Protein AF-A0A8H5FLA6-F1 (afdb_monomer)

Organism: NCBI:txid2823264

Secondary structure (DSSP, 8-state):
----HHHHGGGSTTPPP-HHHHHHHHHHHHHHHHHH-HHHHTTEEE--THHHHHH-SS-HHHHHHHHTTTTTSTT----GGG-SEEEEEEEETTEEEEEEEE-GGGGSGGGSPP--SPPPS--PPP-------EEEEE-TT----TTHHHHHHHHHHHHHHHHH-----PPPEEEE---PPPSSSSTHHHHHHHHHHHHHHHHHHHHHHHHTTS------------TTTTTTHHHHHHHHTGGGT-SSPPPHHHHHHHHHHHTTSS-TTSS----S-HHHHHHHHHHHHHHHHHH-HHHHHHHHHHHHHTT-HHHIIIIIIIHHHHHHHHHHHHHHHHHHHHHHHHHHGGG-SSPPPTTS-HHHHSGGGSHHHHHHHSBGGGHHHHHH-HHHHHHHHHTT--TT----TTSPBGGGBTTTTHHHHH-GGGTTTTBT--HHHHHHHHHHHHHTTS--------------

Foldseek 3Di:
DFDDPVQVVQVDPPHAHDLLRLLLLQLVLLVLCCLLPVVLSVQEAEDGQCLVVLLPDPDNVVSLVVCVCVCPPDPHPDDNLSHQWYWYWYDDPNFIWIKIKGNLVQQAPVPPPDPPDDDDDDDDDDDDPDDFTEIEIGFLALDDDPVVQVSVQSSSQVNCCVPVVGNRTDGHHYDYDDDHHDPDDHCRSVVRSVCSNPVSVVVVVVVVVVPVVDDDDDDDDDDDDPPPCPLCSQLLSLLLCQLVFAPVRDQVLLLCQLQCVVVVNDPPVVHPDRDPPPVVSVRSPRSNVSSCVRSPVVSVVVSVVVCVVVVNVVCCRPVNRVVSSLVVQLVVLVVLLVVLQVVCCVVCPPVFPPRDDPPDDCVCDAALNGQVRVLQADFLCCNVVCVVPVVVVSVCQV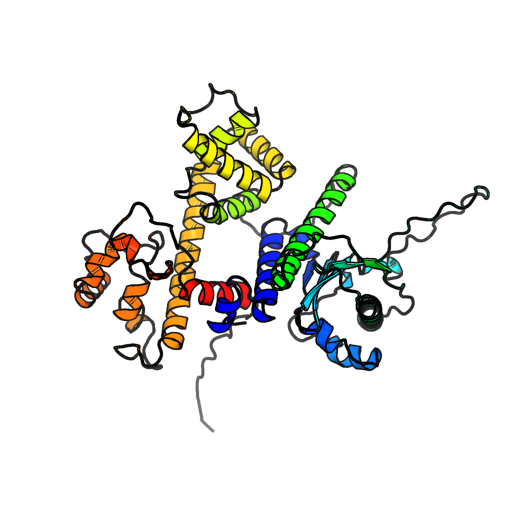VQNPPVGHDGSSGHGQLQACVSNPVCNVPVVCVCPRGNVRSSSVSRVSCVSVVPVPDDDDPPPDDDDDDD

Sequence (468 aa):
MSLKKDDLDRLDQNNLLNDTLIEVGLRYWLWDLSMRIPALGETVYVFNSFFYLQLGSSNPEESYTHIKNWTRKNKINVDIFSKDFIVIPIHEQSHWYLAIIHRPFLMLPYHLPTPASPIPHNTVAEETDVPQTTIYILDSLNGHHPKVAPQLSSYLQHEARERHNCFNISDAVECIVKVPQQPNSTDCGVYLLHFAETFVERYNSSFAEASTVCNESNTRKTFKAKKGESRFQPLLLAARLMPSVCHPYPNFYDIFEAGLVKDSVTEEGDICEISDDAAEVKKLLKCYNFLKKRVRESSFNKLIFDILSTNDLSNLVHDVMNEQVSNAIAQDIRYLKDIILEYTEDALGDELHPRIKHTSKKSDTRGYHHPQLARLLVPTSKLQVFIDDPQEFCNQYNDNDLADGPITSTKIPSFFYADLGFKLACDQDQAFDGLLQGWLIIQVGVDVLCAMVKAKPTPNTHNTKFKG

Radius of gyration: 27.13 Å; Cα contacts (8 Å, |Δi|>4): 533; chains: 1; bounding box: 56×87×87 Å

Structure (mmCIF, N/CA/C/O backbone):
data_AF-A0A8H5FLA6-F1
#
_entry.id   AF-A0A8H5FLA6-F1
#
loop_
_atom_site.group_PDB
_atom_site.id
_atom_site.type_symbol
_atom_site.label_atom_id
_atom_site.label_alt_id
_atom_site.label_comp_id
_atom_site.label_asym_id
_atom_site.label_entity_id
_atom_site.label_seq_id
_atom_site.pdbx_PDB_ins_code
_atom_site.Cartn_x
_atom_site.Cartn_y
_atom_site.Cartn_z
_atom_site.occupancy
_atom_site.B_iso_or_equiv
_atom_site.auth_seq_id
_atom_site.auth_comp_id
_atom_site.auth_asym_id
_atom_site.auth_atom_id
_atom_site.pdbx_PDB_model_num
ATOM 1 N N . MET A 1 1 ? 1.848 -13.529 3.886 1.00 52.06 1 MET A N 1
ATOM 2 C CA . MET A 1 1 ? 3.083 -13.147 4.592 1.00 52.06 1 MET A CA 1
ATOM 3 C C . MET A 1 1 ? 2.631 -12.666 5.952 1.00 52.06 1 MET A C 1
ATOM 5 O O . MET A 1 1 ? 1.656 -11.933 5.943 1.00 52.06 1 MET A O 1
ATOM 9 N N . SER A 1 2 ? 3.242 -13.126 7.045 1.00 51.44 2 SER A N 1
ATOM 10 C CA . SER A 1 2 ? 2.827 -12.773 8.412 1.00 51.44 2 SER A CA 1
ATOM 11 C C . SER A 1 2 ? 3.912 -11.921 9.055 1.00 51.44 2 SER A C 1
ATOM 13 O O . SER A 1 2 ? 5.084 -12.275 8.923 1.00 51.44 2 SER A O 1
ATOM 15 N N . LEU A 1 3 ? 3.526 -10.800 9.671 1.00 57.56 3 LEU A N 1
ATOM 16 C CA . LEU A 1 3 ? 4.440 -9.964 10.448 1.00 57.56 3 LEU A CA 1
ATOM 17 C C . LEU A 1 3 ? 4.545 -10.497 11.865 1.00 57.56 3 LEU A C 1
ATOM 19 O O . LEU A 1 3 ? 3.547 -10.775 12.530 1.00 57.56 3 LEU A O 1
ATOM 23 N N . LYS A 1 4 ? 5.776 -10.580 12.336 1.00 69.44 4 LYS A N 1
ATOM 24 C CA . LYS A 1 4 ? 6.125 -10.861 13.718 1.00 69.44 4 LYS A CA 1
ATOM 25 C C . LYS A 1 4 ? 6.351 -9.549 14.455 1.00 69.44 4 LYS A C 1
ATOM 27 O O . LYS A 1 4 ? 6.612 -8.519 13.841 1.00 69.44 4 LYS A O 1
ATOM 32 N N . LYS A 1 5 ? 6.315 -9.607 15.785 1.00 64.44 5 LYS A N 1
ATOM 33 C CA . LYS A 1 5 ? 6.634 -8.463 16.646 1.00 64.44 5 LYS A CA 1
ATOM 34 C C . LYS A 1 5 ? 7.980 -7.821 16.280 1.00 64.44 5 LYS A C 1
ATOM 36 O O . LYS A 1 5 ? 8.018 -6.622 16.054 1.00 64.44 5 LYS A O 1
ATOM 41 N N . ASP A 1 6 ? 9.016 -8.631 16.078 1.00 71.31 6 ASP A N 1
ATOM 42 C CA . ASP A 1 6 ? 10.348 -8.156 15.682 1.00 71.31 6 ASP A CA 1
ATOM 43 C C . ASP A 1 6 ? 10.359 -7.407 14.338 1.00 71.31 6 ASP A C 1
ATOM 45 O O . ASP A 1 6 ? 11.225 -6.567 14.109 1.00 71.31 6 ASP A O 1
ATOM 49 N N . ASP A 1 7 ? 9.419 -7.698 13.429 1.00 78.31 7 ASP A N 1
ATOM 50 C CA . ASP A 1 7 ? 9.270 -6.911 12.206 1.00 78.31 7 ASP A CA 1
ATOM 51 C C . ASP A 1 7 ? 8.687 -5.526 12.530 1.00 78.31 7 ASP A C 1
ATOM 53 O O . ASP A 1 7 ? 9.102 -4.540 11.937 1.00 78.31 7 ASP A O 1
ATOM 57 N N . LEU A 1 8 ? 7.746 -5.430 13.476 1.00 73.19 8 LEU A N 1
ATOM 58 C CA . LEU A 1 8 ? 7.098 -4.173 13.870 1.00 73.19 8 LEU A CA 1
ATOM 59 C C . LEU A 1 8 ? 8.032 -3.241 14.624 1.00 73.19 8 LEU A C 1
ATOM 61 O O . LEU A 1 8 ? 8.007 -2.041 14.375 1.00 73.19 8 LEU A O 1
ATOM 65 N N . ASP A 1 9 ? 8.891 -3.794 15.476 1.00 73.94 9 ASP A N 1
ATOM 66 C CA . ASP A 1 9 ? 9.906 -3.027 16.201 1.00 73.94 9 ASP A CA 1
ATOM 67 C C . ASP A 1 9 ? 10.842 -2.285 15.219 1.00 73.94 9 ASP A C 1
ATOM 69 O O . ASP A 1 9 ? 11.420 -1.244 15.535 1.00 73.94 9 ASP A O 1
ATOM 73 N N . ARG A 1 10 ? 10.949 -2.754 13.965 1.00 82.81 10 ARG A N 1
ATOM 74 C CA . ARG A 1 10 ? 11.712 -2.073 12.905 1.00 82.81 10 ARG A CA 1
ATOM 75 C C . ARG A 1 10 ? 11.025 -0.836 12.314 1.00 82.81 10 ARG A C 1
ATOM 77 O O . ARG A 1 10 ? 11.645 -0.167 11.492 1.00 82.81 10 ARG A O 1
ATOM 84 N N . LEU A 1 11 ? 9.788 -0.526 12.709 1.00 82.38 11 LEU A N 1
ATOM 85 C CA . LEU A 1 11 ? 9.109 0.737 12.387 1.00 82.38 11 LEU A CA 1
ATOM 86 C C . LEU A 1 11 ? 9.485 1.874 13.348 1.00 82.38 11 LEU A C 1
ATOM 88 O O . LEU A 1 11 ? 9.185 3.033 13.053 1.00 82.38 11 LEU A O 1
ATOM 92 N N . ASP A 1 12 ? 10.131 1.562 14.475 1.00 77.31 12 ASP A N 1
ATOM 93 C CA . ASP A 1 12 ? 10.606 2.574 15.412 1.00 77.31 12 ASP A CA 1
ATOM 94 C C . ASP A 1 12 ? 11.726 3.435 14.809 1.00 77.31 12 ASP A C 1
ATOM 96 O O . ASP A 1 12 ? 12.417 3.066 13.855 1.00 77.31 12 ASP A O 1
ATOM 100 N N . GLN A 1 13 ? 11.920 4.615 15.399 1.00 77.44 13 GLN A N 1
ATOM 101 C CA . GLN A 1 13 ? 12.940 5.561 14.956 1.00 77.44 13 GLN A CA 1
ATOM 102 C C . GLN A 1 13 ? 14.333 4.923 14.926 1.00 77.44 13 GLN A C 1
ATOM 104 O O . GLN A 1 13 ? 14.738 4.231 15.858 1.00 77.44 13 GLN A O 1
ATOM 109 N N . ASN A 1 14 ? 15.104 5.258 13.890 1.00 85.31 14 ASN A N 1
ATOM 110 C CA . ASN A 1 14 ? 16.475 4.789 13.676 1.00 85.31 14 ASN A CA 1
ATOM 111 C C . ASN A 1 14 ? 16.614 3.277 13.412 1.00 85.31 14 ASN A C 1
ATOM 113 O O . ASN A 1 14 ? 17.728 2.753 13.467 1.00 85.31 14 ASN A O 1
ATOM 117 N N . ASN A 1 15 ? 15.527 2.579 13.079 1.00 88.12 15 ASN A N 1
ATOM 118 C CA . ASN A 1 15 ? 15.593 1.211 12.580 1.00 88.12 15 ASN A CA 1
ATOM 119 C C . ASN A 1 15 ? 15.453 1.179 11.054 1.00 88.12 15 ASN A C 1
ATOM 121 O O . ASN A 1 15 ? 14.666 1.904 10.454 1.00 88.12 15 ASN A O 1
ATOM 125 N N . LEU A 1 16 ? 16.238 0.317 10.405 1.00 90.75 16 LEU A N 1
ATOM 126 C CA . LEU A 1 16 ? 16.067 0.028 8.980 1.00 90.75 16 LEU A CA 1
ATOM 127 C C . LEU A 1 16 ? 14.778 -0.775 8.794 1.00 90.75 16 LEU A C 1
ATOM 129 O O . LEU A 1 16 ? 14.547 -1.694 9.573 1.00 90.75 16 LEU A O 1
ATOM 133 N N . LEU A 1 17 ? 14.021 -0.574 7.719 1.00 93.94 17 LEU A N 1
ATOM 134 C CA . LEU A 1 17 ? 12.937 -1.503 7.365 1.00 93.94 17 LEU A CA 1
ATOM 135 C C . LEU A 1 17 ? 13.505 -2.847 6.873 1.00 93.94 17 LEU A C 1
ATOM 137 O O . LEU A 1 17 ? 14.583 -2.892 6.270 1.00 93.94 17 LEU A O 1
ATOM 141 N N . ASN A 1 18 ? 12.799 -3.950 7.127 1.00 93.19 18 ASN A N 1
ATOM 142 C CA . ASN A 1 18 ? 13.146 -5.258 6.565 1.00 93.19 18 ASN A CA 1
ATOM 143 C C . ASN A 1 18 ? 12.371 -5.570 5.283 1.00 93.19 18 ASN A C 1
ATOM 145 O O . ASN A 1 18 ? 11.487 -4.826 4.868 1.00 93.19 18 ASN A O 1
ATOM 149 N N . ASP A 1 19 ? 12.719 -6.692 4.660 1.00 92.69 19 ASP A N 1
ATOM 150 C CA . ASP A 1 19 ? 12.069 -7.214 3.462 1.00 92.69 19 ASP A CA 1
ATOM 151 C C . ASP A 1 19 ? 10.564 -7.405 3.660 1.00 92.69 19 ASP A C 1
ATOM 153 O O . ASP A 1 19 ? 9.791 -7.008 2.785 1.00 92.69 19 ASP A O 1
ATOM 157 N N . THR A 1 20 ? 10.147 -7.915 4.824 1.00 88.06 20 THR A N 1
ATOM 158 C CA . THR A 1 20 ? 8.733 -8.059 5.174 1.00 88.06 20 THR A CA 1
ATOM 159 C C . THR A 1 20 ? 8.023 -6.707 5.099 1.00 88.06 20 THR A C 1
ATOM 161 O O . THR A 1 20 ? 7.072 -6.562 4.338 1.00 88.06 20 THR A O 1
ATOM 164 N N . LEU A 1 21 ? 8.505 -5.684 5.808 1.00 88.69 21 LEU A N 1
ATOM 165 C CA . LEU A 1 21 ? 7.904 -4.347 5.842 1.00 88.69 21 LEU A CA 1
ATOM 166 C C . LEU A 1 21 ? 7.886 -3.658 4.469 1.00 88.69 21 LEU A C 1
ATOM 168 O O . LEU A 1 21 ? 6.891 -3.017 4.127 1.00 88.69 21 LEU A O 1
ATOM 172 N N . ILE A 1 22 ? 8.934 -3.819 3.655 1.00 94.62 22 ILE A N 1
ATOM 173 C CA . ILE A 1 22 ? 8.960 -3.295 2.279 1.00 94.62 22 ILE A CA 1
ATOM 174 C C . ILE A 1 22 ? 7.889 -3.968 1.417 1.00 94.62 22 ILE A C 1
ATOM 176 O O . ILE A 1 22 ? 7.157 -3.290 0.692 1.00 94.62 22 ILE A O 1
ATOM 180 N N . GLU A 1 23 ? 7.750 -5.292 1.514 1.00 90.56 23 GLU A N 1
ATOM 181 C CA . GLU A 1 23 ? 6.738 -6.041 0.769 1.00 90.56 23 GLU A CA 1
ATOM 182 C C . GLU A 1 23 ? 5.313 -5.656 1.197 1.00 90.56 23 GLU A C 1
ATOM 184 O O . GLU A 1 23 ? 4.439 -5.510 0.338 1.00 90.56 23 GLU A O 1
ATOM 189 N N . VAL A 1 24 ? 5.076 -5.431 2.497 1.00 85.06 24 VAL A N 1
ATOM 190 C CA . VAL A 1 24 ? 3.796 -4.900 3.000 1.00 85.06 24 VAL A CA 1
ATOM 191 C C . VAL A 1 24 ? 3.519 -3.525 2.413 1.00 85.06 24 VAL A C 1
ATOM 193 O O . VAL A 1 24 ? 2.449 -3.310 1.844 1.00 85.06 24 VAL A O 1
ATOM 196 N N . GLY A 1 25 ? 4.473 -2.601 2.548 1.00 87.38 25 GLY A N 1
ATOM 197 C CA . GLY A 1 25 ? 4.296 -1.206 2.161 1.00 87.38 25 GLY A CA 1
ATOM 198 C C . GLY A 1 25 ? 3.979 -1.056 0.676 1.00 87.38 25 GLY A C 1
ATOM 199 O O . GLY A 1 25 ? 3.005 -0.396 0.316 1.00 87.38 25 GLY A O 1
ATOM 200 N N . LEU A 1 26 ? 4.733 -1.737 -0.194 1.00 92.81 26 LEU A N 1
ATOM 201 C CA . LEU A 1 26 ? 4.501 -1.685 -1.640 1.00 92.81 26 LEU A CA 1
ATOM 202 C C . LEU A 1 26 ? 3.172 -2.329 -2.050 1.00 92.81 26 LEU A C 1
ATOM 204 O O . LEU A 1 26 ? 2.501 -1.832 -2.955 1.00 92.81 26 LEU A O 1
ATOM 208 N N . ARG A 1 27 ? 2.760 -3.421 -1.393 1.00 86.81 27 ARG A N 1
ATOM 209 C CA . ARG A 1 27 ? 1.455 -4.047 -1.658 1.00 86.81 27 ARG A CA 1
ATOM 210 C C . ARG A 1 27 ? 0.298 -3.171 -1.219 1.00 86.81 27 ARG A C 1
ATOM 212 O O . ARG A 1 27 ? -0.668 -3.043 -1.967 1.00 86.81 27 ARG A O 1
ATOM 219 N N . TYR A 1 28 ? 0.396 -2.588 -0.028 1.00 82.12 28 TYR A N 1
ATOM 220 C CA . TYR A 1 28 ? -0.604 -1.658 0.475 1.00 82.12 28 TYR A CA 1
ATOM 221 C C . TYR A 1 28 ? -0.749 -0.466 -0.471 1.00 82.12 28 TYR A C 1
ATOM 223 O O . TYR A 1 28 ? -1.862 -0.146 -0.883 1.00 82.12 28 TYR A O 1
ATOM 231 N N . TRP A 1 29 ? 0.375 0.122 -0.886 1.00 89.25 29 TRP A N 1
ATOM 232 C CA . TRP A 1 29 ? 0.384 1.206 -1.859 1.00 89.25 29 TRP A CA 1
ATOM 233 C C . TRP A 1 29 ? -0.281 0.806 -3.187 1.00 89.25 29 TRP A C 1
ATOM 235 O O . TRP A 1 29 ? -1.159 1.523 -3.662 1.00 89.25 29 TRP A O 1
ATOM 245 N N . LEU A 1 30 ? 0.071 -0.344 -3.773 1.00 88.38 30 LEU A N 1
ATOM 246 C CA . LEU A 1 30 ? -0.530 -0.791 -5.035 1.00 88.38 30 LEU A CA 1
ATOM 247 C C . LEU A 1 30 ? -2.036 -1.069 -4.901 1.00 88.38 30 LEU A C 1
ATOM 249 O O . LEU A 1 30 ? -2.809 -0.734 -5.803 1.00 88.38 30 LEU A O 1
ATOM 253 N N . TRP A 1 31 ? -2.462 -1.682 -3.793 1.00 82.69 31 TRP A N 1
ATOM 254 C CA . TRP A 1 31 ? -3.880 -1.896 -3.498 1.00 82.69 31 TRP A CA 1
ATOM 255 C C . TRP A 1 31 ? -4.622 -0.562 -3.438 1.00 82.69 31 TRP A C 1
ATOM 257 O O . TRP A 1 31 ? -5.620 -0.376 -4.130 1.00 82.69 31 TRP A O 1
ATOM 267 N N . ASP A 1 32 ? -4.090 0.386 -2.676 1.00 76.38 32 ASP A N 1
ATOM 268 C CA . ASP A 1 32 ? -4.664 1.713 -2.524 1.00 76.38 32 ASP A CA 1
ATOM 269 C C . ASP A 1 32 ? -4.711 2.488 -3.856 1.00 76.38 32 ASP A C 1
ATOM 271 O O . ASP A 1 32 ? -5.734 3.088 -4.195 1.00 76.38 32 ASP A O 1
ATOM 275 N N . LEU A 1 33 ? -3.650 2.411 -4.664 1.00 81.19 33 LEU A N 1
ATOM 276 C CA . LEU A 1 33 ? -3.611 2.964 -6.019 1.00 81.19 33 LEU A CA 1
ATOM 277 C C . LEU A 1 33 ? -4.705 2.358 -6.904 1.00 81.19 33 LEU A C 1
ATOM 279 O O . LEU A 1 33 ? -5.409 3.089 -7.595 1.00 81.19 33 LEU A O 1
ATOM 283 N N . SER A 1 34 ? -4.883 1.036 -6.851 1.00 79.88 34 SER A N 1
ATOM 284 C CA . SER A 1 34 ? -5.901 0.313 -7.626 1.00 79.88 34 SER A CA 1
ATOM 285 C C . SER A 1 34 ? -7.322 0.653 -7.185 1.00 79.88 34 SER A C 1
ATOM 287 O O . SER A 1 34 ? -8.245 0.630 -7.993 1.00 79.88 34 SER A O 1
ATOM 289 N N . MET A 1 35 ? -7.510 0.985 -5.910 1.00 72.56 35 MET A N 1
ATOM 290 C CA . MET A 1 35 ? -8.795 1.429 -5.381 1.00 72.56 35 MET A CA 1
ATOM 291 C C . MET A 1 35 ? -9.109 2.870 -5.813 1.00 72.56 35 MET A C 1
ATOM 293 O O . MET A 1 35 ? -10.238 3.161 -6.209 1.00 72.56 35 MET A O 1
ATOM 297 N N . ARG A 1 36 ? -8.118 3.771 -5.787 1.00 72.56 36 ARG A N 1
ATOM 298 C CA . ARG A 1 36 ? -8.298 5.182 -6.173 1.00 72.56 36 ARG A CA 1
ATOM 299 C C . ARG A 1 36 ? -8.362 5.398 -7.681 1.00 72.56 36 ARG A C 1
ATOM 301 O O . ARG A 1 36 ? -9.128 6.238 -8.144 1.00 72.56 36 ARG A O 1
ATOM 308 N N . ILE A 1 37 ? -7.533 4.682 -8.438 1.00 76.19 37 ILE A N 1
ATOM 309 C CA . ILE A 1 37 ? -7.347 4.851 -9.883 1.00 76.19 37 ILE A CA 1
ATOM 310 C C . ILE A 1 37 ? -7.229 3.460 -10.527 1.00 76.19 37 ILE A C 1
ATOM 312 O O . ILE A 1 37 ? -6.128 3.048 -10.899 1.00 76.19 37 ILE A O 1
ATOM 316 N N . PRO A 1 38 ? -8.348 2.725 -10.690 1.00 78.25 38 PRO A N 1
ATOM 317 C CA . PRO A 1 38 ? -8.323 1.345 -11.182 1.00 78.25 38 PRO A CA 1
ATOM 318 C C . PRO A 1 38 ? -7.536 1.164 -12.484 1.00 78.25 38 PRO A C 1
ATOM 320 O O . PRO A 1 38 ? -6.711 0.261 -12.582 1.00 78.25 38 PRO A O 1
ATOM 323 N N . ALA A 1 39 ? -7.710 2.081 -13.443 1.00 80.31 39 ALA A N 1
ATOM 324 C CA . ALA A 1 39 ? -7.009 2.040 -14.726 1.00 80.31 39 ALA A CA 1
ATOM 325 C C . ALA A 1 39 ? -5.478 2.113 -14.586 1.00 80.31 39 ALA A C 1
ATOM 327 O O . ALA A 1 39 ? -4.778 1.450 -15.336 1.00 80.31 39 ALA A O 1
ATOM 328 N N . LEU A 1 40 ? -4.957 2.881 -13.622 1.00 84.81 40 LEU A N 1
ATOM 329 C CA . LEU A 1 40 ? -3.516 2.970 -13.367 1.00 84.81 40 LEU A CA 1
ATOM 330 C C . LEU A 1 40 ? -3.025 1.786 -12.528 1.00 84.81 40 LEU A C 1
ATOM 332 O O . LEU A 1 40 ? -1.964 1.239 -12.802 1.00 84.81 40 LEU A O 1
ATOM 336 N N . GLY A 1 41 ? -3.796 1.356 -11.526 1.00 86.06 41 GLY A N 1
ATOM 337 C CA . GLY A 1 41 ? -3.446 0.184 -10.719 1.00 86.06 41 GLY A CA 1
ATOM 338 C C . GLY A 1 41 ? -3.256 -1.079 -11.566 1.00 86.06 41 GLY A C 1
ATOM 339 O O . GLY A 1 41 ? -2.343 -1.862 -11.314 1.00 86.06 41 GLY A O 1
ATOM 340 N N . GLU A 1 42 ? -4.053 -1.243 -12.628 1.00 86.75 42 GLU A N 1
ATOM 341 C CA . GLU A 1 42 ? -3.924 -2.360 -13.570 1.00 86.75 42 GLU A CA 1
ATOM 342 C C . GLU A 1 42 ? -2.647 -2.308 -14.429 1.00 86.75 42 GLU A C 1
ATOM 344 O O . GLU A 1 42 ? -2.169 -3.367 -14.857 1.00 86.75 42 GLU A O 1
ATOM 349 N N . THR A 1 43 ? -2.055 -1.128 -14.656 1.00 92.19 43 THR A N 1
ATOM 350 C CA . THR A 1 43 ? -0.838 -0.964 -15.474 1.00 92.19 43 THR A CA 1
ATOM 351 C C . THR A 1 43 ? 0.458 -1.012 -14.666 1.00 92.19 43 THR A C 1
ATOM 353 O O . THR A 1 43 ? 1.541 -0.949 -15.249 1.00 92.19 43 THR A O 1
ATOM 356 N N . VAL A 1 44 ? 0.381 -1.211 -13.347 1.00 94.56 44 VAL A N 1
ATOM 357 C CA . VAL A 1 44 ? 1.545 -1.353 -12.463 1.00 94.56 44 VAL A CA 1
ATOM 358 C C . VAL A 1 44 ? 1.754 -2.821 -12.085 1.00 94.56 44 VAL A C 1
ATOM 360 O O . VAL A 1 44 ? 0.818 -3.549 -11.757 1.00 94.56 44 VAL A O 1
ATOM 363 N N . TYR A 1 45 ? 3.005 -3.271 -12.101 1.00 95.12 45 TYR A N 1
ATOM 364 C CA . TYR A 1 45 ? 3.415 -4.558 -11.546 1.00 95.12 45 TYR A CA 1
ATOM 365 C C . TYR A 1 45 ? 4.552 -4.368 -10.542 1.00 95.12 45 TYR A C 1
ATOM 367 O O . TYR A 1 45 ? 5.473 -3.598 -10.788 1.00 95.12 45 TYR A O 1
ATOM 375 N N . VAL A 1 46 ? 4.497 -5.075 -9.413 1.00 95.56 46 VAL A N 1
ATOM 376 C CA . VAL A 1 46 ? 5.478 -4.960 -8.325 1.00 95.56 46 VAL A CA 1
ATOM 377 C C . VAL A 1 46 ? 6.137 -6.318 -8.103 1.00 95.56 46 VAL A C 1
ATOM 379 O O . VAL A 1 46 ? 5.460 -7.294 -7.772 1.00 95.56 46 VAL A O 1
ATOM 382 N N . PHE A 1 47 ? 7.458 -6.385 -8.262 1.00 94.81 47 PHE A N 1
ATOM 383 C CA . PHE A 1 47 ? 8.246 -7.532 -7.813 1.00 94.81 47 PHE A CA 1
ATOM 384 C C . PHE A 1 47 ? 8.497 -7.456 -6.299 1.00 94.81 47 PHE A C 1
ATOM 386 O O . PHE A 1 47 ? 8.520 -6.375 -5.717 1.00 94.81 47 PHE A O 1
ATOM 393 N N . ASN A 1 48 ? 8.702 -8.604 -5.645 1.00 90.88 48 ASN A N 1
ATOM 394 C CA . ASN A 1 48 ? 9.204 -8.607 -4.267 1.00 90.88 48 ASN A CA 1
ATOM 395 C C . ASN A 1 48 ? 10.726 -8.358 -4.238 1.00 90.88 48 ASN A C 1
ATOM 397 O O . ASN A 1 48 ? 11.402 -8.431 -5.266 1.00 90.88 48 ASN A O 1
ATOM 401 N N . SER A 1 49 ? 11.265 -8.106 -3.046 1.00 90.19 49 SER A N 1
ATOM 402 C CA . SER A 1 49 ? 12.685 -7.799 -2.817 1.00 90.19 49 SER A CA 1
ATOM 403 C C . SER A 1 49 ? 13.651 -8.933 -3.180 1.00 90.19 49 SER A C 1
ATOM 405 O O . SER A 1 49 ? 14.831 -8.689 -3.426 1.00 90.19 49 SER A O 1
ATOM 407 N N . PHE A 1 50 ? 13.171 -10.176 -3.265 1.00 90.06 50 PHE A N 1
ATOM 408 C CA . PHE A 1 50 ? 13.994 -11.332 -3.620 1.00 90.06 50 PHE A CA 1
ATOM 409 C C . PHE A 1 50 ? 14.227 -11.463 -5.130 1.00 90.06 50 PHE A C 1
ATOM 411 O O . PHE A 1 50 ? 15.137 -12.187 -5.531 1.00 90.06 50 PHE A O 1
ATOM 418 N N . PHE A 1 51 ? 13.436 -10.787 -5.972 1.00 92.38 51 PHE A N 1
ATOM 419 C CA . PHE A 1 51 ? 13.565 -10.877 -7.429 1.00 92.38 51 PHE A CA 1
ATOM 420 C C . PHE A 1 51 ? 14.966 -10.477 -7.900 1.00 92.38 51 PHE A C 1
ATOM 422 O O . PHE A 1 51 ? 15.663 -11.270 -8.533 1.00 92.38 51 PHE A O 1
ATOM 429 N N . TYR A 1 52 ? 15.395 -9.263 -7.554 1.00 91.81 52 TYR A N 1
ATOM 430 C CA . TYR A 1 52 ? 16.684 -8.744 -8.000 1.00 91.81 52 TYR A CA 1
ATOM 431 C C . TYR A 1 52 ? 17.854 -9.499 -7.349 1.00 91.81 52 TYR A C 1
ATOM 433 O O . TYR A 1 52 ? 18.843 -9.800 -8.012 1.00 91.81 52 TYR A O 1
ATOM 441 N N . LEU A 1 53 ? 17.696 -9.924 -6.088 1.00 88.75 53 LEU A N 1
ATOM 442 C CA . LEU A 1 53 ? 18.673 -10.777 -5.405 1.00 88.75 53 LEU A CA 1
ATOM 443 C C . LEU A 1 53 ? 18.950 -12.079 -6.181 1.00 88.75 53 LEU A C 1
ATOM 445 O O . LEU A 1 53 ? 20.095 -12.510 -6.277 1.00 88.75 53 LEU A O 1
ATOM 449 N N . GLN A 1 54 ? 17.912 -12.701 -6.748 1.00 86.88 54 GLN A N 1
ATOM 450 C CA . GLN A 1 54 ? 18.030 -13.935 -7.537 1.00 86.88 54 GLN A CA 1
ATOM 451 C C . GLN A 1 54 ? 18.532 -13.693 -8.971 1.00 86.88 54 GLN A C 1
ATOM 453 O O . GLN A 1 54 ? 19.040 -14.615 -9.605 1.00 86.88 54 GLN A O 1
ATOM 458 N N . LEU A 1 55 ? 18.422 -12.463 -9.480 1.00 84.50 55 LEU A N 1
ATOM 459 C CA . LEU A 1 55 ? 18.944 -12.071 -10.791 1.00 84.50 55 LEU A CA 1
ATOM 460 C C . LEU A 1 55 ? 20.481 -11.920 -10.792 1.00 84.50 55 LEU A C 1
ATOM 462 O O . LEU A 1 55 ? 21.113 -12.087 -11.834 1.00 84.50 55 LEU A O 1
ATOM 466 N N . GLY A 1 56 ? 21.088 -11.638 -9.633 1.00 67.88 56 GLY A N 1
ATOM 467 C CA . GLY A 1 56 ? 22.475 -11.180 -9.459 1.00 67.88 56 GLY A CA 1
ATOM 468 C C . GLY A 1 56 ? 23.628 -12.152 -9.767 1.00 67.88 56 GLY A C 1
ATOM 469 O O . GLY A 1 56 ? 24.738 -11.917 -9.290 1.00 67.88 56 GLY A O 1
ATOM 470 N N . SER A 1 57 ? 23.429 -13.227 -10.538 1.00 62.88 57 SER A N 1
ATOM 471 C CA . SER A 1 57 ? 24.527 -14.124 -10.940 1.00 62.88 57 SER A CA 1
ATOM 472 C C . SER A 1 57 ? 25.374 -13.549 -12.092 1.00 62.88 57 SER A C 1
ATOM 474 O O . SER A 1 57 ? 24.914 -12.713 -12.872 1.00 62.88 57 SER A O 1
ATOM 476 N N . SER A 1 58 ? 26.630 -13.995 -12.209 1.00 64.00 58 SER A N 1
ATOM 477 C CA . SER A 1 58 ? 27.584 -13.542 -13.238 1.00 64.00 58 SER A CA 1
ATOM 478 C C . SER A 1 58 ? 27.216 -13.965 -14.670 1.00 64.00 58 SER A C 1
ATOM 480 O O . SER A 1 58 ? 27.813 -13.449 -15.613 1.00 64.00 58 SER A O 1
ATOM 482 N N . ASN A 1 59 ? 26.270 -14.900 -14.846 1.00 78.31 59 ASN A N 1
ATOM 483 C CA . ASN A 1 59 ? 25.836 -15.415 -16.146 1.00 78.31 59 ASN A CA 1
ATOM 484 C C . ASN A 1 59 ? 24.341 -15.092 -16.390 1.00 78.31 59 ASN A C 1
ATOM 486 O O . ASN A 1 59 ? 23.483 -15.685 -15.734 1.00 78.31 59 ASN A O 1
ATOM 490 N N . PRO A 1 60 ? 24.004 -14.195 -17.340 1.00 77.75 60 PRO A N 1
ATOM 491 C CA . PRO A 1 60 ? 22.624 -13.775 -17.604 1.00 77.75 60 PRO A CA 1
ATOM 492 C C . PRO A 1 60 ? 21.637 -14.903 -17.950 1.00 77.75 60 PRO A C 1
ATOM 494 O O . PRO A 1 60 ? 20.497 -14.870 -17.489 1.00 77.75 60 PRO A O 1
ATOM 497 N N . GLU A 1 61 ? 22.064 -15.915 -18.709 1.00 79.12 61 GLU A N 1
ATOM 498 C CA . GLU A 1 61 ? 21.201 -17.038 -19.125 1.00 79.12 61 GLU A CA 1
ATOM 499 C C . GLU A 1 61 ? 20.870 -17.965 -17.940 1.00 79.12 61 GLU A C 1
ATOM 501 O O . GLU A 1 61 ? 19.734 -18.423 -17.762 1.00 79.12 61 GLU A O 1
ATOM 506 N N . GLU A 1 62 ? 21.854 -18.204 -17.067 1.00 79.88 62 GLU A N 1
ATOM 507 C CA . GLU A 1 62 ? 21.655 -18.954 -15.822 1.00 79.88 62 GLU A CA 1
ATOM 508 C C . GLU A 1 62 ? 20.776 -18.169 -14.843 1.00 79.88 62 GLU A C 1
ATOM 510 O O . GLU A 1 62 ? 19.824 -18.729 -14.292 1.00 79.88 62 GLU A O 1
ATOM 515 N N . SER A 1 63 ? 21.034 -16.865 -14.678 1.00 81.31 63 SER A N 1
ATOM 516 C CA . SER A 1 63 ? 20.188 -15.966 -13.885 1.00 81.31 63 SER A CA 1
ATOM 517 C C . SER A 1 63 ? 18.735 -16.029 -14.343 1.00 81.31 63 SER A C 1
ATOM 519 O O . SER A 1 63 ? 17.842 -16.255 -13.526 1.00 81.31 63 SER A O 1
ATOM 521 N N . TYR A 1 64 ? 18.488 -15.889 -15.650 1.00 85.44 64 TYR A N 1
ATOM 522 C CA . TYR A 1 64 ? 17.140 -15.935 -16.203 1.00 85.44 64 TYR A CA 1
ATOM 523 C C . TYR A 1 64 ? 16.469 -17.294 -15.971 1.00 85.44 64 TYR A C 1
ATOM 525 O O . TYR A 1 64 ? 15.311 -17.356 -15.559 1.00 85.44 64 TYR A O 1
ATOM 533 N N . THR A 1 65 ? 17.201 -18.397 -16.142 1.00 84.12 65 THR A N 1
ATOM 534 C CA . THR A 1 65 ? 16.668 -19.751 -15.933 1.00 84.12 65 THR A CA 1
ATOM 535 C C . THR A 1 65 ? 16.121 -19.962 -14.517 1.00 84.12 65 THR A C 1
ATOM 537 O O . THR A 1 65 ? 15.092 -20.630 -14.357 1.00 84.12 65 THR A O 1
ATOM 540 N N . HIS A 1 66 ? 16.744 -19.362 -13.498 1.00 82.88 66 HIS A N 1
ATOM 541 C CA . HIS A 1 66 ? 16.262 -19.420 -12.114 1.00 82.88 66 HIS A CA 1
ATOM 542 C C . HIS A 1 66 ? 14.973 -18.618 -11.892 1.00 82.88 66 HIS A C 1
ATOM 544 O O . HIS A 1 66 ? 14.114 -19.026 -11.103 1.00 82.88 66 HIS A O 1
ATOM 550 N N . ILE A 1 67 ? 14.807 -17.501 -12.606 1.00 84.69 67 ILE A N 1
ATOM 551 C CA . ILE A 1 67 ? 13.719 -16.548 -12.360 1.00 84.69 67 ILE A CA 1
ATOM 552 C C . ILE A 1 67 ? 12.594 -16.575 -13.401 1.00 84.69 67 ILE A C 1
ATOM 554 O O . ILE A 1 67 ? 11.534 -16.010 -13.149 1.00 84.69 67 ILE A O 1
ATOM 558 N N . LYS A 1 68 ? 12.731 -17.287 -14.525 1.00 82.31 68 LYS A N 1
ATOM 559 C CA . LYS A 1 68 ? 11.719 -17.335 -15.604 1.00 82.31 68 LYS A CA 1
ATOM 560 C C . LYS A 1 68 ? 10.324 -17.774 -15.154 1.00 82.31 68 LYS A C 1
ATOM 562 O O . LYS A 1 68 ? 9.319 -17.479 -15.791 1.00 82.31 68 LYS A O 1
ATOM 567 N N . ASN A 1 69 ? 10.239 -18.498 -14.038 1.00 83.06 69 ASN A N 1
ATOM 568 C CA . ASN A 1 69 ? 8.967 -18.952 -13.479 1.00 83.06 69 ASN A CA 1
ATOM 569 C C . ASN A 1 69 ? 8.259 -17.901 -12.610 1.00 83.06 69 ASN A C 1
ATOM 571 O O . ASN A 1 69 ? 7.090 -18.094 -12.278 1.00 83.06 69 ASN A O 1
ATOM 575 N N . TRP A 1 70 ? 8.921 -16.798 -12.255 1.00 83.69 70 TRP A N 1
ATOM 576 C CA . TRP A 1 70 ? 8.367 -15.758 -11.382 1.00 83.69 70 TRP A CA 1
ATOM 577 C C . TRP A 1 70 ? 7.136 -15.075 -11.968 1.00 83.69 70 TRP A C 1
ATOM 579 O O . TRP A 1 70 ? 6.219 -14.721 -11.235 1.00 83.69 70 TRP A O 1
ATOM 589 N N . THR A 1 71 ? 7.077 -14.961 -13.290 1.00 79.50 71 THR A N 1
ATOM 590 C CA . THR A 1 71 ? 5.940 -14.397 -14.021 1.00 79.50 71 THR A CA 1
ATOM 591 C C . THR A 1 71 ? 5.003 -15.490 -14.580 1.00 79.50 71 THR A C 1
ATOM 593 O O . THR A 1 71 ? 3.974 -15.151 -15.171 1.00 79.50 71 THR A O 1
ATOM 596 N N . ARG A 1 72 ? 5.342 -16.792 -14.431 1.00 73.12 72 ARG A N 1
ATOM 597 C CA . ARG A 1 72 ? 4.719 -17.934 -15.158 1.00 73.12 72 ARG A CA 1
ATOM 598 C C . ARG A 1 72 ? 4.106 -19.049 -14.290 1.00 73.12 72 ARG A C 1
ATOM 600 O O . ARG A 1 72 ? 3.380 -19.890 -14.820 1.00 73.12 72 ARG A O 1
ATOM 607 N N . LYS A 1 73 ? 4.399 -19.148 -12.988 1.00 61.34 73 LYS A N 1
ATOM 608 C CA . LYS A 1 73 ? 4.043 -20.342 -12.188 1.00 61.34 73 LYS A CA 1
ATOM 609 C C . LYS A 1 73 ? 2.558 -20.390 -11.793 1.00 61.34 73 LYS A C 1
ATOM 611 O O . LYS A 1 73 ? 2.093 -19.478 -11.117 1.00 61.34 73 LYS A O 1
ATOM 616 N N . ASN A 1 74 ? 1.879 -21.502 -12.136 1.00 45.06 74 ASN A N 1
ATOM 617 C CA . ASN A 1 74 ? 0.615 -22.141 -11.668 1.00 45.06 74 ASN A CA 1
ATOM 618 C C . ASN A 1 74 ? -0.605 -21.315 -11.173 1.00 45.06 74 ASN A C 1
ATOM 620 O O . ASN A 1 74 ? -1.669 -21.907 -11.003 1.00 45.06 74 ASN A O 1
ATOM 624 N N . LYS A 1 75 ? -0.509 -20.000 -10.945 1.00 47.31 75 LYS A N 1
ATOM 625 C CA . LYS A 1 75 ? -1.599 -19.075 -10.571 1.00 47.31 75 LYS A CA 1
ATOM 626 C C . LYS A 1 75 ? -1.361 -17.620 -11.017 1.00 47.31 75 LYS A C 1
ATOM 628 O O . LYS A 1 75 ? -2.311 -16.848 -11.010 1.00 47.31 75 LYS A O 1
ATOM 633 N N . ILE A 1 76 ? -0.138 -17.243 -11.406 1.00 60.06 76 ILE A N 1
ATOM 634 C CA . ILE A 1 76 ? 0.211 -15.897 -11.886 1.00 60.06 76 ILE A CA 1
ATOM 635 C C . ILE A 1 76 ? 0.858 -16.069 -13.263 1.00 60.06 76 ILE A C 1
ATOM 637 O O . ILE A 1 76 ? 2.001 -16.504 -13.363 1.00 60.06 76 ILE A O 1
ATOM 641 N N . ASN A 1 77 ? 0.092 -15.800 -14.321 1.00 75.38 77 ASN A N 1
ATOM 642 C CA . ASN A 1 77 ? 0.606 -15.655 -15.682 1.00 75.38 77 ASN A CA 1
ATOM 643 C C . ASN A 1 77 ? 0.503 -14.176 -16.053 1.00 75.38 77 ASN A C 1
ATOM 645 O O . ASN A 1 77 ? -0.515 -13.741 -16.590 1.00 75.38 77 ASN A O 1
ATOM 649 N N . VAL A 1 78 ? 1.522 -13.404 -15.688 1.00 85.56 78 VAL A N 1
ATOM 650 C CA . VAL A 1 78 ? 1.549 -11.959 -15.935 1.00 85.56 78 VAL A CA 1
ATOM 651 C C . VAL A 1 78 ? 2.492 -11.677 -17.089 1.00 85.56 78 VAL A C 1
ATOM 653 O O . VAL A 1 78 ? 3.671 -12.012 -17.024 1.00 85.56 78 VAL A O 1
ATOM 656 N N . ASP A 1 79 ? 1.966 -11.051 -18.138 1.00 89.19 79 ASP A N 1
ATOM 657 C CA . ASP A 1 79 ? 2.785 -10.447 -19.182 1.00 89.19 79 ASP A CA 1
ATOM 658 C C . ASP A 1 79 ? 3.240 -9.059 -18.724 1.00 89.19 79 ASP A C 1
ATOM 660 O O . ASP A 1 79 ? 2.459 -8.107 -18.722 1.00 89.19 79 ASP A O 1
ATOM 664 N N . ILE A 1 80 ? 4.497 -8.947 -18.298 1.00 92.50 80 ILE A N 1
ATOM 665 C CA . ILE A 1 80 ? 5.059 -7.689 -17.792 1.00 92.50 80 ILE A CA 1
ATOM 666 C C . ILE A 1 80 ? 5.213 -6.623 -18.887 1.00 92.50 80 ILE A C 1
ATOM 668 O O . ILE A 1 80 ? 5.285 -5.444 -18.562 1.00 92.50 80 ILE A O 1
ATOM 672 N N . PHE A 1 81 ? 5.188 -7.004 -20.170 1.00 92.50 81 PHE A N 1
ATOM 673 C CA . PHE A 1 81 ? 5.184 -6.049 -21.283 1.00 92.50 81 PHE A CA 1
ATOM 674 C C . PHE A 1 81 ? 3.825 -5.366 -21.464 1.00 92.50 81 PHE A C 1
ATOM 676 O O . PHE A 1 81 ? 3.768 -4.291 -22.039 1.00 92.50 81 PHE A O 1
ATOM 683 N N . SER A 1 82 ? 2.739 -5.917 -20.911 1.00 90.25 82 SER A N 1
ATOM 684 C CA . SER A 1 82 ? 1.419 -5.259 -20.899 1.00 90.25 82 SER A CA 1
ATOM 685 C C . SER A 1 82 ? 1.291 -4.128 -19.867 1.00 90.25 82 SER A C 1
ATOM 687 O O . SER A 1 82 ? 0.211 -3.566 -19.696 1.00 90.25 82 SER A O 1
ATOM 689 N N . LYS A 1 83 ? 2.362 -3.846 -19.119 1.00 93.50 83 LYS A N 1
ATOM 690 C CA . LYS A 1 83 ? 2.392 -2.874 -18.024 1.00 93.50 83 LYS A CA 1
ATOM 691 C C . LYS A 1 83 ? 3.039 -1.574 -18.476 1.00 93.50 83 LYS A C 1
ATOM 693 O O . LYS A 1 83 ? 3.912 -1.581 -19.340 1.00 93.50 83 LYS A O 1
ATOM 698 N N . ASP A 1 84 ? 2.658 -0.483 -17.824 1.00 93.81 84 ASP A N 1
ATOM 699 C CA . ASP A 1 84 ? 3.326 0.808 -17.973 1.00 93.81 84 ASP A CA 1
ATOM 700 C C . ASP A 1 84 ? 4.503 0.911 -17.007 1.00 93.81 84 ASP A C 1
ATOM 702 O O . ASP A 1 84 ? 5.555 1.424 -17.382 1.00 93.81 84 ASP A O 1
ATOM 706 N N . PHE A 1 85 ? 4.346 0.387 -15.785 1.00 96.44 85 PHE A N 1
ATOM 707 C CA . PHE A 1 85 ? 5.356 0.455 -14.732 1.00 96.44 85 PHE A CA 1
ATOM 708 C C . PHE A 1 85 ? 5.641 -0.923 -14.136 1.00 96.44 85 PHE A C 1
ATOM 710 O O . PHE A 1 85 ? 4.727 -1.648 -13.736 1.00 96.44 85 PHE A O 1
ATOM 717 N N . ILE A 1 86 ? 6.923 -1.253 -14.004 1.00 97.62 86 ILE A N 1
ATOM 718 C CA . ILE A 1 86 ? 7.405 -2.391 -13.220 1.00 97.62 86 ILE A CA 1
ATOM 719 C C . ILE A 1 86 ? 8.252 -1.837 -12.077 1.00 97.62 86 ILE A C 1
ATOM 721 O O . ILE A 1 86 ? 9.296 -1.234 -12.312 1.00 97.62 86 ILE A O 1
ATOM 725 N N . VAL A 1 87 ? 7.803 -2.050 -10.846 1.00 97.88 87 VAL A N 1
ATOM 726 C CA . VAL A 1 87 ? 8.439 -1.568 -9.618 1.00 97.88 87 VAL A CA 1
ATOM 727 C C . VAL A 1 87 ? 9.251 -2.698 -8.995 1.00 97.88 87 VAL A C 1
ATOM 729 O O . VAL A 1 87 ? 8.728 -3.791 -8.759 1.00 97.88 87 VAL A O 1
ATOM 732 N N . ILE A 1 88 ? 10.531 -2.438 -8.737 1.00 97.88 88 ILE A N 1
ATOM 733 C CA . ILE A 1 88 ? 11.492 -3.431 -8.258 1.00 97.88 88 ILE A CA 1
ATOM 734 C C . ILE A 1 88 ? 12.226 -2.859 -7.039 1.00 97.88 88 ILE A C 1
ATOM 736 O O . ILE A 1 88 ? 13.140 -2.048 -7.210 1.00 97.88 88 ILE A O 1
ATOM 740 N N . PRO A 1 89 ? 11.847 -3.248 -5.808 1.00 97.94 89 PRO A N 1
ATOM 741 C CA . PRO A 1 89 ? 12.631 -2.910 -4.628 1.00 97.94 89 PRO A CA 1
ATOM 742 C C . PRO A 1 89 ? 13.962 -3.661 -4.655 1.00 97.94 89 PRO A C 1
ATOM 744 O O . PRO A 1 89 ? 13.989 -4.873 -4.886 1.00 97.94 89 PRO A O 1
ATOM 747 N N . ILE A 1 90 ? 15.058 -2.955 -4.388 1.00 96.88 90 ILE A N 1
ATOM 748 C CA . ILE A 1 90 ? 16.400 -3.530 -4.356 1.00 96.88 90 ILE A CA 1
ATOM 749 C C . ILE A 1 90 ? 17.024 -3.292 -2.983 1.00 96.88 90 ILE A C 1
ATOM 751 O O . ILE A 1 90 ? 16.960 -2.191 -2.437 1.00 96.88 90 ILE A O 1
ATOM 755 N N . HIS A 1 91 ? 17.617 -4.352 -2.433 1.00 95.25 91 HIS A N 1
ATOM 756 C CA . HIS A 1 91 ? 18.354 -4.322 -1.177 1.00 95.25 91 HIS A CA 1
ATOM 757 C C . HIS A 1 91 ? 19.764 -4.853 -1.388 1.00 95.25 91 HIS A C 1
ATOM 759 O O . HIS A 1 91 ? 19.958 -6.043 -1.646 1.00 95.25 91 HIS A O 1
ATOM 765 N N . GLU A 1 92 ? 20.749 -3.978 -1.239 1.00 92.25 92 GLU A N 1
ATOM 766 C CA . GLU A 1 92 ? 22.165 -4.324 -1.311 1.00 92.25 92 GLU A CA 1
ATOM 767 C C . GLU A 1 92 ? 22.912 -3.593 -0.198 1.00 92.25 92 GLU A C 1
ATOM 769 O O . GLU A 1 92 ? 22.616 -2.443 0.101 1.00 92.25 92 GLU A O 1
ATOM 774 N N . GLN A 1 93 ? 23.886 -4.256 0.432 1.00 89.06 93 GLN A N 1
ATOM 775 C CA . GLN A 1 93 ? 24.758 -3.639 1.447 1.00 89.06 93 GLN A CA 1
ATOM 776 C C . GLN A 1 93 ? 23.999 -2.917 2.584 1.00 89.06 93 GLN A C 1
ATOM 778 O O . GLN A 1 93 ? 24.414 -1.854 3.037 1.00 89.06 93 GLN A O 1
ATOM 783 N N . SER A 1 94 ? 22.897 -3.512 3.060 1.00 90.81 94 SER A N 1
ATOM 784 C CA . SER A 1 94 ? 22.024 -2.948 4.107 1.00 90.81 94 SER A CA 1
ATOM 785 C C . SER A 1 94 ? 21.342 -1.626 3.728 1.00 90.81 94 SER A C 1
ATOM 787 O O . SER A 1 94 ? 20.978 -0.846 4.607 1.00 90.81 94 SER A O 1
ATOM 789 N N . HIS A 1 95 ? 21.163 -1.374 2.431 1.00 95.44 95 HIS A N 1
ATOM 790 C CA . HIS A 1 95 ? 20.545 -0.168 1.895 1.00 95.44 95 HIS A CA 1
ATOM 791 C C . HIS A 1 95 ? 19.421 -0.513 0.915 1.00 95.44 95 HIS A C 1
ATOM 793 O O . HIS A 1 95 ? 19.573 -1.389 0.061 1.00 95.44 95 HIS A O 1
ATOM 799 N N . TRP A 1 96 ? 18.290 0.178 1.053 1.00 97.75 96 TRP A N 1
ATOM 800 C CA . TRP A 1 96 ? 17.131 0.046 0.174 1.00 97.75 96 TRP A CA 1
ATOM 801 C C . TRP A 1 96 ? 17.115 1.152 -0.877 1.00 97.75 96 TRP A C 1
ATOM 803 O O . TRP A 1 96 ? 17.199 2.334 -0.553 1.00 97.75 96 TRP A O 1
ATOM 813 N N . TYR A 1 97 ? 16.912 0.768 -2.132 1.00 97.50 97 TYR A N 1
ATOM 814 C CA . TYR A 1 97 ? 16.669 1.692 -3.235 1.00 97.50 97 TYR A CA 1
ATOM 815 C C . TYR A 1 97 ? 15.682 1.084 -4.238 1.00 97.50 97 TYR A C 1
ATOM 817 O O . TYR A 1 97 ? 15.312 -0.090 -4.144 1.00 97.50 97 TYR A O 1
ATOM 825 N N . LEU A 1 98 ? 15.190 1.898 -5.171 1.00 97.88 98 LEU A N 1
ATOM 826 C CA . LEU A 1 98 ? 14.114 1.504 -6.076 1.00 97.88 98 LEU A CA 1
ATOM 827 C C . LEU A 1 98 ? 14.570 1.557 -7.530 1.00 97.88 98 LEU A C 1
ATOM 829 O O . LEU A 1 98 ? 15.106 2.570 -7.976 1.00 97.88 98 LEU A O 1
ATOM 833 N N . ALA A 1 99 ? 14.275 0.499 -8.283 1.00 97.81 99 ALA A N 1
ATOM 834 C CA . ALA A 1 99 ? 14.265 0.550 -9.737 1.00 97.81 99 ALA A CA 1
ATOM 835 C C . ALA A 1 99 ? 12.817 0.569 -10.251 1.00 97.81 99 ALA A C 1
ATOM 837 O O . ALA A 1 99 ? 11.972 -0.202 -9.788 1.00 97.81 99 ALA A O 1
ATOM 838 N N . ILE A 1 100 ? 12.527 1.438 -11.220 1.00 97.44 100 ILE A N 1
ATOM 839 C CA . ILE A 1 100 ? 11.243 1.481 -11.929 1.00 97.44 100 ILE A CA 1
ATOM 840 C C . ILE A 1 100 ? 11.508 1.358 -13.426 1.00 97.44 100 ILE A C 1
ATOM 842 O O . ILE A 1 100 ? 12.131 2.233 -14.021 1.00 97.44 100 ILE A O 1
ATOM 846 N N . ILE A 1 101 ? 11.007 0.294 -14.049 1.00 97.38 101 ILE A N 1
ATOM 847 C CA . ILE A 1 101 ? 11.006 0.156 -15.509 1.00 97.38 101 ILE A CA 1
ATOM 848 C C . ILE A 1 101 ? 9.718 0.782 -16.028 1.00 97.38 101 ILE A C 1
ATOM 850 O O . ILE A 1 101 ? 8.629 0.433 -15.571 1.00 97.38 101 ILE A O 1
ATOM 854 N N . HIS A 1 102 ? 9.842 1.679 -16.994 1.00 94.62 102 HIS A N 1
ATOM 855 C CA . HIS A 1 102 ? 8.729 2.402 -17.583 1.00 94.62 102 HIS A CA 1
ATOM 856 C C . HIS A 1 102 ? 8.601 2.095 -19.080 1.00 94.62 102 HIS A C 1
ATOM 858 O O . HIS A 1 102 ? 9.591 2.122 -19.815 1.00 94.62 102 HIS A O 1
ATOM 864 N N . ARG A 1 103 ? 7.369 1.800 -19.514 1.00 92.69 103 ARG A N 1
ATOM 865 C CA . ARG A 1 103 ? 6.991 1.356 -20.868 1.00 92.69 103 ARG A CA 1
ATOM 866 C C . ARG A 1 103 ? 7.841 0.189 -21.386 1.00 92.69 103 ARG A C 1
ATOM 868 O O . ARG A 1 103 ? 8.471 0.320 -22.438 1.00 92.69 103 ARG A O 1
ATOM 875 N N . PRO A 1 104 ? 7.872 -0.964 -20.693 1.00 93.94 104 PRO A N 1
ATOM 876 C CA . PRO A 1 104 ? 8.595 -2.153 -21.155 1.00 93.94 104 PRO A CA 1
ATOM 877 C C . PRO A 1 104 ? 8.199 -2.592 -22.575 1.00 93.94 104 PRO A C 1
ATOM 879 O O . PRO A 1 104 ? 9.041 -3.101 -23.310 1.00 93.94 104 PRO A O 1
ATOM 882 N N . PHE A 1 105 ? 6.952 -2.354 -23.004 1.00 90.88 105 PHE A N 1
ATOM 883 C CA . PHE A 1 105 ? 6.476 -2.680 -24.355 1.00 90.88 105 PHE A CA 1
ATOM 884 C C . PHE A 1 105 ? 7.268 -2.020 -25.493 1.00 90.88 105 PHE A C 1
ATOM 886 O O . PHE A 1 105 ? 7.284 -2.565 -26.594 1.00 90.88 105 PHE A O 1
ATOM 893 N N . LEU A 1 106 ? 7.948 -0.890 -25.257 1.00 91.12 106 LEU A N 1
ATOM 894 C CA . LEU A 1 106 ? 8.756 -0.219 -26.286 1.00 91.12 106 LEU A CA 1
ATOM 895 C C . LEU A 1 106 ? 10.025 -0.998 -26.664 1.00 91.12 106 LEU A C 1
ATOM 897 O O . LEU A 1 106 ? 10.606 -0.725 -27.710 1.00 91.12 106 LEU A O 1
ATOM 901 N N . MET A 1 107 ? 10.427 -2.004 -25.879 1.00 89.50 107 MET A N 1
ATOM 902 C CA . MET A 1 107 ? 11.474 -2.949 -26.284 1.00 89.50 107 MET A CA 1
ATOM 903 C C . MET A 1 107 ? 10.999 -3.927 -27.373 1.00 89.50 107 MET A C 1
ATOM 905 O O . MET A 1 107 ? 11.832 -4.589 -27.994 1.00 89.50 107 MET A O 1
ATOM 909 N N . LEU A 1 108 ? 9.684 -4.056 -27.606 1.00 88.00 108 LEU A N 1
ATOM 910 C CA . LEU A 1 108 ? 9.121 -4.970 -28.601 1.00 88.00 108 LEU A CA 1
ATOM 911 C C . LEU A 1 108 ? 8.966 -4.280 -29.978 1.00 88.00 108 LEU A C 1
ATOM 913 O O . LEU A 1 108 ? 8.464 -3.159 -30.066 1.00 88.00 108 LEU A O 1
ATOM 917 N N . PRO A 1 109 ? 9.293 -4.965 -31.089 1.00 72.44 109 PRO A N 1
ATOM 918 C CA . PRO A 1 109 ? 9.388 -4.379 -32.429 1.00 72.44 109 PRO A CA 1
ATOM 919 C C . PRO A 1 109 ? 8.046 -3.924 -33.016 1.00 72.44 109 PRO A C 1
ATOM 921 O O . PRO A 1 109 ? 8.028 -3.072 -33.898 1.00 72.44 109 PRO A O 1
ATOM 924 N N . TYR A 1 110 ? 6.917 -4.454 -32.534 1.00 63.09 110 TYR A N 1
ATOM 925 C CA . TYR A 1 110 ? 5.581 -4.082 -33.018 1.00 63.09 110 TYR A CA 1
ATOM 926 C C . TYR A 1 110 ? 5.094 -2.710 -32.517 1.00 63.09 110 TYR A C 1
ATOM 928 O O . TYR A 1 110 ? 4.054 -2.242 -32.975 1.00 63.09 110 TYR A O 1
ATOM 936 N N . HIS A 1 111 ? 5.821 -2.066 -31.596 1.00 55.41 111 HIS A N 1
ATOM 937 C CA . HIS A 1 111 ? 5.469 -0.748 -31.058 1.00 55.41 111 HIS A CA 1
ATOM 938 C C . HIS A 1 111 ? 6.211 0.425 -31.714 1.00 55.41 111 HIS A C 1
ATOM 940 O O . HIS A 1 111 ? 5.879 1.576 -31.429 1.00 55.41 111 HIS A O 1
ATOM 946 N N . LEU A 1 112 ? 7.158 0.172 -32.625 1.00 48.97 112 LEU A N 1
ATOM 947 C CA . LEU A 1 112 ? 7.726 1.227 -33.463 1.00 48.97 112 LEU A CA 1
ATOM 948 C C . LEU A 1 112 ? 6.732 1.549 -34.593 1.00 48.97 112 LEU A C 1
ATOM 950 O O . LEU A 1 112 ? 6.34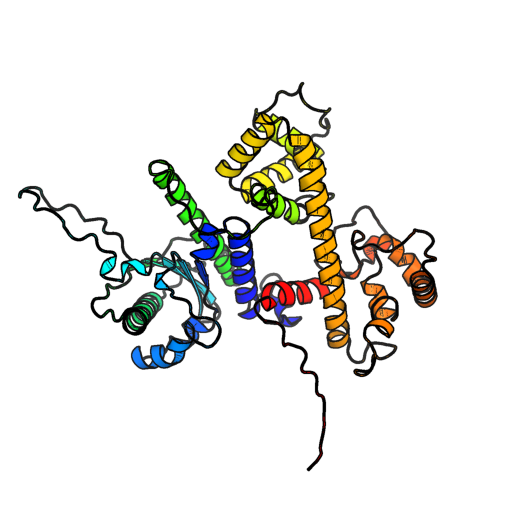1 0.635 -35.325 1.00 48.97 112 LEU A O 1
ATOM 954 N N . PRO A 1 113 ? 6.304 2.813 -34.777 1.00 36.59 113 PRO A N 1
ATOM 955 C CA . PRO A 1 113 ? 5.501 3.178 -35.933 1.00 36.59 113 PRO A CA 1
ATOM 956 C C . PRO A 1 113 ? 6.279 2.828 -37.206 1.00 36.59 113 PRO A C 1
ATOM 958 O O . PRO A 1 113 ? 7.378 3.332 -37.432 1.00 36.59 113 PRO A O 1
ATOM 961 N N . THR A 1 114 ? 5.720 1.957 -38.046 1.00 37.97 114 THR A N 1
ATOM 962 C CA . THR A 1 114 ? 6.245 1.717 -39.396 1.00 37.97 114 THR A CA 1
ATOM 963 C C . THR A 1 114 ? 6.348 3.067 -40.119 1.00 37.97 114 THR A C 1
ATOM 965 O O . THR A 1 114 ? 5.353 3.799 -40.117 1.00 37.97 114 THR A O 1
ATOM 968 N N . PRO A 1 115 ? 7.482 3.430 -40.750 1.00 41.31 115 PRO A N 1
ATOM 969 C CA . PRO A 1 115 ? 7.578 4.673 -41.507 1.00 41.31 115 PRO A CA 1
ATOM 970 C C . PRO A 1 115 ? 6.717 4.561 -42.771 1.00 41.31 115 PRO A C 1
ATOM 972 O O . PRO A 1 115 ? 7.164 4.124 -43.829 1.00 41.31 115 PRO A O 1
ATOM 975 N N . ALA A 1 116 ? 5.442 4.920 -42.656 1.00 39.34 116 ALA A N 1
ATOM 976 C CA . ALA A 1 116 ? 4.540 5.039 -43.784 1.00 39.34 116 ALA A CA 1
ATOM 977 C C . ALA A 1 116 ? 4.676 6.443 -44.393 1.00 39.34 116 ALA A C 1
ATOM 979 O O . ALA A 1 116 ? 3.989 7.373 -43.981 1.00 39.34 116 ALA A O 1
ATOM 980 N N . SER A 1 117 ? 5.540 6.537 -45.410 1.00 32.72 117 SER A N 1
ATOM 981 C CA . SER A 1 117 ? 5.609 7.527 -46.509 1.00 32.72 117 SER A CA 1
ATOM 982 C C . SER A 1 117 ? 6.952 8.268 -46.607 1.00 32.72 117 SER A C 1
ATOM 984 O O . SER A 1 117 ? 7.478 8.732 -45.597 1.00 32.72 117 SER A O 1
ATOM 986 N N . PRO A 1 118 ? 7.516 8.405 -47.824 1.00 40.56 118 PRO A N 1
ATOM 987 C CA . PRO A 1 118 ? 8.791 9.077 -48.043 1.00 40.56 118 PRO A CA 1
ATOM 988 C C . PRO A 1 118 ? 8.624 10.597 -47.901 1.00 40.56 118 PRO A C 1
ATOM 990 O O . PRO A 1 118 ? 7.870 11.218 -48.649 1.00 40.56 118 PRO A O 1
ATOM 993 N N . ILE A 1 119 ? 9.339 11.202 -46.951 1.00 35.38 119 ILE A N 1
ATOM 994 C CA . ILE A 1 119 ? 9.457 12.661 -46.815 1.00 35.38 119 ILE A CA 1
ATOM 995 C C . ILE A 1 119 ? 10.595 13.137 -47.743 1.00 35.38 119 ILE A C 1
ATOM 997 O O . ILE A 1 119 ? 11.638 12.477 -47.788 1.00 35.38 119 ILE A O 1
ATOM 1001 N N . PRO A 1 120 ? 10.440 14.240 -48.506 1.00 34.81 120 PRO A N 1
ATOM 1002 C CA . PRO A 1 120 ? 11.479 14.723 -49.408 1.00 34.81 120 PRO A CA 1
ATOM 1003 C C . PRO A 1 120 ? 12.695 15.223 -48.624 1.00 34.81 120 PRO A C 1
ATOM 1005 O O . PRO A 1 120 ? 12.566 15.907 -47.611 1.00 34.81 120 PRO A O 1
ATOM 1008 N N . HIS A 1 121 ? 13.879 14.908 -49.141 1.00 41.06 121 HIS A N 1
ATOM 1009 C CA . HIS A 1 121 ? 15.167 15.372 -48.638 1.00 41.06 121 HIS A CA 1
ATOM 1010 C C . HIS A 1 121 ? 15.226 16.902 -48.504 1.00 41.06 121 HIS A C 1
ATOM 1012 O O . HIS A 1 121 ? 15.098 17.606 -49.504 1.00 41.06 121 HIS A O 1
ATOM 1018 N N . ASN A 1 122 ? 15.459 17.387 -47.279 1.00 39.41 122 ASN A N 1
ATOM 1019 C CA . ASN A 1 122 ? 16.439 18.421 -46.903 1.00 39.41 122 ASN A CA 1
ATOM 1020 C C . ASN A 1 122 ? 16.016 19.106 -45.599 1.00 39.41 122 ASN A C 1
ATOM 1022 O O . ASN A 1 122 ? 15.271 20.082 -45.638 1.00 39.41 122 ASN A O 1
ATOM 1026 N N . THR A 1 123 ? 16.544 18.673 -44.452 1.00 30.61 123 THR A N 1
ATOM 1027 C CA . THR A 1 123 ? 16.874 19.581 -43.337 1.00 30.61 123 THR A CA 1
ATOM 1028 C C . THR A 1 123 ? 17.790 18.881 -42.334 1.00 30.61 123 THR A C 1
ATOM 1030 O O . THR A 1 123 ? 17.789 17.660 -42.207 1.00 30.61 123 THR A O 1
ATOM 1033 N N . VAL A 1 124 ? 18.656 19.686 -41.731 1.00 35.31 124 VAL A N 1
ATOM 1034 C CA . VAL A 1 124 ? 19.783 19.336 -40.863 1.00 35.31 124 VAL A CA 1
ATOM 1035 C C . VAL A 1 124 ? 19.306 18.609 -39.597 1.00 35.31 124 VAL A C 1
ATOM 1037 O O . VAL A 1 124 ? 18.228 18.897 -39.096 1.00 35.31 124 VAL A O 1
ATOM 1040 N N . ALA A 1 125 ? 20.115 17.658 -39.122 1.00 40.72 125 ALA A N 1
ATOM 1041 C CA . ALA A 1 125 ? 19.839 16.757 -38.005 1.00 40.72 125 ALA A CA 1
ATOM 1042 C C . ALA A 1 125 ? 19.384 17.473 -36.714 1.00 40.72 125 ALA A C 1
ATOM 1044 O O . ALA A 1 125 ? 20.155 18.227 -36.123 1.00 40.72 125 ALA A O 1
ATOM 1045 N N . GLU A 1 126 ? 18.167 17.159 -36.262 1.00 37.28 126 GLU A N 1
ATOM 1046 C CA . GLU A 1 126 ? 17.701 17.335 -34.881 1.00 37.28 126 GLU A CA 1
ATOM 1047 C C . GLU A 1 126 ? 17.735 15.967 -34.175 1.00 37.28 126 GLU A C 1
ATOM 1049 O O . GLU A 1 126 ? 17.380 14.945 -34.770 1.00 37.28 126 GLU A O 1
ATOM 1054 N N . GLU A 1 127 ? 18.202 15.936 -32.922 1.00 42.56 127 GLU A N 1
ATOM 1055 C CA . GLU A 1 127 ? 18.162 14.757 -32.050 1.00 42.56 127 GLU A CA 1
ATOM 1056 C C . GLU A 1 127 ? 16.714 14.267 -31.914 1.00 42.56 127 GLU A C 1
ATOM 1058 O O . GLU A 1 127 ? 15.844 14.954 -31.385 1.00 42.56 127 GLU A O 1
ATOM 1063 N N . THR A 1 128 ? 16.434 13.077 -32.434 1.00 39.19 128 THR A N 1
ATOM 1064 C CA . THR A 1 128 ? 15.093 12.494 -32.429 1.00 39.19 128 THR A CA 1
ATOM 1065 C C . THR A 1 128 ? 14.730 12.006 -31.022 1.00 39.19 128 THR A C 1
ATOM 1067 O O . THR A 1 128 ? 15.316 11.030 -30.553 1.00 39.19 128 THR A O 1
ATOM 1070 N N . ASP A 1 129 ? 13.746 12.642 -30.379 1.00 60.38 129 ASP A N 1
ATOM 1071 C CA . ASP A 1 129 ? 13.105 12.223 -29.117 1.00 60.38 129 ASP A CA 1
ATOM 1072 C C . ASP A 1 129 ? 12.258 10.952 -29.336 1.00 60.38 129 ASP A C 1
ATOM 1074 O O . ASP A 1 129 ? 11.027 10.972 -29.383 1.00 60.38 129 ASP A O 1
ATOM 1078 N N . VAL A 1 130 ? 12.926 9.828 -29.608 1.00 69.25 130 VAL A N 1
ATOM 1079 C CA . VAL A 1 130 ? 12.257 8.543 -29.835 1.00 69.25 130 VAL A CA 1
ATOM 1080 C C . VAL A 1 130 ? 11.855 7.963 -28.477 1.00 69.25 130 VAL A C 1
ATOM 1082 O O . VAL A 1 130 ? 12.729 7.750 -27.635 1.00 69.25 130 VAL A O 1
ATOM 1085 N N . PRO A 1 131 ? 10.567 7.642 -28.248 1.00 80.56 131 PRO A N 1
ATOM 1086 C CA . PRO A 1 131 ? 10.138 6.996 -27.015 1.00 80.56 131 PRO A CA 1
ATOM 1087 C C . PRO A 1 131 ? 10.880 5.671 -26.806 1.00 80.56 131 PRO A C 1
ATOM 1089 O O . PRO A 1 131 ? 10.862 4.802 -27.678 1.00 80.56 131 PRO A O 1
ATOM 1092 N N . GLN A 1 132 ? 11.490 5.494 -25.634 1.00 87.56 132 GLN A N 1
ATOM 1093 C CA . GLN A 1 132 ? 12.240 4.290 -25.270 1.00 87.56 132 GLN A CA 1
ATOM 1094 C C . GLN A 1 132 ? 11.783 3.740 -23.918 1.00 87.56 132 GLN A C 1
ATOM 1096 O O . GLN A 1 132 ? 11.231 4.462 -23.086 1.00 87.56 132 GLN A O 1
ATOM 1101 N N . THR A 1 133 ? 12.019 2.447 -23.696 1.00 93.50 133 THR A N 1
ATOM 1102 C CA . THR A 1 133 ? 11.900 1.852 -22.362 1.00 93.50 133 THR A CA 1
ATOM 1103 C C . THR A 1 133 ? 12.997 2.416 -21.471 1.00 93.50 133 THR A C 1
ATOM 1105 O O . THR A 1 133 ? 14.175 2.365 -21.825 1.00 93.50 133 THR A O 1
ATOM 1108 N N . THR A 1 134 ? 12.621 2.938 -20.306 1.00 94.69 134 THR A N 1
ATOM 1109 C CA . THR A 1 134 ? 13.556 3.582 -19.375 1.00 94.69 134 THR A CA 1
ATOM 1110 C C . THR A 1 134 ? 13.567 2.851 -18.040 1.00 94.69 134 THR A C 1
ATOM 1112 O O . THR A 1 134 ? 12.510 2.506 -17.512 1.00 94.69 134 THR A O 1
ATOM 1115 N N . ILE A 1 135 ? 14.756 2.633 -17.485 1.00 96.81 135 ILE A N 1
ATOM 1116 C CA . ILE A 1 135 ? 14.980 2.094 -16.145 1.00 96.81 135 ILE A CA 1
ATOM 1117 C C . ILE A 1 135 ? 15.406 3.250 -15.250 1.00 96.81 135 ILE A C 1
ATOM 1119 O O . ILE A 1 135 ? 16.531 3.737 -15.338 1.00 96.81 135 ILE A O 1
ATOM 1123 N N . TYR A 1 136 ? 14.496 3.693 -14.394 1.00 95.88 136 TYR A N 1
ATOM 1124 C CA . TYR A 1 136 ? 14.755 4.736 -13.417 1.00 95.88 136 TYR A CA 1
ATOM 1125 C C . TYR A 1 136 ? 15.344 4.140 -12.146 1.00 95.88 136 TYR A C 1
ATOM 1127 O O . TYR A 1 136 ? 14.747 3.229 -11.573 1.00 95.88 136 TYR A O 1
ATOM 1135 N N . ILE A 1 137 ? 16.471 4.679 -11.684 1.00 96.00 137 ILE A N 1
ATOM 1136 C CA . ILE A 1 137 ? 17.076 4.331 -10.394 1.00 96.00 137 ILE A CA 1
ATOM 1137 C C . ILE A 1 137 ? 16.844 5.489 -9.425 1.00 96.00 137 ILE A C 1
ATOM 1139 O O . ILE A 1 137 ? 17.256 6.622 -9.689 1.00 96.00 137 ILE A O 1
ATOM 1143 N N . LEU A 1 138 ? 16.155 5.202 -8.320 1.00 95.62 138 LEU A N 1
ATOM 1144 C CA . LEU A 1 138 ? 15.817 6.156 -7.270 1.00 95.62 138 LEU A CA 1
ATOM 1145 C C . LEU A 1 138 ? 16.485 5.723 -5.966 1.00 95.62 138 LEU A C 1
ATOM 1147 O O . LEU A 1 138 ? 16.139 4.689 -5.392 1.00 95.62 138 LEU A O 1
ATOM 1151 N N . ASP A 1 139 ? 17.427 6.535 -5.496 1.00 95.88 139 ASP A N 1
ATOM 1152 C CA . ASP A 1 139 ? 18.229 6.250 -4.311 1.00 95.88 139 ASP A CA 1
ATOM 1153 C C . ASP A 1 139 ? 18.349 7.500 -3.423 1.00 95.88 139 ASP A C 1
ATOM 1155 O O . ASP A 1 139 ? 18.881 8.530 -3.842 1.00 95.88 139 ASP A O 1
ATOM 1159 N N . SER A 1 140 ? 17.881 7.400 -2.175 1.00 93.81 140 SER A N 1
ATOM 1160 C CA . SER A 1 140 ? 17.927 8.486 -1.191 1.00 93.81 140 SER A CA 1
ATOM 1161 C C . SER A 1 140 ? 19.333 8.789 -0.655 1.00 93.81 140 SER A C 1
ATOM 1163 O O . SER A 1 140 ? 19.543 9.875 -0.115 1.00 93.81 140 SER A O 1
ATOM 1165 N N . LEU A 1 141 ? 20.298 7.878 -0.813 1.00 94.12 141 LEU A N 1
ATOM 1166 C CA . LEU A 1 141 ? 21.722 8.090 -0.519 1.00 94.12 141 LEU A CA 1
ATOM 1167 C C . LEU A 1 141 ? 22.541 8.447 -1.757 1.00 94.12 141 LEU A C 1
ATOM 1169 O O . LEU A 1 141 ? 23.741 8.694 -1.634 1.00 94.12 141 LEU A O 1
ATOM 1173 N N . ASN A 1 142 ? 21.913 8.490 -2.937 1.00 90.31 142 ASN A N 1
ATOM 1174 C CA . ASN A 1 142 ? 22.595 8.760 -4.199 1.00 90.31 142 ASN A CA 1
ATOM 1175 C C . ASN A 1 142 ? 23.770 7.783 -4.442 1.00 90.31 142 ASN A C 1
ATOM 1177 O O . ASN A 1 142 ? 24.857 8.183 -4.870 1.00 90.31 142 ASN A O 1
ATOM 1181 N N . GLY A 1 143 ? 23.557 6.504 -4.120 1.00 88.75 143 GLY A N 1
ATOM 1182 C CA . GLY A 1 143 ? 24.488 5.419 -4.390 1.00 88.75 143 GLY A CA 1
ATOM 1183 C C . GLY A 1 143 ? 24.658 5.164 -5.888 1.00 88.75 143 GLY A C 1
ATOM 1184 O O . GLY A 1 143 ? 23.804 5.490 -6.712 1.00 88.75 143 GLY A O 1
ATOM 1185 N N . HIS A 1 144 ? 25.804 4.589 -6.247 1.00 90.19 144 HIS A N 1
ATOM 1186 C CA . HIS A 1 144 ? 26.165 4.300 -7.632 1.00 90.19 144 HIS A CA 1
ATOM 1187 C C . HIS A 1 144 ? 25.974 2.808 -7.935 1.00 90.19 144 HIS A C 1
ATOM 1189 O O . HIS A 1 144 ? 26.715 1.972 -7.413 1.00 90.19 144 HIS A O 1
ATOM 1195 N N . HIS A 1 145 ? 25.028 2.488 -8.825 1.00 92.81 145 HIS A N 1
ATOM 1196 C CA . HIS A 1 145 ? 24.534 1.121 -9.055 1.00 92.81 145 HIS A CA 1
ATOM 1197 C C . HIS A 1 145 ? 24.682 0.647 -10.515 1.00 92.81 145 HIS A C 1
ATOM 1199 O O . HIS A 1 145 ? 23.696 0.311 -11.169 1.00 92.81 145 HIS A O 1
ATOM 1205 N N . PRO A 1 146 ? 25.909 0.542 -11.055 1.00 91.19 146 PRO A N 1
ATOM 1206 C CA . PRO A 1 146 ? 26.154 0.405 -12.496 1.00 91.19 146 PRO A CA 1
ATOM 1207 C C . PRO A 1 146 ? 25.733 -0.953 -13.076 1.00 91.19 146 PRO A C 1
ATOM 1209 O O . PRO A 1 146 ? 25.783 -1.161 -14.284 1.00 91.19 146 PRO A O 1
ATOM 1212 N N . LYS A 1 147 ? 25.387 -1.916 -12.216 1.00 92.31 147 LYS A N 1
ATOM 1213 C CA . LYS A 1 147 ? 24.980 -3.266 -12.620 1.00 92.31 147 LYS A CA 1
ATOM 1214 C C . LYS A 1 147 ? 23.468 -3.399 -12.788 1.00 92.31 147 LYS A C 1
ATOM 1216 O O . LYS A 1 147 ? 23.041 -4.254 -13.560 1.00 92.31 147 LYS A O 1
ATOM 1221 N N . VAL A 1 148 ? 22.681 -2.546 -12.129 1.00 93.31 148 VAL A N 1
ATOM 1222 C CA . VAL A 1 148 ? 21.225 -2.709 -12.021 1.00 93.31 148 VAL A CA 1
ATOM 1223 C C . VAL A 1 148 ? 20.550 -2.598 -13.379 1.00 93.31 148 VAL A C 1
ATOM 1225 O O . VAL A 1 148 ? 19.892 -3.544 -13.812 1.00 93.31 148 VAL A O 1
ATOM 1228 N N . ALA A 1 149 ? 20.720 -1.471 -14.076 1.00 93.56 149 ALA A N 1
ATOM 1229 C CA . ALA A 1 149 ? 20.065 -1.266 -15.362 1.00 93.56 149 ALA A CA 1
ATOM 1230 C C . ALA A 1 149 ? 20.494 -2.303 -16.422 1.00 93.56 149 ALA A C 1
ATOM 1232 O O . ALA A 1 149 ? 19.605 -2.884 -17.049 1.00 93.56 149 ALA A O 1
ATOM 1233 N N . PRO A 1 150 ? 21.790 -2.652 -16.581 1.00 92.56 150 PRO A N 1
ATOM 1234 C CA . PRO A 1 150 ? 22.195 -3.730 -17.485 1.00 92.56 150 PRO A CA 1
ATOM 1235 C C . PRO A 1 150 ? 21.573 -5.093 -17.150 1.00 92.56 150 PRO A C 1
ATOM 1237 O O . PRO A 1 150 ? 21.111 -5.795 -18.050 1.00 92.56 150 PRO A O 1
ATOM 1240 N N . GLN A 1 151 ? 21.522 -5.475 -15.869 1.00 93.69 151 GLN A N 1
ATOM 1241 C CA . GLN A 1 151 ? 20.935 -6.753 -15.450 1.00 93.69 151 GLN A CA 1
ATOM 1242 C C . GLN A 1 151 ? 19.426 -6.797 -15.703 1.00 93.69 151 GLN A C 1
ATOM 1244 O O . GLN A 1 151 ? 18.916 -7.794 -16.216 1.00 93.69 151 GLN A O 1
ATOM 1249 N N . LEU A 1 152 ? 18.713 -5.710 -15.402 1.00 94.69 152 LEU A N 1
ATOM 1250 C CA . LEU A 1 152 ? 17.278 -5.595 -15.655 1.00 94.69 152 LEU A CA 1
ATOM 1251 C C . LEU A 1 152 ? 16.952 -5.544 -17.156 1.00 94.69 152 LEU A C 1
ATOM 1253 O O . LEU A 1 152 ? 16.025 -6.225 -17.590 1.00 94.69 152 LEU A O 1
ATOM 1257 N N . SER A 1 153 ? 17.732 -4.814 -17.962 1.00 93.94 153 SER A N 1
ATOM 1258 C CA . SER A 1 153 ? 17.596 -4.810 -19.428 1.00 93.94 153 SER A CA 1
ATOM 1259 C C . SER A 1 153 ? 17.805 -6.217 -19.995 1.00 93.94 153 SER A C 1
ATOM 1261 O O . SER A 1 153 ? 16.984 -6.714 -20.768 1.00 93.94 153 SER A O 1
ATOM 1263 N N . SER A 1 154 ? 18.842 -6.922 -19.527 1.00 92.06 154 SER A N 1
ATOM 1264 C CA . SER A 1 154 ? 19.097 -8.309 -19.919 1.00 92.06 154 SER A CA 1
ATOM 1265 C C . SER A 1 154 ? 17.938 -9.234 -19.538 1.00 92.06 154 SER A C 1
ATOM 1267 O O . SER A 1 154 ? 17.488 -10.023 -20.368 1.00 92.06 154 SER A O 1
ATOM 1269 N N . TYR A 1 155 ? 17.389 -9.108 -18.326 1.00 93.50 155 TYR A N 1
ATOM 1270 C CA . TYR A 1 155 ? 16.198 -9.855 -17.915 1.00 93.50 155 TYR A CA 1
ATOM 1271 C C . TYR A 1 155 ? 15.014 -9.630 -18.867 1.00 93.50 155 TYR A C 1
ATOM 1273 O O . TYR A 1 155 ? 14.419 -10.602 -19.338 1.00 93.50 155 TYR A O 1
ATOM 1281 N N . LEU A 1 156 ? 14.701 -8.371 -19.197 1.00 93.06 156 LEU A N 1
ATOM 1282 C CA . LEU A 1 156 ? 13.615 -8.033 -20.121 1.00 93.06 156 LEU A CA 1
ATOM 1283 C C . LEU A 1 156 ? 13.840 -8.650 -21.504 1.00 93.06 156 LEU A C 1
ATOM 1285 O O . LEU A 1 156 ? 12.900 -9.169 -22.099 1.00 93.06 156 LEU A O 1
ATOM 1289 N N . GLN A 1 157 ? 15.079 -8.669 -22.001 1.00 92.25 157 GLN A N 1
ATOM 1290 C CA . GLN A 1 157 ? 15.380 -9.301 -23.284 1.00 92.25 157 GLN A CA 1
ATOM 1291 C C . GLN A 1 157 ? 15.079 -10.802 -23.285 1.00 92.25 157 GLN A C 1
ATOM 1293 O O . GLN A 1 157 ? 14.471 -11.308 -24.229 1.00 92.25 157 GLN A O 1
ATOM 1298 N N . HIS A 1 158 ? 15.472 -11.526 -22.236 1.00 91.00 158 HIS A N 1
ATOM 1299 C CA . HIS A 1 158 ? 15.176 -12.956 -22.134 1.00 91.00 158 HIS A CA 1
ATOM 1300 C C . HIS A 1 158 ? 13.670 -13.205 -21.984 1.00 91.00 158 HIS A C 1
ATOM 1302 O O . HIS A 1 158 ? 13.121 -14.077 -22.658 1.00 91.00 158 HIS A O 1
ATOM 1308 N N . GLU A 1 159 ? 12.976 -12.387 -21.186 1.00 91.50 159 GLU A N 1
ATOM 1309 C CA . GLU A 1 159 ? 11.522 -12.479 -21.036 1.00 91.50 159 GLU A CA 1
ATOM 1310 C C . GLU A 1 159 ? 10.791 -12.211 -22.364 1.00 91.50 159 GLU A C 1
ATOM 1312 O O . GLU A 1 159 ? 9.854 -12.934 -22.709 1.00 91.50 159 GLU A O 1
ATOM 1317 N N . ALA A 1 160 ? 11.235 -11.225 -23.153 1.00 90.00 160 ALA A N 1
ATOM 1318 C CA . ALA A 1 160 ? 10.691 -10.933 -24.480 1.00 90.00 160 ALA A CA 1
ATOM 1319 C C . ALA A 1 160 ? 10.941 -12.074 -25.480 1.00 90.00 160 ALA A C 1
ATOM 1321 O O . ALA A 1 160 ? 10.033 -12.439 -26.233 1.00 90.00 160 ALA A O 1
ATOM 1322 N N . ARG A 1 161 ? 12.137 -12.680 -25.468 1.00 89.19 161 ARG A N 1
ATOM 1323 C CA . ARG A 1 161 ? 12.453 -13.860 -26.294 1.00 89.19 161 ARG A CA 1
ATOM 1324 C C . ARG A 1 161 ? 11.535 -15.027 -25.955 1.00 89.19 161 ARG A C 1
ATOM 1326 O O . ARG A 1 161 ? 10.929 -15.602 -26.854 1.00 89.19 161 ARG A O 1
ATOM 1333 N N . GLU A 1 162 ? 11.385 -15.353 -24.672 1.00 86.75 162 GLU A N 1
ATOM 1334 C CA . GLU A 1 162 ? 10.592 -16.511 -24.255 1.00 86.75 162 GLU A CA 1
ATOM 1335 C C . GLU A 1 162 ? 9.073 -16.308 -24.362 1.00 86.75 162 GLU A C 1
ATOM 1337 O O . GLU A 1 162 ? 8.356 -17.277 -24.624 1.00 86.75 162 GLU A O 1
ATOM 1342 N N . ARG A 1 163 ? 8.551 -15.095 -24.133 1.00 84.12 163 ARG A N 1
ATOM 1343 C CA . ARG A 1 163 ? 7.098 -14.835 -24.164 1.00 84.12 163 ARG A CA 1
ATOM 1344 C C . ARG A 1 163 ? 6.573 -14.384 -25.513 1.00 84.12 163 ARG A C 1
ATOM 1346 O O . ARG A 1 163 ? 5.490 -14.807 -25.907 1.00 84.12 163 ARG A O 1
ATOM 1353 N N . HIS A 1 164 ? 7.318 -13.518 -26.187 1.00 83.06 164 HIS A N 1
ATOM 1354 C CA . HIS A 1 164 ? 6.871 -12.838 -27.403 1.00 83.06 164 HIS A CA 1
ATOM 1355 C C . HIS A 1 164 ? 7.568 -13.374 -28.657 1.00 83.06 164 HIS A C 1
ATOM 1357 O O . HIS A 1 164 ? 7.333 -12.861 -29.749 1.00 83.06 164 HIS A O 1
ATOM 1363 N N . ASN A 1 165 ? 8.414 -14.408 -28.516 1.00 82.06 165 ASN A N 1
ATOM 1364 C CA . ASN A 1 165 ? 9.241 -14.969 -29.591 1.00 82.06 165 ASN A CA 1
ATOM 1365 C C . ASN A 1 165 ? 10.010 -13.870 -30.349 1.00 82.06 165 ASN A C 1
ATOM 1367 O O . ASN A 1 165 ? 10.128 -13.882 -31.576 1.00 82.06 165 ASN A O 1
ATOM 1371 N N . CYS A 1 166 ? 10.457 -12.862 -29.596 1.00 79.94 166 CYS A N 1
ATOM 1372 C CA . CYS A 1 166 ? 11.036 -11.645 -30.127 1.00 79.94 166 CYS A CA 1
ATOM 1373 C C . CYS A 1 166 ? 12.557 -11.690 -30.001 1.00 79.94 166 CYS A C 1
ATOM 1375 O O . CYS A 1 166 ? 13.080 -11.810 -28.901 1.00 79.94 166 CYS A O 1
ATOM 1377 N N . PHE A 1 167 ? 13.272 -11.570 -31.118 1.00 75.06 167 PHE A N 1
ATOM 1378 C CA . PHE A 1 167 ? 14.741 -11.614 -31.138 1.00 75.06 167 PHE A CA 1
ATOM 1379 C C . PHE A 1 167 ? 15.381 -10.256 -31.442 1.00 75.06 167 PHE A C 1
ATOM 1381 O O . PHE A 1 167 ? 16.548 -10.052 -31.122 1.00 75.06 167 PHE A O 1
ATOM 1388 N N . ASN A 1 168 ? 14.614 -9.326 -32.019 1.00 75.44 168 ASN A N 1
ATOM 1389 C CA . ASN A 1 168 ? 15.036 -7.953 -32.267 1.00 75.44 168 ASN A CA 1
ATOM 1390 C C . ASN A 1 168 ? 14.471 -7.055 -31.160 1.00 75.44 168 ASN A C 1
ATOM 1392 O O . ASN A 1 168 ? 13.355 -6.552 -31.282 1.00 75.44 168 ASN A O 1
ATOM 1396 N N . ILE A 1 169 ? 15.199 -6.967 -30.048 1.00 80.38 169 ILE A N 1
ATOM 1397 C CA . ILE A 1 169 ? 14.773 -6.288 -28.820 1.00 80.38 169 ILE A CA 1
ATOM 1398 C C . ILE A 1 169 ? 15.746 -5.140 -28.564 1.00 80.38 169 ILE A C 1
ATOM 1400 O O . ILE A 1 169 ? 16.952 -5.373 -28.496 1.00 80.38 169 ILE A O 1
ATOM 1404 N N . SER A 1 170 ? 15.233 -3.918 -28.435 1.00 81.94 170 SER A N 1
ATOM 1405 C CA . SER A 1 170 ? 16.045 -2.747 -28.081 1.00 81.94 170 SER A CA 1
ATOM 1406 C C . SER A 1 170 ? 16.518 -2.815 -26.628 1.00 81.94 170 SER A C 1
ATOM 1408 O O . SER A 1 170 ? 15.851 -3.417 -25.790 1.00 81.94 170 SER A O 1
ATOM 1410 N N . ASP A 1 171 ? 17.643 -2.175 -26.311 1.00 85.94 171 ASP A N 1
ATOM 1411 C CA . ASP A 1 171 ? 18.070 -1.992 -24.922 1.00 85.94 171 ASP A CA 1
ATOM 1412 C C . ASP A 1 171 ? 17.178 -0.977 -24.199 1.00 85.94 171 ASP A C 1
ATOM 1414 O O . ASP A 1 171 ? 16.715 0.003 -24.788 1.00 85.94 171 ASP A O 1
ATOM 1418 N N . ALA A 1 172 ? 16.961 -1.201 -22.904 1.00 90.38 172 ALA A N 1
ATOM 1419 C CA . ALA A 1 172 ? 16.367 -0.192 -22.043 1.00 90.38 172 ALA A CA 1
ATOM 1420 C C . ALA A 1 172 ? 17.430 0.834 -21.618 1.00 90.38 172 ALA A C 1
ATOM 1422 O O . ALA A 1 172 ? 18.569 0.475 -21.316 1.00 90.38 172 ALA A O 1
ATOM 1423 N N . VAL A 1 173 ? 17.048 2.110 -21.564 1.00 91.50 173 VAL A N 1
ATOM 1424 C CA . VAL A 1 173 ? 17.948 3.210 -21.192 1.00 91.50 173 VAL A CA 1
ATOM 1425 C C . VAL A 1 173 ? 17.918 3.442 -19.687 1.00 91.50 173 VAL A C 1
ATOM 1427 O O . VAL A 1 173 ? 16.850 3.527 -19.087 1.00 91.50 173 VAL A O 1
ATOM 1430 N N . GLU A 1 174 ? 19.088 3.572 -19.067 1.00 92.81 174 GLU A N 1
ATOM 1431 C CA . GLU A 1 174 ? 19.201 3.947 -17.658 1.00 92.81 174 GLU A CA 1
ATOM 1432 C C . GLU A 1 174 ? 18.932 5.444 -17.455 1.00 92.81 174 GLU A C 1
ATOM 1434 O O . GLU A 1 174 ? 19.439 6.293 -18.189 1.00 92.81 174 GLU A O 1
ATOM 1439 N N . CYS A 1 175 ? 18.174 5.776 -16.413 1.00 89.88 175 CYS A N 1
ATOM 1440 C CA . CYS A 1 175 ? 17.987 7.140 -15.947 1.00 89.88 175 CYS A CA 1
ATOM 1441 C C . CYS A 1 175 ? 18.175 7.207 -14.427 1.00 89.88 175 CYS A C 1
ATOM 1443 O O . CYS A 1 175 ? 17.353 6.713 -13.654 1.00 89.88 175 CYS A O 1
ATOM 1445 N N . ILE A 1 176 ? 19.252 7.852 -13.981 1.00 84.12 176 ILE A N 1
ATOM 1446 C CA . ILE A 1 176 ? 19.472 8.125 -12.558 1.00 84.12 176 ILE A CA 1
ATOM 1447 C C . ILE A 1 176 ? 18.689 9.387 -12.193 1.00 84.12 176 ILE A C 1
ATOM 1449 O O . ILE A 1 176 ? 18.952 10.473 -12.718 1.00 84.12 176 ILE A O 1
ATOM 1453 N N . VAL A 1 177 ? 17.710 9.249 -11.300 1.00 82.62 177 VAL A N 1
ATOM 1454 C CA . VAL A 1 177 ? 16.803 10.346 -10.948 1.00 82.62 177 VAL A CA 1
ATOM 1455 C C . VAL A 1 177 ? 17.349 11.111 -9.752 1.00 82.62 177 VAL A C 1
ATOM 1457 O O . VAL A 1 177 ? 17.667 10.532 -8.715 1.00 82.62 177 VAL A O 1
ATOM 1460 N N . LYS A 1 178 ? 17.386 12.442 -9.854 1.00 84.75 178 LYS A N 1
ATOM 1461 C CA . LYS A 1 178 ? 17.610 13.298 -8.684 1.00 84.75 178 LYS A CA 1
ATOM 1462 C C . LYS A 1 178 ? 16.363 13.276 -7.809 1.00 84.75 178 LYS A C 1
ATOM 1464 O O . LYS A 1 178 ? 15.340 13.860 -8.162 1.00 84.75 178 LYS A O 1
ATOM 1469 N N . VAL A 1 179 ? 16.466 12.607 -6.671 1.00 88.44 179 VAL A N 1
ATOM 1470 C CA . VAL A 1 179 ? 15.389 12.456 -5.690 1.00 88.44 179 VAL A CA 1
ATOM 1471 C C . VAL A 1 179 ? 15.739 13.166 -4.380 1.00 88.44 179 VAL A C 1
ATOM 1473 O O . VAL A 1 179 ? 16.913 13.463 -4.143 1.00 88.44 179 VAL A O 1
ATOM 1476 N N . PRO A 1 180 ? 14.746 13.463 -3.519 1.00 90.06 180 PRO A N 1
ATOM 1477 C CA . PRO A 1 180 ? 15.015 13.906 -2.157 1.00 90.06 180 PRO A CA 1
ATOM 1478 C C . PRO A 1 180 ? 15.973 12.946 -1.449 1.00 90.06 180 PRO A C 1
ATOM 1480 O O . PRO A 1 180 ? 15.743 11.736 -1.431 1.00 90.06 180 PRO A O 1
ATOM 1483 N N . GLN A 1 181 ? 17.040 13.496 -0.875 1.00 91.75 181 GLN A N 1
ATOM 1484 C CA . GLN A 1 181 ? 18.029 12.715 -0.141 1.00 91.75 181 GLN A CA 1
ATOM 1485 C C . GLN A 1 181 ? 17.606 12.548 1.315 1.00 91.75 181 GLN A C 1
ATOM 1487 O O . GLN A 1 181 ? 16.948 13.424 1.889 1.00 91.75 181 GLN A O 1
ATOM 1492 N N . GLN A 1 182 ? 17.973 11.414 1.902 1.00 89.62 182 GLN A N 1
ATOM 1493 C CA . GLN A 1 182 ? 17.700 11.162 3.309 1.00 89.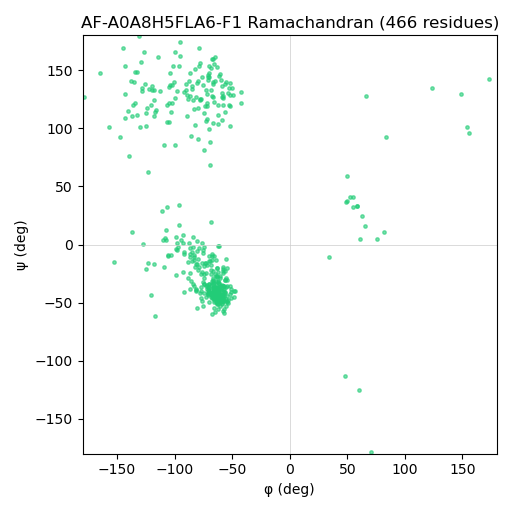62 182 GLN A CA 1
ATOM 1494 C C . GLN A 1 182 ? 18.726 11.852 4.215 1.00 89.62 182 GLN A C 1
ATOM 1496 O O . GLN A 1 182 ? 19.917 11.844 3.904 1.00 89.62 182 GLN A O 1
ATOM 1501 N N . PRO A 1 183 ? 18.295 12.443 5.344 1.00 89.69 183 PRO A N 1
ATOM 1502 C CA . PRO A 1 183 ? 19.200 13.103 6.283 1.00 89.69 183 PRO A CA 1
ATOM 1503 C C . PRO A 1 183 ? 19.871 12.127 7.265 1.00 89.69 183 PRO A C 1
ATOM 1505 O O . PRO A 1 183 ? 20.744 12.534 8.027 1.00 89.69 183 PRO A O 1
ATOM 1508 N N . ASN A 1 184 ? 19.447 10.861 7.287 1.00 90.44 184 ASN A N 1
ATOM 1509 C CA . ASN A 1 184 ? 19.911 9.829 8.214 1.00 90.44 184 ASN A CA 1
ATOM 1510 C C . ASN A 1 184 ? 20.286 8.536 7.471 1.00 90.44 184 ASN A C 1
ATOM 1512 O O . ASN A 1 184 ? 20.190 8.451 6.249 1.00 90.44 184 ASN A O 1
ATOM 1516 N N . SER A 1 185 ? 20.739 7.525 8.213 1.00 89.00 185 SER A N 1
ATOM 1517 C CA . SER A 1 185 ? 21.210 6.252 7.655 1.00 89.00 185 SER A CA 1
ATOM 1518 C C . SER A 1 185 ? 20.182 5.114 7.684 1.00 89.00 185 SER A C 1
ATOM 1520 O O . SER A 1 185 ? 20.551 3.977 7.405 1.00 89.00 185 SER A O 1
ATOM 1522 N N . THR A 1 186 ? 18.928 5.368 8.064 1.00 91.69 186 THR A N 1
ATOM 1523 C CA . THR A 1 186 ? 17.950 4.309 8.389 1.00 91.69 186 THR A CA 1
ATOM 1524 C C . THR A 1 186 ? 16.660 4.393 7.580 1.00 91.69 186 THR A C 1
ATOM 1526 O O . THR A 1 186 ? 15.993 3.379 7.386 1.00 91.69 186 THR A O 1
ATOM 1529 N N . ASP A 1 187 ? 16.340 5.561 7.024 1.00 92.31 187 ASP A N 1
ATOM 1530 C CA . ASP A 1 187 ? 15.044 5.803 6.380 1.00 92.31 187 ASP A CA 1
ATOM 1531 C C . ASP A 1 187 ? 14.981 5.330 4.921 1.00 92.31 187 ASP A C 1
ATOM 1533 O O . ASP A 1 187 ? 13.980 5.552 4.241 1.00 92.31 187 ASP A O 1
ATOM 1537 N N . CYS A 1 188 ? 16.008 4.638 4.418 1.00 95.94 188 CYS A N 1
ATOM 1538 C CA . CYS A 1 188 ? 16.112 4.293 2.997 1.00 95.94 188 CYS A CA 1
ATOM 1539 C C . CYS A 1 188 ? 14.904 3.479 2.513 1.00 95.94 188 CYS A C 1
ATOM 1541 O O . CYS A 1 188 ? 14.390 3.708 1.419 1.00 95.94 188 CYS A O 1
ATOM 1543 N N . GLY A 1 189 ? 14.375 2.605 3.375 1.00 95.38 189 GLY A N 1
ATOM 1544 C CA . GLY A 1 189 ? 13.145 1.864 3.114 1.00 95.38 189 GLY A CA 1
ATOM 1545 C C . GLY A 1 189 ? 11.891 2.746 3.057 1.00 95.38 189 GLY A C 1
ATOM 1546 O O . GLY A 1 189 ? 11.024 2.524 2.217 1.00 95.38 189 GLY A O 1
ATOM 1547 N N . VAL A 1 190 ? 11.798 3.776 3.901 1.00 93.06 190 VAL A N 1
ATOM 1548 C CA . VAL A 1 190 ? 10.684 4.743 3.888 1.00 93.06 190 VAL A CA 1
ATOM 1549 C C . VAL A 1 190 ? 10.725 5.578 2.608 1.00 93.06 190 VAL A C 1
ATOM 1551 O O . VAL A 1 190 ? 9.701 5.755 1.946 1.00 93.06 190 VAL A O 1
ATOM 1554 N N . TYR A 1 191 ? 11.916 6.034 2.211 1.00 95.25 191 TYR A N 1
ATOM 1555 C CA . TYR A 1 191 ? 12.122 6.751 0.953 1.00 95.25 191 TYR A CA 1
ATOM 1556 C C . TYR A 1 191 ? 11.771 5.881 -0.258 1.00 95.25 191 TYR A C 1
ATOM 1558 O O . TYR A 1 191 ? 11.079 6.358 -1.153 1.00 95.25 191 TYR A O 1
ATOM 1566 N N . LEU A 1 192 ? 12.162 4.602 -0.263 1.00 97.50 192 LEU A N 1
ATOM 1567 C CA . LEU A 1 192 ? 11.779 3.643 -1.302 1.00 97.50 192 LEU A CA 1
ATOM 1568 C C . LEU A 1 192 ? 10.254 3.581 -1.475 1.00 97.50 192 LEU A C 1
ATOM 1570 O O . LEU A 1 192 ? 9.760 3.707 -2.598 1.00 97.50 192 LEU A O 1
ATOM 1574 N N . LEU A 1 193 ? 9.503 3.425 -0.377 1.00 94.69 193 LEU A N 1
ATOM 1575 C CA . LEU A 1 193 ? 8.036 3.391 -0.417 1.00 94.69 193 LEU A CA 1
ATOM 1576 C C . LEU A 1 193 ? 7.455 4.705 -0.962 1.00 94.69 193 LEU A C 1
ATOM 1578 O O . LEU A 1 193 ? 6.563 4.687 -1.811 1.00 94.69 193 LEU A O 1
ATOM 1582 N N . HIS A 1 194 ? 8.005 5.843 -0.536 1.00 90.31 194 HIS A N 1
ATOM 1583 C CA . HIS A 1 194 ? 7.586 7.159 -1.013 1.00 90.31 194 HIS A CA 1
ATOM 1584 C C . HIS A 1 194 ? 7.891 7.386 -2.505 1.00 90.31 194 HIS A C 1
ATOM 1586 O O . HIS A 1 194 ? 7.099 8.004 -3.223 1.00 90.31 194 HIS A O 1
ATOM 1592 N N . PHE A 1 195 ? 9.025 6.886 -2.999 1.00 94.25 195 PHE A N 1
ATOM 1593 C CA . PHE A 1 195 ? 9.396 6.969 -4.410 1.00 94.25 195 PHE A CA 1
ATOM 1594 C C . PHE A 1 195 ? 8.445 6.165 -5.291 1.00 94.25 195 PHE A C 1
ATOM 1596 O O . PHE A 1 195 ? 8.022 6.678 -6.325 1.00 94.25 195 PHE A O 1
ATOM 1603 N N . ALA A 1 196 ? 8.059 4.955 -4.873 1.00 93.38 196 ALA A N 1
ATOM 1604 C CA . ALA A 1 196 ? 7.085 4.148 -5.604 1.00 93.38 196 ALA A CA 1
ATOM 1605 C C . ALA A 1 196 ? 5.754 4.901 -5.771 1.00 93.38 196 ALA A C 1
ATOM 1607 O O . ALA A 1 196 ? 5.251 5.030 -6.889 1.00 93.38 196 ALA A O 1
ATOM 1608 N N . GLU A 1 197 ? 5.245 5.479 -4.678 1.00 87.94 197 GLU A N 1
ATOM 1609 C CA . GLU A 1 197 ? 4.007 6.260 -4.685 1.00 87.94 197 GLU A CA 1
ATOM 1610 C C . GLU A 1 197 ? 4.094 7.496 -5.579 1.00 87.94 197 GLU A C 1
ATOM 1612 O O . GLU A 1 197 ? 3.292 7.679 -6.498 1.00 87.94 197 GLU A O 1
ATOM 1617 N N . THR A 1 198 ? 5.085 8.349 -5.337 1.00 86.31 198 THR A N 1
ATOM 1618 C CA . THR A 1 198 ? 5.159 9.649 -6.008 1.00 86.31 198 THR A CA 1
ATOM 1619 C C . THR A 1 198 ? 5.538 9.549 -7.478 1.00 86.31 198 THR A C 1
ATOM 1621 O O . THR A 1 198 ? 5.027 10.338 -8.275 1.00 86.31 198 THR A O 1
ATOM 1624 N N . PHE A 1 199 ? 6.400 8.602 -7.859 1.00 90.56 199 PHE A N 1
ATOM 1625 C CA . PHE A 1 199 ? 6.856 8.462 -9.239 1.00 90.56 199 PHE A CA 1
ATOM 1626 C C . PHE A 1 199 ? 5.702 8.066 -10.162 1.00 90.56 199 PHE A C 1
ATOM 1628 O O . PHE A 1 199 ? 5.408 8.772 -11.128 1.00 90.56 199 PHE A O 1
ATOM 1635 N N . VAL A 1 200 ? 5.003 6.977 -9.831 1.00 88.38 200 VAL A N 1
ATOM 1636 C CA . VAL A 1 200 ? 3.909 6.441 -10.653 1.00 88.38 200 VAL A CA 1
ATOM 1637 C C . VAL A 1 200 ? 2.738 7.420 -10.724 1.00 88.38 200 VAL A C 1
ATOM 1639 O O . VAL A 1 200 ? 2.166 7.641 -11.793 1.00 88.38 200 VAL A O 1
ATOM 1642 N N . GLU A 1 201 ? 2.392 8.069 -9.610 1.00 82.50 201 GLU A N 1
ATOM 1643 C CA . GLU A 1 201 ? 1.268 9.002 -9.597 1.00 82.50 201 GLU A CA 1
ATOM 1644 C C . GLU A 1 201 ? 1.542 10.294 -10.367 1.00 82.50 201 GLU A C 1
ATOM 1646 O O . GLU A 1 201 ? 0.648 10.756 -11.083 1.00 82.50 201 GLU A O 1
ATOM 1651 N N . ARG A 1 202 ? 2.753 10.861 -10.253 1.00 79.44 202 ARG A N 1
ATOM 1652 C CA . ARG A 1 202 ? 3.133 12.082 -10.981 1.00 79.44 202 ARG A CA 1
ATOM 1653 C C . ARG A 1 202 ? 3.254 11.838 -12.475 1.00 79.44 202 ARG A C 1
ATOM 1655 O O . ARG A 1 202 ? 2.766 12.657 -13.248 1.00 79.44 202 ARG A O 1
ATOM 1662 N N . TYR A 1 203 ? 3.845 10.711 -12.873 1.00 75.62 203 TYR A N 1
ATOM 1663 C CA . TYR A 1 203 ? 4.004 10.381 -14.287 1.00 75.62 203 TYR A CA 1
ATOM 1664 C C . TYR A 1 203 ? 2.643 10.253 -14.991 1.00 75.62 203 TYR A C 1
ATOM 1666 O O . TYR A 1 203 ? 2.470 10.735 -16.109 1.00 75.62 203 TYR A O 1
ATOM 1674 N N . ASN A 1 204 ? 1.638 9.698 -14.301 1.00 69.75 204 ASN A N 1
ATOM 1675 C CA . ASN A 1 204 ? 0.266 9.658 -14.807 1.00 69.75 204 ASN A CA 1
ATOM 1676 C C . ASN A 1 204 ? -0.371 11.058 -14.940 1.00 69.75 204 ASN A C 1
ATOM 1678 O O . ASN A 1 204 ? -1.070 11.320 -15.914 1.00 69.75 204 ASN A O 1
ATOM 1682 N N . SER A 1 205 ? -0.137 11.976 -13.994 1.00 61.19 205 SER A N 1
ATOM 1683 C CA . SER A 1 205 ? -0.693 13.339 -14.071 1.00 61.19 205 SER A CA 1
ATOM 1684 C C . SER A 1 205 ? -0.145 14.130 -15.264 1.00 61.19 205 SER A C 1
ATOM 1686 O O . SER A 1 205 ? -0.925 14.755 -15.978 1.00 61.19 205 SER A O 1
ATOM 1688 N N . SER A 1 206 ? 1.159 14.026 -15.548 1.00 57.84 206 SER A N 1
ATOM 1689 C CA . SER A 1 206 ? 1.767 14.650 -16.734 1.00 57.84 206 SER A CA 1
ATOM 1690 C C . SER A 1 206 ? 1.213 14.094 -18.057 1.00 57.84 206 SER A C 1
ATOM 1692 O O . SER A 1 206 ? 1.175 14.806 -19.055 1.00 57.84 206 SER A O 1
ATOM 1694 N N . PHE A 1 207 ? 0.740 12.841 -18.072 1.00 48.78 207 PHE A N 1
ATOM 1695 C CA . PHE A 1 207 ? 0.104 12.215 -19.240 1.00 48.78 207 PHE A CA 1
ATOM 1696 C C . PHE A 1 207 ? -1.390 12.530 -19.383 1.00 48.78 207 PHE A C 1
ATOM 1698 O O . PHE A 1 207 ? -1.892 12.643 -20.505 1.00 48.78 207 PHE A O 1
ATOM 1705 N N . ALA A 1 208 ? -2.106 12.678 -18.267 1.00 47.91 208 ALA A N 1
ATOM 1706 C CA . ALA A 1 208 ? -3.521 13.039 -18.263 1.00 47.91 208 ALA A CA 1
ATOM 1707 C C . ALA A 1 208 ? -3.744 14.444 -18.849 1.00 47.91 208 ALA A C 1
ATOM 1709 O O . ALA A 1 208 ? -4.660 14.636 -19.648 1.00 47.91 208 ALA A O 1
ATOM 1710 N N . GLU A 1 209 ? -2.862 15.400 -18.543 1.00 35.75 209 GLU A N 1
ATOM 1711 C CA . GLU A 1 209 ? -2.897 16.745 -19.135 1.00 35.75 209 GLU A CA 1
ATOM 1712 C C . GLU A 1 209 ? -2.659 16.717 -20.657 1.00 35.75 209 GLU A C 1
ATOM 1714 O O . GLU A 1 209 ? -3.337 17.429 -21.395 1.00 35.75 209 GLU A O 1
ATOM 1719 N N . ALA A 1 210 ? -1.792 15.825 -21.152 1.00 32.59 210 ALA A N 1
ATOM 1720 C CA . ALA A 1 210 ? -1.536 15.655 -22.586 1.00 32.59 210 ALA A CA 1
ATOM 1721 C C . ALA A 1 210 ? -2.661 14.904 -23.333 1.00 32.59 210 ALA A C 1
ATOM 1723 O O . ALA A 1 210 ? -2.936 15.187 -24.499 1.00 32.59 210 ALA A O 1
ATOM 1724 N N . SER A 1 211 ? -3.341 13.961 -22.671 1.00 31.34 211 SER A N 1
ATOM 1725 C CA . SER A 1 211 ? -4.376 13.113 -23.292 1.00 31.34 211 SER A CA 1
ATOM 1726 C C . SER A 1 211 ? -5.770 13.749 -23.314 1.00 31.34 211 SER A C 1
ATOM 1728 O O . SER A 1 211 ? -6.630 13.301 -24.068 1.00 31.34 211 SER A O 1
ATOM 1730 N N . THR A 1 212 ? -6.004 14.830 -22.559 1.00 31.70 212 THR A N 1
ATOM 1731 C CA . THR A 1 212 ? -7.305 15.537 -22.544 1.00 31.70 212 THR A CA 1
ATOM 1732 C C . THR A 1 212 ? -7.633 16.206 -23.896 1.00 31.70 212 THR A C 1
ATOM 1734 O O . THR A 1 212 ? -8.764 16.620 -24.130 1.00 31.70 212 THR A O 1
ATOM 1737 N N . VAL A 1 213 ? -6.676 16.254 -24.833 1.00 31.94 213 VAL A N 1
ATOM 1738 C CA . VAL A 1 213 ? -6.864 16.786 -26.194 1.00 31.94 213 VAL A CA 1
ATOM 1739 C C . VAL A 1 213 ? -7.352 15.723 -27.195 1.00 31.94 213 VAL A C 1
ATOM 1741 O O . VAL A 1 213 ? -7.839 16.089 -28.261 1.00 31.94 213 VAL A O 1
ATOM 1744 N N . CYS A 1 214 ? -7.284 14.418 -26.896 1.00 25.83 214 CYS A N 1
ATOM 1745 C CA . CYS A 1 214 ? -7.629 13.383 -27.879 1.00 25.83 214 CYS A CA 1
ATOM 1746 C C . CYS A 1 214 ? -8.480 12.239 -27.301 1.00 25.83 214 CYS A C 1
ATOM 1748 O O . CYS A 1 214 ? -7.985 11.351 -26.615 1.00 25.83 214 CYS A O 1
ATOM 1750 N N . ASN A 1 215 ? -9.735 12.216 -27.760 1.00 28.11 215 ASN A N 1
ATOM 1751 C CA . ASN A 1 215 ? -10.653 11.077 -27.872 1.00 28.11 215 ASN A CA 1
ATOM 1752 C C . ASN A 1 215 ? -11.476 10.661 -26.641 1.00 28.11 215 ASN A C 1
ATOM 1754 O O . ASN A 1 215 ? -11.170 9.717 -25.914 1.00 28.11 215 ASN A O 1
ATOM 1758 N N . GLU A 1 216 ? -12.682 11.231 -26.590 1.00 32.03 216 GLU A N 1
ATOM 1759 C CA . GLU A 1 216 ? -13.898 10.448 -26.368 1.00 32.03 216 GLU A CA 1
ATOM 1760 C C . GLU A 1 216 ? -14.034 9.400 -27.482 1.00 32.03 216 GLU A C 1
ATOM 1762 O O . GLU A 1 216 ? -14.309 9.751 -28.626 1.00 32.03 216 GLU A O 1
ATOM 1767 N N . SER A 1 217 ? -13.805 8.122 -27.164 1.00 32.38 217 SER A N 1
ATOM 1768 C CA . SER A 1 217 ? -14.515 6.935 -27.691 1.00 32.38 217 SER A CA 1
ATOM 1769 C C . SER A 1 217 ? -13.641 5.674 -27.639 1.00 32.38 217 SER A C 1
ATOM 1771 O O . SER A 1 217 ? -12.813 5.425 -28.506 1.00 32.38 217 SER A O 1
ATOM 1773 N N . ASN A 1 218 ? -13.870 4.814 -26.643 1.00 28.16 218 ASN A N 1
ATOM 1774 C CA . ASN A 1 218 ? -14.345 3.440 -26.859 1.00 28.16 218 ASN A CA 1
ATOM 1775 C C . ASN A 1 218 ? -14.360 2.624 -25.562 1.00 28.16 218 ASN A C 1
ATOM 1777 O O . ASN A 1 218 ? -13.509 2.735 -24.688 1.00 28.16 218 ASN A O 1
ATOM 1781 N N . THR A 1 219 ? -15.390 1.793 -25.464 1.00 35.12 219 THR A N 1
ATOM 1782 C CA . THR A 1 219 ? -15.777 0.961 -24.323 1.00 35.12 219 THR A CA 1
ATOM 1783 C C . THR A 1 219 ? -15.251 -0.473 -24.444 1.00 35.12 219 THR A C 1
ATOM 1785 O O . THR A 1 219 ? -15.133 -0.968 -25.566 1.00 35.12 219 THR A O 1
ATOM 1788 N N . ARG A 1 220 ? -15.048 -1.153 -23.288 1.00 27.84 220 ARG A N 1
ATOM 1789 C CA . ARG A 1 220 ? -15.200 -2.613 -22.963 1.00 27.84 220 ARG A CA 1
ATOM 1790 C C . ARG A 1 220 ? -14.166 -3.010 -21.882 1.00 27.84 220 ARG A C 1
ATOM 1792 O O . ARG A 1 220 ? -13.000 -2.735 -22.077 1.00 27.84 220 ARG A O 1
ATOM 1799 N N . LYS A 1 221 ? -14.448 -3.674 -20.750 1.00 26.00 221 LYS A N 1
ATOM 1800 C CA . LYS A 1 221 ? -15.545 -4.539 -20.265 1.00 26.00 221 LYS A CA 1
ATOM 1801 C C . LYS A 1 221 ? -15.812 -4.265 -18.775 1.00 26.00 221 LYS A C 1
ATOM 1803 O O . LYS A 1 221 ? -14.933 -3.851 -18.035 1.00 26.00 221 LYS A O 1
ATOM 1808 N N . THR A 1 222 ? -17.042 -4.532 -18.360 1.00 26.77 222 THR A N 1
ATOM 1809 C CA . THR A 1 222 ? -17.643 -4.180 -17.073 1.00 26.77 222 THR A CA 1
ATOM 1810 C C . THR A 1 222 ? -17.335 -5.177 -15.948 1.00 26.77 222 THR A C 1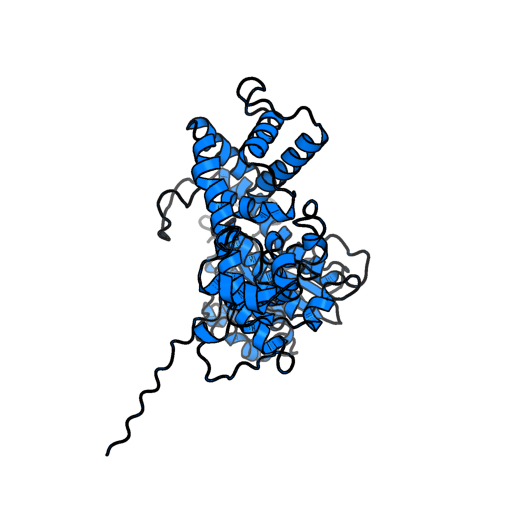
ATOM 1812 O O . THR A 1 222 ? -17.715 -6.345 -16.024 1.00 26.77 222 THR A O 1
ATOM 1815 N N . PHE A 1 223 ? -16.766 -4.690 -14.842 1.00 27.31 223 PHE A N 1
ATOM 1816 C CA . PHE A 1 223 ? -17.088 -5.223 -13.516 1.00 27.31 223 PHE A CA 1
ATOM 1817 C C . PHE A 1 223 ? -18.507 -4.756 -13.162 1.00 27.31 223 PHE A C 1
ATOM 1819 O O . PHE A 1 223 ? -18.838 -3.579 -13.311 1.00 27.31 223 PHE A O 1
ATOM 1826 N N . LYS A 1 224 ? -19.383 -5.673 -12.740 1.00 27.55 224 LYS A N 1
ATOM 1827 C CA . LYS A 1 224 ? -20.736 -5.328 -12.279 1.00 27.55 224 LYS A CA 1
ATOM 1828 C C . LYS A 1 224 ? -20.660 -4.696 -10.882 1.00 27.55 224 LYS A C 1
ATOM 1830 O O . LYS A 1 224 ? -20.897 -5.379 -9.894 1.00 27.55 224 LYS A O 1
ATOM 1835 N N . ALA A 1 225 ? -20.346 -3.406 -10.810 1.00 32.53 225 ALA A N 1
ATOM 1836 C CA . ALA A 1 225 ? -20.691 -2.581 -9.654 1.00 32.53 225 ALA A CA 1
ATOM 1837 C C . ALA A 1 225 ? -22.189 -2.232 -9.721 1.00 32.53 225 ALA A C 1
ATOM 1839 O O . ALA A 1 225 ? -22.734 -2.049 -10.819 1.00 32.53 225 ALA A O 1
ATOM 1840 N N . LYS A 1 226 ? -22.883 -2.153 -8.576 1.00 33.28 226 LYS A N 1
ATOM 1841 C CA . LYS A 1 226 ? -24.252 -1.616 -8.560 1.00 33.28 226 LYS A CA 1
ATOM 1842 C C . LYS A 1 226 ? -24.208 -0.182 -9.088 1.00 33.28 226 LYS A C 1
ATOM 1844 O O . LYS A 1 226 ? -23.289 0.583 -8.815 1.00 33.28 226 LYS A O 1
ATOM 1849 N N . LYS A 1 227 ? -25.228 0.171 -9.864 1.00 37.31 227 LYS A N 1
ATOM 1850 C CA . LYS A 1 227 ? -25.269 1.298 -10.812 1.00 37.31 227 LYS A CA 1
ATOM 1851 C C . LYS A 1 227 ? -25.103 2.712 -10.200 1.00 37.31 227 LYS A C 1
ATOM 1853 O O . LYS A 1 227 ? -25.073 3.667 -10.964 1.00 37.31 227 LYS A O 1
ATOM 1858 N N . GLY A 1 228 ? -24.968 2.847 -8.875 1.00 42.03 228 GLY A N 1
ATOM 1859 C CA . GLY A 1 228 ? -24.682 4.106 -8.163 1.00 42.03 228 GLY A CA 1
ATOM 1860 C C . GLY A 1 228 ? -23.357 4.139 -7.376 1.00 42.03 228 GLY A C 1
ATOM 1861 O O . GLY A 1 228 ? -22.865 5.220 -7.076 1.00 42.03 228 GLY A O 1
ATOM 1862 N N . GLU A 1 229 ? -22.731 2.987 -7.101 1.00 51.22 229 GLU A N 1
ATOM 1863 C CA . GLU A 1 229 ? -21.527 2.866 -6.247 1.00 51.22 229 GLU A CA 1
ATOM 1864 C C . GLU A 1 229 ? -20.238 3.304 -6.973 1.00 51.22 229 GLU A C 1
ATOM 1866 O O . GLU A 1 229 ? -19.272 3.747 -6.361 1.00 51.22 229 GLU A O 1
ATOM 1871 N N . SER A 1 230 ? -20.220 3.234 -8.306 1.00 59.25 230 SER A N 1
ATOM 1872 C CA . SER A 1 230 ? -18.980 3.346 -9.086 1.00 59.25 230 SER A CA 1
ATOM 1873 C C . SER A 1 230 ? -18.393 4.759 -9.200 1.00 59.25 230 SER A C 1
ATOM 1875 O O . SER A 1 230 ? -17.184 4.865 -9.392 1.00 59.25 230 SER A O 1
ATOM 1877 N N . ARG A 1 231 ? -19.200 5.833 -9.153 1.00 64.25 231 ARG A N 1
ATOM 1878 C CA . ARG A 1 231 ? -18.699 7.204 -9.416 1.00 64.25 231 ARG A CA 1
ATOM 1879 C C . ARG A 1 231 ? -18.120 7.891 -8.180 1.00 64.25 231 ARG A C 1
ATOM 1881 O O . ARG A 1 231 ? -17.187 8.674 -8.297 1.00 64.25 231 ARG A O 1
ATOM 1888 N N . PHE A 1 232 ? -18.656 7.574 -7.002 1.00 70.00 232 PHE A N 1
ATOM 1889 C CA . PHE A 1 232 ? -18.228 8.162 -5.730 1.00 70.00 232 PHE A CA 1
ATOM 1890 C C . PHE A 1 232 ? -17.129 7.352 -5.043 1.00 70.00 232 PHE A C 1
ATOM 1892 O O . PHE A 1 232 ? -16.575 7.808 -4.049 1.00 70.00 232 PHE A O 1
ATOM 1899 N N . GLN A 1 233 ? -16.778 6.178 -5.577 1.00 70.75 233 GLN A N 1
ATOM 1900 C CA . GLN A 1 233 ? -15.806 5.262 -4.983 1.00 70.75 233 GLN A CA 1
ATOM 1901 C C . GLN A 1 233 ? -14.491 5.941 -4.549 1.00 70.75 233 GLN A C 1
ATOM 1903 O O . GLN A 1 233 ? -14.080 5.711 -3.412 1.00 70.75 233 GLN A O 1
ATOM 1908 N N . PRO A 1 234 ? -13.850 6.819 -5.351 1.00 71.44 234 PRO A N 1
ATOM 1909 C CA . PRO A 1 234 ? -12.628 7.497 -4.913 1.00 71.44 234 PRO A CA 1
ATOM 1910 C C . PRO A 1 234 ? -12.853 8.390 -3.686 1.00 71.44 234 PRO A C 1
ATOM 1912 O O . PRO A 1 234 ? -12.026 8.412 -2.775 1.00 71.44 234 PRO A O 1
ATOM 1915 N N . LEU A 1 235 ? -13.989 9.094 -3.644 1.00 76.25 235 LEU A N 1
ATOM 1916 C CA . LEU A 1 235 ? -14.368 9.957 -2.529 1.00 76.25 235 LEU A CA 1
ATOM 1917 C C . LEU A 1 235 ? -14.693 9.137 -1.276 1.00 76.25 235 LEU A C 1
ATOM 1919 O O . LEU A 1 235 ? -14.254 9.502 -0.193 1.00 76.25 235 LEU A O 1
ATOM 1923 N N . LEU A 1 236 ? -15.378 8.000 -1.420 1.00 74.56 236 LEU A N 1
ATOM 1924 C CA . LEU A 1 236 ? -15.689 7.090 -0.311 1.00 74.56 236 LEU A CA 1
ATOM 1925 C C . LEU A 1 236 ? -14.431 6.443 0.278 1.00 74.56 236 LEU A C 1
ATOM 1927 O O . LEU A 1 236 ? -14.295 6.332 1.494 1.00 74.56 236 LEU A O 1
ATOM 1931 N N . LEU A 1 237 ? -13.475 6.062 -0.570 1.00 70.06 237 LEU A N 1
ATOM 1932 C CA . LEU A 1 237 ? -12.178 5.545 -0.131 1.00 70.06 237 LEU A CA 1
ATOM 1933 C C . LEU A 1 237 ? -11.356 6.611 0.598 1.00 70.06 237 LEU A C 1
ATOM 1935 O O . LEU A 1 237 ? -10.757 6.319 1.630 1.00 70.06 237 LEU A O 1
ATOM 1939 N N . ALA A 1 238 ? -11.351 7.850 0.098 1.00 76.00 238 ALA A N 1
ATOM 1940 C CA . ALA A 1 238 ? -10.717 8.969 0.787 1.00 76.00 238 ALA A CA 1
ATOM 1941 C C . ALA A 1 238 ? -11.390 9.245 2.141 1.00 76.00 238 ALA A C 1
ATOM 1943 O O . ALA A 1 238 ? -10.710 9.392 3.154 1.00 76.00 238 ALA A O 1
ATOM 1944 N N . ALA A 1 239 ? -12.721 9.239 2.165 1.00 77.06 239 ALA A N 1
ATOM 1945 C CA . ALA A 1 239 ? -13.534 9.442 3.353 1.00 77.06 239 ALA A CA 1
ATOM 1946 C C . ALA A 1 239 ? -13.285 8.367 4.425 1.00 77.06 239 ALA A C 1
ATOM 1948 O O . ALA A 1 239 ? -13.199 8.688 5.606 1.00 77.06 239 ALA A O 1
ATOM 1949 N N . ARG A 1 240 ? -13.054 7.108 4.030 1.00 70.69 240 ARG A N 1
ATOM 1950 C CA . ARG A 1 240 ? -12.672 6.020 4.949 1.00 70.69 240 ARG A CA 1
ATOM 1951 C C . ARG A 1 240 ? -11.350 6.278 5.682 1.00 70.69 240 ARG A C 1
ATOM 1953 O O . ARG A 1 240 ? -11.178 5.800 6.798 1.00 70.69 240 ARG A O 1
ATOM 1960 N N . LEU A 1 241 ? -10.426 7.028 5.081 1.00 68.62 241 LEU A N 1
ATOM 1961 C CA . LEU A 1 241 ? -9.125 7.359 5.676 1.00 68.62 241 LEU A CA 1
ATOM 1962 C C . LEU A 1 241 ? -9.170 8.616 6.562 1.00 68.62 241 LEU A C 1
ATOM 1964 O O . LEU A 1 241 ? -8.175 8.947 7.197 1.00 68.62 241 LEU A O 1
ATOM 1968 N N . MET A 1 242 ? -10.312 9.303 6.655 1.00 70.56 242 MET A N 1
ATOM 1969 C CA . MET A 1 242 ? -10.474 10.517 7.465 1.00 70.56 242 MET A CA 1
ATOM 1970 C C . MET A 1 242 ? -10.012 10.414 8.924 1.00 70.56 242 MET A C 1
ATOM 1972 O O . MET A 1 242 ? -9.402 11.378 9.406 1.00 70.56 242 MET A O 1
ATOM 1976 N N . PRO A 1 243 ? -10.221 9.283 9.631 1.00 64.19 243 PRO A N 1
ATOM 1977 C CA . PRO A 1 243 ? -9.740 9.139 11.001 1.00 64.19 243 PRO A CA 1
ATOM 1978 C C . PRO A 1 243 ? -8.222 9.323 11.157 1.00 64.19 243 PRO A C 1
ATOM 1980 O O . PRO A 1 243 ? -7.773 9.661 12.246 1.00 64.19 243 PRO A O 1
ATOM 1983 N N . SER A 1 244 ? -7.418 9.169 10.094 1.00 57.50 244 SER A N 1
ATOM 1984 C CA . SER A 1 244 ? -5.966 9.395 10.156 1.00 57.50 244 SER A CA 1
ATOM 1985 C C . SER A 1 244 ? -5.557 10.877 10.115 1.00 57.50 244 SER A C 1
ATOM 1987 O O . SER A 1 244 ? -4.367 11.184 10.144 1.00 57.50 244 SER A O 1
ATOM 1989 N N . VAL A 1 245 ? -6.508 11.805 9.967 1.00 62.50 245 VAL A N 1
ATOM 1990 C CA . VAL A 1 245 ? -6.239 13.223 9.657 1.00 62.50 245 VAL A CA 1
ATOM 1991 C C . VAL A 1 245 ? -6.781 14.164 10.727 1.00 62.50 245 VAL A C 1
ATOM 1993 O O . VAL A 1 245 ? -6.109 15.139 11.091 1.00 62.50 245 VAL A O 1
ATOM 1996 N N . CYS A 1 246 ? -7.999 13.892 11.194 1.00 63.47 246 CYS A N 1
ATOM 1997 C CA . CYS A 1 246 ? -8.779 14.751 12.076 1.00 63.47 246 CYS A CA 1
ATOM 1998 C C . CYS A 1 246 ? -9.552 13.881 13.080 1.00 63.47 246 CYS A C 1
ATOM 2000 O O . CYS A 1 246 ? -10.264 12.971 12.661 1.00 63.47 246 CYS A O 1
ATOM 2002 N N . HIS A 1 247 ? -9.457 14.186 14.378 1.00 54.97 247 HIS A N 1
ATOM 2003 C CA . HIS A 1 247 ? -10.214 13.498 15.425 1.00 54.97 247 HIS A CA 1
ATOM 2004 C C . HIS A 1 247 ? -10.827 14.490 16.447 1.00 54.97 247 HIS A C 1
ATOM 2006 O O . HIS A 1 247 ? -10.138 15.448 16.804 1.00 54.97 247 HIS A O 1
ATOM 2012 N N . PRO A 1 248 ? -12.078 14.286 16.924 1.00 57.66 248 PRO A N 1
ATOM 2013 C CA . PRO A 1 248 ? -13.138 13.513 16.260 1.00 57.66 248 PRO A CA 1
ATOM 2014 C C . PRO A 1 248 ? -13.317 14.013 14.834 1.00 57.66 248 PRO A C 1
ATOM 2016 O O . PRO A 1 248 ? -13.156 15.215 14.585 1.00 57.66 248 PRO A O 1
ATOM 2019 N N . TYR A 1 249 ? -13.513 13.090 13.884 1.00 65.44 249 TYR A N 1
ATOM 2020 C CA . TYR A 1 249 ? -13.644 13.503 12.491 1.00 65.44 249 TYR A CA 1
ATOM 2021 C C . TYR A 1 249 ? -14.950 14.305 12.367 1.00 65.44 249 TYR A C 1
ATOM 2023 O O . TYR A 1 249 ? -15.985 13.834 12.845 1.00 65.44 249 TYR A O 1
ATOM 2031 N N . PRO A 1 250 ? -14.906 15.531 11.819 1.00 71.12 250 PRO A N 1
ATOM 2032 C CA . PRO A 1 250 ? -16.104 16.356 11.698 1.00 71.12 250 PRO A CA 1
ATOM 2033 C C . PRO A 1 250 ? -17.125 15.732 10.742 1.00 71.12 250 PRO A C 1
ATOM 2035 O O . PRO A 1 250 ? -16.765 14.888 9.914 1.00 71.12 250 PRO A O 1
ATOM 2038 N N . ASN A 1 251 ? -18.387 16.159 10.825 1.00 78.81 251 ASN A N 1
ATOM 2039 C CA . ASN A 1 251 ? -19.405 15.730 9.869 1.00 78.81 251 ASN A CA 1
ATOM 2040 C C . ASN A 1 251 ? -18.974 16.130 8.447 1.00 78.81 251 ASN A C 1
ATOM 2042 O O . ASN A 1 251 ? -18.506 17.245 8.221 1.00 78.81 251 ASN A O 1
ATOM 2046 N N . PHE A 1 252 ? -19.131 15.221 7.477 1.00 82.19 252 PHE A N 1
ATOM 2047 C CA . PHE A 1 252 ? -18.816 15.509 6.076 1.00 82.19 252 PHE A CA 1
ATOM 2048 C C . PHE A 1 252 ? -19.569 16.727 5.547 1.00 82.19 252 PHE A C 1
ATOM 2050 O O . PHE A 1 252 ? -19.019 17.425 4.703 1.00 82.19 252 PHE A O 1
ATOM 2057 N N . TYR A 1 253 ? -20.771 16.999 6.063 1.00 83.31 253 TYR A N 1
ATOM 2058 C CA . TYR A 1 253 ? -21.535 18.191 5.709 1.00 83.31 253 TYR A CA 1
ATOM 2059 C C . TYR A 1 253 ? -20.726 19.464 6.004 1.00 83.31 253 TYR A C 1
ATOM 2061 O O . TYR A 1 253 ? -20.335 20.161 5.073 1.00 83.31 253 TYR A O 1
ATOM 2069 N N . ASP A 1 254 ? -20.325 19.660 7.262 1.00 83.50 254 ASP A N 1
ATOM 2070 C CA . ASP A 1 254 ? -19.520 20.802 7.717 1.00 83.50 254 ASP A CA 1
ATOM 2071 C C . ASP A 1 254 ? -18.166 20.893 6.985 1.00 83.50 254 ASP A C 1
ATOM 2073 O O . ASP A 1 254 ? -17.659 21.979 6.700 1.00 83.50 254 ASP A O 1
ATOM 2077 N N . ILE A 1 255 ? -17.563 19.741 6.651 1.00 87.38 255 ILE A N 1
ATOM 2078 C CA . ILE A 1 255 ? -16.309 19.681 5.882 1.00 87.38 255 ILE A CA 1
ATOM 2079 C C . ILE A 1 255 ? -16.508 20.251 4.473 1.00 87.38 255 ILE A C 1
ATOM 2081 O O . ILE A 1 255 ? -15.663 21.019 4.004 1.00 87.38 255 ILE A O 1
ATOM 2085 N N . PHE A 1 256 ? -17.581 19.853 3.782 1.00 86.06 256 PHE A N 1
ATOM 2086 C CA . PHE A 1 256 ? -17.883 20.366 2.448 1.00 86.06 256 PHE A CA 1
ATOM 2087 C C . PHE A 1 256 ? -18.331 21.819 2.503 1.00 86.06 256 PHE A C 1
ATOM 2089 O O . PHE A 1 256 ? -17.821 22.601 1.714 1.00 86.06 256 PHE A O 1
ATOM 2096 N N . GLU A 1 257 ? -19.187 22.210 3.443 1.00 81.81 257 GLU A N 1
ATOM 2097 C CA . GLU A 1 257 ? -19.613 23.604 3.597 1.00 81.81 257 GLU A CA 1
ATOM 2098 C C . GLU A 1 257 ? -18.407 24.540 3.774 1.00 81.81 257 GLU A C 1
ATOM 2100 O O . GLU A 1 257 ? -18.198 25.443 2.962 1.00 81.81 257 GLU A O 1
ATOM 2105 N N . ALA A 1 258 ? -17.518 24.260 4.735 1.00 85.38 258 ALA A N 1
ATOM 2106 C CA . ALA A 1 258 ? -16.319 25.074 4.950 1.00 85.38 258 ALA A CA 1
ATOM 2107 C C . ALA A 1 258 ? -15.367 25.079 3.739 1.00 85.38 258 ALA A C 1
ATOM 2109 O O . ALA A 1 258 ? -14.753 26.098 3.410 1.00 85.38 258 ALA A O 1
ATOM 2110 N N . GLY A 1 259 ? -15.214 23.934 3.072 1.00 87.44 259 GLY A N 1
ATOM 2111 C CA . GLY A 1 259 ? -14.331 23.786 1.919 1.00 87.44 259 GLY A CA 1
ATOM 2112 C C . GLY A 1 259 ? -14.828 24.486 0.655 1.00 87.44 259 GLY A C 1
ATOM 2113 O O . GLY A 1 259 ? -14.036 25.115 -0.046 1.00 87.44 259 GLY A O 1
ATOM 2114 N N . LEU A 1 260 ? -16.128 24.399 0.375 1.00 84.44 260 LEU A N 1
ATOM 2115 C CA . LEU A 1 260 ? -16.757 24.977 -0.813 1.00 84.44 260 LEU A CA 1
ATOM 2116 C C . LEU A 1 260 ? -16.859 26.500 -0.722 1.00 84.44 260 LEU A C 1
ATOM 2118 O O . LEU A 1 260 ? -16.615 27.164 -1.729 1.00 84.44 260 LEU A O 1
ATOM 2122 N N . VAL A 1 261 ? -17.093 27.055 0.474 1.00 81.88 261 VAL A N 1
ATOM 2123 C CA . VAL A 1 261 ? -16.957 28.504 0.729 1.00 81.88 261 VAL A CA 1
ATOM 2124 C C . VAL A 1 261 ? -15.545 28.963 0.414 1.00 81.88 261 VAL A C 1
ATOM 2126 O O . VAL A 1 261 ? -15.340 29.901 -0.355 1.00 81.88 261 VAL A O 1
ATOM 2129 N N . LYS A 1 262 ? -14.544 28.266 0.967 1.00 85.06 262 LYS A N 1
ATOM 2130 C CA . LYS A 1 262 ? -13.137 28.603 0.738 1.00 85.06 262 LYS A CA 1
ATOM 2131 C C . LYS A 1 262 ? -12.772 28.558 -0.749 1.00 85.06 262 LYS A C 1
ATOM 2133 O O . LYS A 1 262 ? -12.016 29.411 -1.209 1.00 85.06 262 LYS A O 1
ATOM 2138 N N . ASP A 1 263 ? -13.291 27.580 -1.486 1.00 85.44 263 ASP A N 1
ATOM 2139 C CA . ASP A 1 263 ? -13.062 27.439 -2.926 1.00 85.44 263 ASP A CA 1
ATOM 2140 C C . ASP A 1 263 ? -13.969 28.367 -3.775 1.00 85.44 263 ASP A C 1
ATOM 2142 O O . ASP A 1 263 ? -13.880 28.337 -5.001 1.00 85.44 263 ASP A O 1
ATOM 2146 N N . SER A 1 264 ? -14.798 29.219 -3.150 1.00 78.94 264 SER A N 1
ATOM 2147 C CA . SER A 1 264 ? -15.742 30.143 -3.809 1.00 78.94 264 SER A CA 1
ATOM 2148 C C . SER A 1 264 ? -16.762 29.444 -4.720 1.00 78.94 264 SER A C 1
ATOM 2150 O O . SER A 1 264 ? -17.156 29.977 -5.757 1.00 78.94 264 SER A O 1
ATOM 2152 N N . VAL A 1 265 ? -17.166 28.227 -4.349 1.00 72.56 265 VAL A N 1
ATOM 2153 C CA . VAL A 1 265 ? -18.149 27.412 -5.081 1.00 72.56 265 VAL A CA 1
ATOM 2154 C C . VAL A 1 265 ? -19.586 27.714 -4.629 1.00 72.56 265 VAL A C 1
ATOM 2156 O O . VAL A 1 265 ? -20.513 27.586 -5.425 1.00 72.56 265 VAL A O 1
ATOM 2159 N N . THR A 1 266 ? -19.769 28.134 -3.377 1.00 63.38 266 THR A N 1
ATOM 2160 C CA . THR A 1 266 ? -21.052 28.509 -2.753 1.00 63.38 266 THR A CA 1
ATOM 2161 C C . THR A 1 266 ? -20.890 29.825 -1.980 1.00 63.38 266 THR A C 1
ATOM 2163 O O . THR A 1 266 ? -19.802 30.087 -1.463 1.00 63.38 266 THR A O 1
ATOM 2166 N N . GLU A 1 267 ? -21.934 30.658 -1.896 1.00 59.19 267 GLU A N 1
ATOM 2167 C CA . GLU A 1 267 ? -21.911 31.907 -1.110 1.00 59.19 267 GLU A CA 1
ATOM 2168 C C . GLU A 1 267 ? -22.190 31.633 0.379 1.00 59.19 267 GLU A C 1
ATOM 2170 O O . GLU A 1 267 ? -22.929 30.708 0.699 1.00 59.19 267 GLU A O 1
ATOM 2175 N N . GLU A 1 268 ? -21.655 32.451 1.299 1.00 52.97 268 GLU A N 1
ATOM 2176 C CA . GLU A 1 268 ? -21.852 32.304 2.762 1.00 52.97 268 GLU A CA 1
ATOM 2177 C C . GLU A 1 268 ? -23.336 32.264 3.196 1.00 52.97 268 GLU A C 1
ATOM 2179 O O . GLU A 1 268 ? -23.641 31.776 4.279 1.00 52.97 268 GLU A O 1
ATOM 2184 N N . GLY A 1 269 ? -24.264 32.753 2.363 1.00 49.12 269 GLY A N 1
ATOM 2185 C CA . GLY A 1 269 ? -25.704 32.781 2.644 1.00 49.12 269 GLY A CA 1
ATOM 2186 C C . GLY A 1 269 ? -26.494 31.520 2.263 1.00 49.12 269 GLY A C 1
ATOM 2187 O O . GLY A 1 269 ? -27.650 31.408 2.668 1.00 49.12 269 GLY A O 1
ATOM 2188 N N . ASP A 1 270 ? -25.904 30.581 1.515 1.00 50.41 270 ASP A N 1
ATOM 2189 C CA . ASP A 1 270 ? -26.567 29.348 1.040 1.00 50.41 270 ASP A CA 1
ATOM 2190 C C . ASP A 1 270 ? -26.371 28.143 1.989 1.00 50.41 270 ASP A C 1
ATOM 2192 O O . ASP A 1 270 ? -26.700 27.004 1.653 1.00 50.41 270 ASP A O 1
ATOM 2196 N N . ILE A 1 271 ? -25.793 28.382 3.168 1.00 49.03 271 ILE A N 1
ATOM 2197 C CA . ILE A 1 271 ? -25.082 27.388 3.980 1.00 49.03 271 ILE A CA 1
ATOM 2198 C C . ILE A 1 271 ? -25.558 27.495 5.436 1.00 49.03 271 ILE A C 1
ATOM 2200 O O . ILE A 1 271 ? -25.935 28.580 5.885 1.00 49.03 271 ILE A O 1
ATOM 2204 N N . CYS A 1 272 ? -25.575 26.390 6.189 1.00 53.72 272 CYS A N 1
ATOM 2205 C CA . CYS A 1 272 ? -25.827 26.463 7.632 1.00 53.72 272 CYS A CA 1
ATOM 2206 C C . CYS A 1 272 ? -24.714 27.264 8.341 1.00 53.72 272 CYS A C 1
ATOM 2208 O O . CYS A 1 272 ? -23.593 27.326 7.846 1.00 53.72 272 CYS A O 1
ATOM 2210 N N . GLU A 1 273 ? -25.015 27.895 9.487 1.00 56.88 273 GLU A N 1
ATOM 2211 C CA . GLU A 1 273 ? -24.039 28.678 10.269 1.00 56.88 273 GLU A CA 1
ATOM 2212 C C . GLU A 1 273 ? -22.774 27.842 10.552 1.00 56.88 273 GLU A C 1
ATOM 2214 O O . GLU A 1 273 ? -22.767 26.969 11.422 1.00 56.88 273 GLU A O 1
ATOM 2219 N N . ILE A 1 274 ? -21.698 28.090 9.797 1.00 63.09 274 ILE A N 1
ATOM 2220 C CA . ILE A 1 274 ? -20.383 27.505 10.064 1.00 63.09 274 ILE A CA 1
ATOM 2221 C C . ILE A 1 274 ? -19.895 28.094 11.389 1.00 63.09 274 ILE A C 1
ATOM 2223 O O . ILE A 1 274 ? -20.049 29.286 11.636 1.00 63.09 274 ILE A O 1
ATOM 2227 N N . SER A 1 275 ? -19.295 27.261 12.241 1.00 65.50 275 SER A N 1
ATOM 2228 C CA . SER A 1 275 ? -18.727 27.710 13.516 1.00 65.50 275 SER A CA 1
ATOM 2229 C C . SER A 1 275 ? -17.817 28.935 13.340 1.00 65.50 275 SER A C 1
ATOM 2231 O O . SER A 1 275 ? -16.858 28.885 12.571 1.00 65.50 275 SER A O 1
ATOM 2233 N N . ASP A 1 276 ? -18.055 29.990 14.125 1.00 68.94 276 ASP A N 1
ATOM 2234 C CA . ASP A 1 276 ? -17.169 31.163 14.217 1.00 68.94 276 ASP A CA 1
ATOM 2235 C C . ASP A 1 276 ? -15.804 30.830 14.862 1.00 68.94 276 ASP A C 1
ATOM 2237 O O . ASP A 1 276 ? -14.888 31.659 14.896 1.00 68.94 276 ASP A O 1
ATOM 2241 N N . ASP A 1 277 ? -15.639 29.614 15.396 1.00 80.62 277 ASP A N 1
ATOM 2242 C CA . ASP A 1 277 ? -14.379 29.159 15.970 1.00 80.62 277 ASP A CA 1
ATOM 2243 C C . ASP A 1 277 ? -13.338 28.873 14.876 1.00 80.62 277 ASP A C 1
ATOM 2245 O O . ASP A 1 277 ? -13.345 27.841 14.196 1.00 80.62 277 ASP A O 1
ATOM 2249 N N . ALA A 1 278 ? -12.360 29.773 14.770 1.00 79.56 278 ALA A N 1
ATOM 2250 C CA . ALA A 1 278 ? -11.243 29.668 13.840 1.00 79.56 278 ALA A CA 1
ATOM 2251 C C . ALA A 1 278 ? -10.436 28.358 13.971 1.00 79.56 278 ALA A C 1
ATOM 2253 O O . ALA A 1 278 ? -9.847 27.902 12.983 1.00 79.56 278 ALA A O 1
ATOM 2254 N N . ALA A 1 279 ? -10.372 27.744 15.160 1.00 80.50 279 ALA A N 1
ATOM 2255 C CA . ALA A 1 279 ? -9.692 26.464 15.347 1.00 80.50 279 ALA A CA 1
ATOM 2256 C C . ALA A 1 279 ? -10.472 25.314 14.693 1.00 80.50 279 ALA A C 1
ATOM 2258 O O . ALA A 1 279 ? -9.867 24.474 14.013 1.00 80.50 279 ALA A O 1
ATOM 2259 N N . GLU A 1 280 ? -11.799 25.317 14.827 1.00 82.62 280 GLU A N 1
ATOM 2260 C CA . GLU A 1 280 ? -12.670 24.308 14.224 1.00 82.62 280 GLU A CA 1
ATOM 2261 C C . GLU A 1 280 ? -12.731 24.473 12.701 1.00 82.62 280 GLU A C 1
ATOM 2263 O O . GLU A 1 280 ? -12.524 23.504 11.971 1.00 82.62 280 GLU A O 1
ATOM 2268 N N . VAL A 1 281 ? -12.846 25.703 12.189 1.00 83.94 281 VAL A N 1
ATOM 2269 C CA . VAL A 1 281 ? -12.773 25.969 10.738 1.00 83.94 281 VAL A CA 1
ATOM 2270 C C . VAL A 1 281 ? -11.445 25.480 10.156 1.00 83.94 281 VAL A C 1
ATOM 2272 O O . VAL A 1 281 ? -11.405 24.815 9.119 1.00 83.94 281 VAL A O 1
ATOM 2275 N N . LYS A 1 282 ? -10.322 25.730 10.841 1.00 85.12 282 LYS A N 1
ATOM 2276 C CA . LYS A 1 282 ? -9.008 25.235 10.404 1.00 85.12 282 LYS A CA 1
ATOM 2277 C C . LYS A 1 282 ? -8.956 23.705 10.350 1.00 85.12 282 LYS A C 1
ATOM 2279 O O . LYS A 1 282 ? -8.329 23.149 9.442 1.00 85.12 282 LYS A O 1
ATOM 2284 N N . LYS A 1 283 ? -9.598 23.025 11.302 1.00 84.6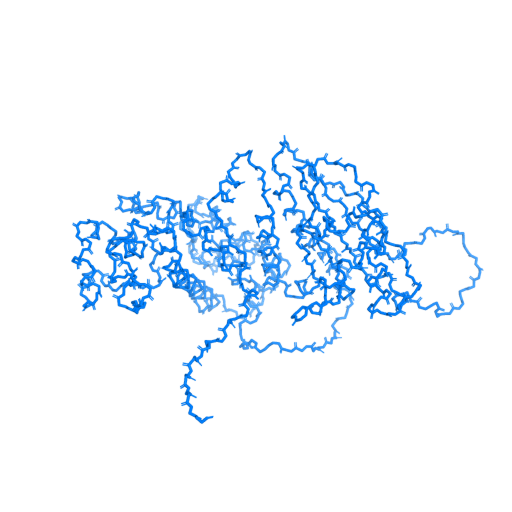2 283 LYS A N 1
ATOM 2285 C CA . LYS A 1 283 ? -9.726 21.563 11.325 1.00 84.62 283 LYS A CA 1
ATOM 2286 C C . LYS A 1 283 ? -10.569 21.074 10.144 1.00 84.62 283 LYS A C 1
ATOM 2288 O O . LYS A 1 283 ? -10.077 20.229 9.398 1.00 84.62 283 LYS A O 1
ATOM 2293 N N . LEU A 1 284 ? -11.744 21.657 9.900 1.00 87.69 284 LEU A N 1
ATOM 2294 C CA . LEU A 1 284 ? -12.605 21.346 8.748 1.00 87.69 284 LEU A CA 1
ATOM 2295 C C . LEU A 1 284 ? -11.856 21.493 7.419 1.00 87.69 284 LEU A C 1
ATOM 2297 O O . LEU A 1 284 ? -11.817 20.566 6.608 1.00 87.69 284 LEU A O 1
ATOM 2301 N N . LEU A 1 285 ? -11.149 22.610 7.231 1.00 88.19 285 LEU A N 1
ATOM 2302 C CA . LEU A 1 285 ? -10.366 22.864 6.023 1.00 88.19 285 LEU A CA 1
ATOM 2303 C C . LEU A 1 285 ? -9.209 21.876 5.845 1.00 88.19 285 LEU A C 1
ATOM 2305 O O . LEU A 1 285 ? -8.890 21.500 4.716 1.00 88.19 285 LEU A O 1
ATOM 2309 N N . LYS A 1 286 ? -8.570 21.429 6.933 1.00 86.88 286 LYS A N 1
ATOM 2310 C CA . LYS A 1 286 ? -7.550 20.369 6.876 1.00 86.88 286 LYS A CA 1
ATOM 2311 C C . LYS A 1 286 ? -8.153 19.072 6.330 1.00 86.88 286 LYS A C 1
ATOM 2313 O O . LYS A 1 286 ? -7.553 18.451 5.452 1.00 86.88 286 LYS A O 1
ATOM 2318 N N . CYS A 1 287 ? -9.333 18.699 6.817 1.00 85.62 287 CYS A N 1
ATOM 2319 C CA . CYS A 1 287 ? -10.065 17.518 6.376 1.00 85.62 287 CYS A CA 1
ATOM 2320 C C . CYS A 1 287 ? -10.506 17.637 4.898 1.00 85.62 287 CYS A C 1
ATOM 2322 O O . CYS A 1 287 ? -10.276 16.722 4.108 1.00 85.62 287 CYS A O 1
ATOM 2324 N N . TYR A 1 288 ? -11.037 18.793 4.484 1.00 89.00 288 TYR A N 1
ATOM 2325 C CA . TYR A 1 288 ? -11.432 19.055 3.094 1.00 89.00 288 TYR A CA 1
ATOM 2326 C C . TYR A 1 288 ? -10.243 18.971 2.126 1.00 89.00 288 TYR A C 1
ATOM 2328 O O . TYR A 1 288 ? -10.292 18.254 1.126 1.00 89.00 288 TYR A O 1
ATOM 2336 N N . ASN A 1 289 ? -9.123 19.628 2.456 1.00 87.44 289 ASN A N 1
ATOM 2337 C CA . ASN A 1 289 ? -7.912 19.569 1.633 1.00 87.44 289 ASN A CA 1
ATOM 2338 C C . ASN A 1 289 ? -7.366 18.137 1.525 1.00 87.44 289 ASN A C 1
ATOM 2340 O O . ASN A 1 289 ? -6.805 17.772 0.491 1.00 87.44 289 ASN A O 1
ATOM 2344 N N . PHE A 1 290 ? -7.517 17.319 2.572 1.00 84.56 290 PHE A N 1
ATOM 2345 C CA . PHE A 1 290 ? -7.144 15.909 2.519 1.00 84.56 290 PHE A CA 1
ATOM 2346 C C . PHE A 1 290 ? -7.993 15.138 1.503 1.00 84.56 290 PHE A C 1
ATOM 2348 O O . PHE A 1 290 ? -7.422 14.476 0.636 1.00 84.56 290 PHE A O 1
ATOM 2355 N N . LEU A 1 291 ? -9.325 15.272 1.548 1.00 85.31 291 LEU A N 1
ATOM 2356 C CA . LEU A 1 291 ? -10.224 14.642 0.572 1.00 85.31 291 LEU A CA 1
ATOM 2357 C C . LEU A 1 291 ? -9.887 15.087 -0.859 1.00 85.31 291 LEU A C 1
ATOM 2359 O O . LEU A 1 291 ? -9.681 14.247 -1.738 1.00 85.31 291 LEU A O 1
ATOM 2363 N N . LYS A 1 292 ? -9.728 16.399 -1.066 1.00 85.31 292 LYS A N 1
ATOM 2364 C CA . LYS A 1 292 ? -9.385 17.008 -2.359 1.00 85.31 292 LYS A CA 1
ATOM 2365 C C . LYS A 1 292 ? -8.051 16.495 -2.909 1.00 85.31 292 LYS A C 1
ATOM 2367 O O . LYS A 1 292 ? -7.961 16.107 -4.074 1.00 85.31 292 LYS A O 1
ATOM 2372 N N . LYS A 1 293 ? -7.021 16.402 -2.059 1.00 81.50 293 LYS A N 1
ATOM 2373 C CA . LYS A 1 293 ? -5.716 15.826 -2.423 1.00 81.50 293 LYS A CA 1
ATOM 2374 C C . LYS A 1 293 ? -5.836 14.344 -2.778 1.00 81.50 293 LYS A C 1
ATOM 2376 O O . LYS A 1 293 ? -5.200 13.889 -3.726 1.00 81.50 293 LYS A O 1
ATOM 2381 N N . ARG A 1 294 ? -6.643 13.588 -2.031 1.00 77.00 294 ARG A N 1
ATOM 2382 C CA . ARG A 1 294 ? -6.734 12.128 -2.154 1.00 77.00 294 ARG A CA 1
ATOM 2383 C C . ARG A 1 294 ? -7.499 11.663 -3.392 1.00 77.00 294 ARG A C 1
ATOM 2385 O O . ARG A 1 294 ? -7.126 10.653 -3.983 1.00 77.00 294 ARG A O 1
ATOM 2392 N N . VAL A 1 295 ? -8.519 12.416 -3.797 1.00 74.56 295 VAL A N 1
ATOM 2393 C CA . VAL A 1 295 ? -9.330 12.160 -5.002 1.00 74.56 295 VAL A CA 1
ATOM 2394 C C . VAL A 1 295 ? -8.694 12.753 -6.271 1.00 74.56 295 VAL A C 1
ATOM 2396 O O . VAL A 1 295 ? -9.138 12.443 -7.372 1.00 74.56 295 VAL A O 1
ATOM 2399 N N . ARG A 1 296 ? -7.601 13.521 -6.133 1.00 70.19 296 ARG A N 1
ATOM 2400 C CA . ARG A 1 296 ? -7.019 14.426 -7.142 1.00 70.19 296 ARG A CA 1
ATOM 2401 C C . ARG A 1 296 ? -7.950 15.595 -7.454 1.00 70.19 296 ARG A C 1
ATOM 2403 O O . ARG A 1 296 ? -9.102 15.408 -7.831 1.00 70.19 296 ARG A O 1
ATOM 2410 N N . GLU A 1 297 ? -7.415 16.808 -7.365 1.00 65.75 297 GLU A N 1
ATOM 2411 C CA . GLU A 1 297 ? -8.184 18.056 -7.427 1.00 65.75 297 GLU A CA 1
ATOM 2412 C C . GLU A 1 297 ? -9.076 18.185 -8.670 1.00 65.75 297 GLU A C 1
ATOM 2414 O O . GLU A 1 297 ? -10.251 18.512 -8.542 1.00 65.75 297 GLU A O 1
ATOM 2419 N N . SER A 1 298 ? -8.574 17.854 -9.863 1.00 64.12 298 SER A N 1
ATOM 2420 C CA . SER A 1 298 ? -9.362 17.937 -11.102 1.00 64.12 298 SER A CA 1
ATOM 2421 C C . SER A 1 298 ? -10.565 16.986 -11.114 1.00 64.12 298 SER A C 1
ATOM 2423 O O . SER A 1 298 ? -11.643 17.344 -11.586 1.00 64.12 298 SER A O 1
ATOM 2425 N N . SER A 1 299 ? -10.402 15.783 -10.561 1.00 70.75 299 SER A N 1
ATOM 2426 C CA . SER A 1 299 ? -11.483 14.798 -10.441 1.00 70.75 299 SER A CA 1
ATOM 2427 C C . SER A 1 299 ? -12.437 15.154 -9.305 1.00 70.75 299 SER A C 1
ATOM 2429 O O . SER A 1 299 ? -13.644 14.984 -9.448 1.00 70.75 299 SER A O 1
ATOM 2431 N N . PHE A 1 300 ? -11.908 15.699 -8.209 1.00 79.94 300 PHE A N 1
ATOM 2432 C CA . PHE A 1 300 ? -12.687 16.178 -7.076 1.00 79.94 300 PHE A CA 1
ATOM 2433 C C . PHE A 1 300 ? -13.600 17.340 -7.481 1.00 79.94 300 PHE A C 1
ATOM 2435 O O . PHE A 1 300 ? -14.805 17.254 -7.281 1.00 79.94 300 PHE A O 1
ATOM 2442 N N . ASN A 1 301 ? -13.067 18.372 -8.139 1.00 78.69 301 ASN A N 1
ATOM 2443 C CA . ASN A 1 301 ? -13.850 19.534 -8.567 1.00 78.69 301 ASN A CA 1
ATOM 2444 C C . ASN A 1 301 ? -14.958 19.137 -9.551 1.00 78.69 301 ASN A C 1
ATOM 2446 O O . ASN A 1 301 ? -16.090 19.594 -9.416 1.00 78.69 301 ASN A O 1
ATOM 2450 N N . LYS A 1 302 ? -14.660 18.243 -10.505 1.00 75.62 302 LYS A N 1
ATOM 2451 C CA . LYS A 1 302 ? -15.667 17.705 -11.432 1.00 75.62 302 LYS A CA 1
ATOM 2452 C C . LYS A 1 302 ? -16.772 16.949 -10.691 1.00 75.62 302 LYS A C 1
ATOM 2454 O O . LYS A 1 302 ? -17.946 17.162 -10.967 1.00 75.62 302 LYS A O 1
ATOM 2459 N N . LEU A 1 303 ? -16.395 16.097 -9.737 1.00 75.31 303 LEU A N 1
ATOM 2460 C CA . LEU A 1 303 ? -17.344 15.335 -8.930 1.00 75.31 303 LEU A CA 1
ATOM 2461 C C . LEU A 1 303 ? -18.274 16.269 -8.146 1.00 75.31 303 LEU A C 1
ATOM 2463 O O . LEU A 1 303 ? -19.487 16.098 -8.196 1.00 75.31 303 LEU A O 1
ATOM 2467 N N . ILE A 1 304 ? -17.706 17.269 -7.467 1.00 79.31 304 ILE A N 1
ATOM 2468 C CA . ILE A 1 304 ? -18.447 18.274 -6.696 1.00 79.31 304 ILE A CA 1
ATOM 2469 C C . ILE A 1 304 ? -19.381 19.085 -7.591 1.00 79.31 304 ILE A C 1
ATOM 2471 O O . ILE A 1 304 ? -20.547 19.256 -7.246 1.00 79.31 304 ILE A O 1
ATOM 2475 N N . PHE A 1 305 ? -18.911 19.533 -8.756 1.00 77.62 305 PHE A N 1
ATOM 2476 C CA . PHE A 1 305 ? -19.748 20.244 -9.718 1.00 77.62 305 PHE A CA 1
ATOM 2477 C C . PHE A 1 305 ? -20.963 19.410 -10.146 1.00 77.62 305 PHE A C 1
ATOM 2479 O O . PHE A 1 305 ? -22.086 19.917 -10.149 1.00 77.62 305 PHE A O 1
ATOM 2486 N N . ASP A 1 306 ? -20.760 18.124 -10.453 1.00 72.19 306 ASP A N 1
ATOM 2487 C CA . ASP A 1 306 ? -21.846 17.214 -10.823 1.00 72.19 306 ASP A CA 1
ATOM 2488 C C . ASP A 1 306 ? -22.860 17.052 -9.674 1.00 72.19 306 ASP A C 1
ATOM 2490 O O . ASP A 1 306 ? -24.065 17.061 -9.918 1.00 72.19 306 ASP A O 1
ATOM 2494 N N . ILE A 1 307 ? -22.388 16.942 -8.424 1.00 74.38 307 ILE A N 1
ATOM 2495 C CA . ILE A 1 307 ? -23.230 16.819 -7.219 1.00 74.38 307 ILE A CA 1
ATOM 2496 C C . ILE A 1 307 ? -24.085 18.076 -7.011 1.00 74.38 307 ILE A C 1
ATOM 2498 O O . ILE A 1 307 ? -25.304 17.970 -6.837 1.00 74.38 307 ILE A O 1
ATOM 2502 N N . LEU A 1 308 ? -23.458 19.257 -7.055 1.00 74.81 308 LEU A N 1
ATOM 2503 C CA . LEU A 1 308 ? -24.124 20.546 -6.851 1.00 74.81 308 LEU A CA 1
ATOM 2504 C C . LEU A 1 308 ? -25.129 20.845 -7.968 1.00 74.81 308 LEU A C 1
ATOM 2506 O O . LEU A 1 308 ? -26.241 21.285 -7.689 1.00 74.81 308 LEU A O 1
ATOM 2510 N N . SER A 1 309 ? -24.798 20.505 -9.217 1.00 75.19 309 SER A N 1
ATOM 2511 C CA . SER A 1 309 ? -25.707 20.653 -10.366 1.00 75.19 309 SER A CA 1
ATOM 2512 C C . SER A 1 309 ? -26.978 19.805 -10.239 1.00 75.19 309 SER A C 1
ATOM 2514 O O . SER A 1 309 ? -28.000 20.118 -10.847 1.00 75.19 309 SER A O 1
ATOM 2516 N N . THR A 1 310 ? -26.929 18.729 -9.449 1.00 73.12 310 THR A N 1
ATOM 2517 C CA . THR A 1 310 ? -28.082 17.869 -9.142 1.00 73.12 310 THR A CA 1
ATOM 2518 C C . THR A 1 310 ? -28.755 18.180 -7.802 1.00 73.12 310 THR A C 1
ATOM 2520 O O . THR A 1 310 ? -29.722 17.508 -7.455 1.00 73.12 310 THR A O 1
ATOM 2523 N N . ASN A 1 311 ? -28.271 19.189 -7.066 1.00 67.88 311 ASN A N 1
ATOM 2524 C CA . ASN A 1 311 ? -28.688 19.531 -5.702 1.00 67.88 311 ASN A CA 1
ATOM 2525 C C . ASN A 1 311 ? -28.695 18.322 -4.739 1.00 67.88 311 ASN A C 1
ATOM 2527 O O . ASN A 1 311 ? -29.583 18.161 -3.905 1.00 67.88 311 ASN A O 1
ATOM 2531 N N . ASP A 1 312 ? -27.705 17.442 -4.901 1.00 70.56 312 ASP A N 1
ATOM 2532 C CA . ASP A 1 312 ? -27.669 16.093 -4.314 1.00 70.56 312 ASP A CA 1
ATOM 2533 C C . ASP A 1 312 ? -26.658 15.988 -3.155 1.00 70.56 312 ASP A C 1
ATOM 2535 O O . ASP A 1 312 ? -26.310 14.893 -2.719 1.00 70.56 312 ASP A O 1
ATOM 2539 N N . LEU A 1 313 ? -26.139 17.122 -2.657 1.00 74.12 313 LEU A N 1
ATOM 2540 C CA . LEU A 1 313 ? -25.086 17.147 -1.632 1.00 74.12 313 LEU A CA 1
ATOM 2541 C C . LEU A 1 313 ? -25.550 16.507 -0.318 1.00 74.12 313 LEU A C 1
ATOM 2543 O O . LEU A 1 313 ? -24.807 15.733 0.282 1.00 74.12 313 LEU A O 1
ATOM 2547 N N . SER A 1 314 ? -26.789 16.779 0.098 1.00 73.38 314 SER A N 1
ATOM 2548 C CA . SER A 1 314 ? -27.367 16.186 1.309 1.00 73.38 314 SER A CA 1
ATOM 2549 C C . SER A 1 314 ? -27.470 14.661 1.192 1.00 73.38 314 SER A C 1
ATOM 2551 O O . SER A 1 314 ? -26.986 13.949 2.072 1.00 73.38 314 SER A O 1
ATOM 2553 N N . ASN A 1 315 ? -27.982 14.145 0.069 1.00 73.31 315 ASN A N 1
ATOM 2554 C CA . ASN A 1 315 ? -28.075 12.701 -0.167 1.00 73.31 315 ASN A CA 1
ATOM 2555 C C . ASN A 1 315 ? -26.680 12.063 -0.273 1.00 73.31 315 ASN A C 1
ATOM 2557 O O . ASN A 1 315 ? -26.441 10.997 0.287 1.00 73.31 315 ASN A O 1
ATOM 2561 N N . LEU A 1 316 ? -25.716 12.715 -0.934 1.00 74.56 316 LEU A N 1
ATOM 2562 C CA . LEU A 1 316 ? -24.332 12.239 -0.962 1.00 74.56 316 LEU A CA 1
ATOM 2563 C C . LEU A 1 316 ? -23.760 12.119 0.451 1.00 74.56 316 LEU A C 1
ATOM 2565 O O . LEU A 1 316 ? -23.141 11.109 0.775 1.00 74.56 316 LEU A O 1
ATOM 2569 N N . VAL A 1 317 ? -23.918 13.148 1.278 1.00 75.75 317 VAL A N 1
ATOM 2570 C CA . VAL A 1 317 ? -23.330 13.173 2.616 1.00 75.75 317 VAL A CA 1
ATOM 2571 C C . VAL A 1 317 ? -24.023 12.171 3.538 1.00 75.75 317 VAL A C 1
ATOM 2573 O O . VAL A 1 317 ? -23.338 11.378 4.185 1.00 75.75 317 VAL A O 1
ATOM 2576 N N . HIS A 1 318 ? -25.355 12.169 3.590 1.00 71.38 318 HIS A N 1
ATOM 2577 C CA . HIS A 1 318 ? -26.119 11.331 4.513 1.00 71.38 318 HIS A CA 1
ATOM 2578 C C . HIS A 1 318 ? -26.268 9.888 4.029 1.00 71.38 318 HIS A C 1
ATOM 2580 O O . HIS A 1 318 ? -25.861 8.974 4.747 1.00 71.38 318 HIS A O 1
ATOM 2586 N N . ASP A 1 319 ? -26.780 9.684 2.815 1.00 65.88 319 ASP A N 1
ATOM 2587 C CA . ASP A 1 319 ? -27.141 8.352 2.313 1.00 65.88 319 ASP A CA 1
ATOM 2588 C C . ASP A 1 319 ? -25.932 7.585 1.763 1.00 65.88 319 ASP A C 1
ATOM 2590 O O . ASP A 1 319 ? -25.969 6.362 1.621 1.00 65.88 319 ASP A O 1
ATOM 2594 N N . VAL A 1 320 ? -24.842 8.288 1.429 1.00 69.19 320 VAL A N 1
ATOM 2595 C CA . VAL A 1 320 ? -23.664 7.664 0.817 1.00 69.19 320 VAL A CA 1
ATOM 2596 C C . VAL A 1 320 ? -22.431 7.783 1.707 1.00 69.19 320 VAL A C 1
ATOM 2598 O O . VAL A 1 320 ? -21.898 6.768 2.124 1.00 69.19 320 VAL A O 1
ATOM 2601 N N . MET A 1 321 ? -21.933 8.968 2.043 1.00 75.56 321 MET A N 1
ATOM 2602 C CA . MET A 1 321 ? -20.630 9.087 2.708 1.00 75.56 321 MET A CA 1
ATOM 2603 C C . MET A 1 321 ? -20.672 8.689 4.182 1.00 75.56 321 MET A C 1
ATOM 2605 O O . MET A 1 321 ? -19.899 7.823 4.586 1.00 75.56 321 MET A O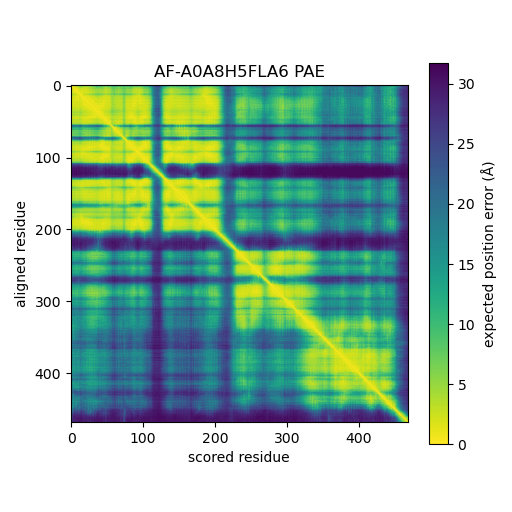 1
ATOM 2609 N N . ASN A 1 322 ? -21.576 9.267 4.975 1.00 73.44 322 ASN A N 1
ATOM 2610 C CA . ASN A 1 322 ? -21.697 8.947 6.398 1.00 73.44 322 ASN A CA 1
ATOM 2611 C C . ASN A 1 322 ? -22.040 7.466 6.601 1.00 73.44 322 ASN A C 1
ATOM 2613 O O . ASN A 1 322 ? -21.364 6.773 7.367 1.00 73.44 322 ASN A O 1
ATOM 2617 N N . GLU A 1 323 ? -23.042 6.957 5.876 1.00 69.81 323 GLU A N 1
ATOM 2618 C CA . GLU A 1 323 ? -23.444 5.557 5.993 1.00 69.81 323 GLU A CA 1
ATOM 2619 C C . GLU A 1 323 ? -22.348 4.603 5.501 1.00 69.81 323 GLU A C 1
ATOM 2621 O O . GLU A 1 323 ? -22.001 3.662 6.210 1.00 69.81 323 GLU A O 1
ATOM 2626 N N . GLN A 1 324 ? -21.744 4.835 4.328 1.00 67.81 324 GLN A N 1
ATOM 2627 C CA . GLN A 1 324 ? -20.736 3.915 3.785 1.00 67.81 324 GLN A CA 1
ATOM 2628 C C . GLN A 1 324 ? -19.422 3.960 4.558 1.00 67.81 324 GLN A C 1
ATOM 2630 O O . GLN A 1 324 ? -18.810 2.912 4.735 1.00 67.81 324 GLN A O 1
ATOM 2635 N N . VAL A 1 325 ? -18.981 5.124 5.047 1.00 67.31 325 VAL A N 1
ATOM 2636 C CA . VAL A 1 325 ? -17.780 5.216 5.893 1.00 67.31 325 VAL A CA 1
ATOM 2637 C C . VAL A 1 325 ? -18.024 4.510 7.219 1.00 67.31 325 VAL A C 1
ATOM 2639 O O . VAL A 1 325 ? -17.209 3.683 7.622 1.00 67.31 325 VAL A O 1
ATOM 2642 N N . SER A 1 326 ? -19.169 4.759 7.858 1.00 67.06 326 SER A N 1
ATOM 2643 C CA . SER A 1 326 ? -19.553 4.068 9.092 1.00 67.06 326 SER A CA 1
ATOM 2644 C C . SER A 1 326 ? -19.671 2.555 8.880 1.00 67.06 326 SER A C 1
ATOM 2646 O O . SER A 1 326 ? -19.103 1.771 9.642 1.00 67.06 326 SER A O 1
ATOM 2648 N N . ASN A 1 327 ? -20.317 2.123 7.793 1.00 65.69 327 ASN A N 1
ATOM 2649 C CA . ASN A 1 327 ? -20.438 0.716 7.419 1.00 65.69 327 ASN A CA 1
ATOM 2650 C C . ASN A 1 327 ? -19.078 0.089 7.097 1.00 65.69 327 ASN A C 1
ATOM 2652 O O . ASN A 1 327 ? -18.834 -1.038 7.515 1.00 65.69 327 ASN A O 1
ATOM 2656 N N . ALA A 1 328 ? -18.184 0.792 6.397 1.00 62.31 328 ALA A N 1
ATOM 2657 C CA . ALA A 1 328 ? -16.841 0.312 6.085 1.00 62.31 328 ALA A CA 1
ATOM 2658 C C . ALA A 1 328 ? -16.005 0.154 7.357 1.00 62.31 328 ALA A C 1
ATOM 2660 O O . ALA A 1 328 ? -15.414 -0.900 7.560 1.00 62.31 328 ALA A O 1
ATOM 2661 N N . ILE A 1 329 ? -16.030 1.141 8.258 1.00 65.38 329 ILE A N 1
ATOM 2662 C CA . ILE A 1 329 ? -15.374 1.053 9.568 1.00 65.38 329 ILE A CA 1
ATOM 2663 C C . ILE A 1 329 ? -15.961 -0.111 10.373 1.00 65.38 329 ILE A C 1
ATOM 2665 O O . ILE A 1 329 ? -15.221 -0.916 10.930 1.00 65.38 329 ILE A O 1
ATOM 2669 N N . ALA A 1 330 ? -17.285 -0.259 10.409 1.00 66.62 330 ALA A N 1
ATOM 2670 C CA . ALA A 1 330 ? -17.934 -1.355 11.118 1.00 66.62 330 ALA A CA 1
ATOM 2671 C C . ALA A 1 330 ? -17.606 -2.730 10.506 1.00 66.62 330 ALA A C 1
ATOM 2673 O O . ALA A 1 330 ? -17.460 -3.710 11.240 1.00 66.62 330 ALA A O 1
ATOM 2674 N N . GLN A 1 331 ? -17.492 -2.822 9.178 1.00 64.31 331 GLN A N 1
ATOM 2675 C CA . GLN A 1 331 ? -17.065 -4.028 8.468 1.00 64.31 331 GLN A CA 1
ATOM 2676 C C . GLN A 1 331 ? -15.599 -4.345 8.750 1.00 64.31 331 GLN A C 1
ATOM 2678 O O . GLN A 1 331 ? -15.297 -5.497 9.046 1.00 64.31 331 GLN A O 1
ATOM 2683 N N . ASP A 1 332 ? -14.721 -3.344 8.740 1.00 66.19 332 ASP A N 1
ATOM 2684 C CA . ASP A 1 332 ? -13.311 -3.489 9.097 1.00 66.19 332 ASP A CA 1
ATOM 2685 C C . ASP A 1 332 ? -13.164 -3.954 10.537 1.00 66.19 332 ASP A C 1
ATOM 2687 O O . ASP A 1 332 ? -12.479 -4.935 10.790 1.00 66.19 332 ASP A O 1
ATOM 2691 N N . ILE A 1 333 ? -13.859 -3.313 11.480 1.00 69.75 333 ILE A N 1
ATOM 2692 C CA . ILE A 1 333 ? -13.874 -3.718 12.887 1.00 69.75 333 ILE A CA 1
ATOM 2693 C C . ILE A 1 333 ? -14.377 -5.153 13.009 1.00 69.75 333 ILE A C 1
ATOM 2695 O O . ILE A 1 333 ? -13.776 -5.941 13.730 1.00 69.75 333 ILE A O 1
ATOM 2699 N N . ARG A 1 334 ? -15.464 -5.522 12.324 1.00 71.50 3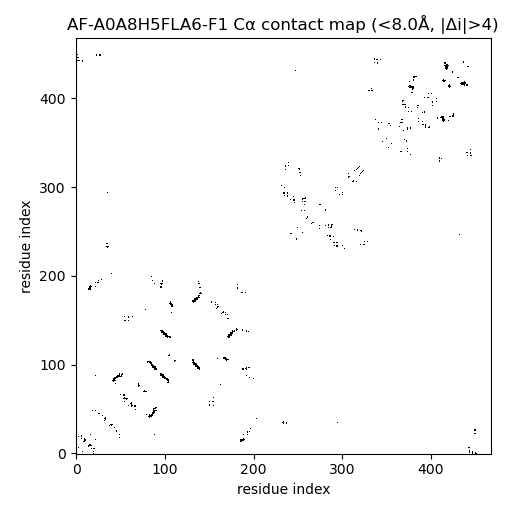34 ARG A N 1
ATOM 2700 C CA . ARG A 1 334 ? -16.002 -6.891 12.360 1.00 71.50 334 ARG A CA 1
ATOM 2701 C C . ARG A 1 334 ? -14.992 -7.898 11.827 1.00 71.50 334 ARG A C 1
ATOM 2703 O O . ARG A 1 334 ? -14.717 -8.894 12.482 1.00 71.50 334 ARG A O 1
ATOM 2710 N N . TYR A 1 335 ? -14.421 -7.608 10.671 1.00 68.12 335 TYR A N 1
ATOM 2711 C CA . TYR A 1 335 ? -13.448 -8.468 10.033 1.00 68.12 335 TYR A CA 1
ATOM 2712 C C . TYR A 1 335 ? -12.170 -8.594 10.877 1.00 68.12 335 TYR A C 1
ATOM 2714 O O . TYR A 1 335 ? -11.710 -9.708 11.107 1.00 68.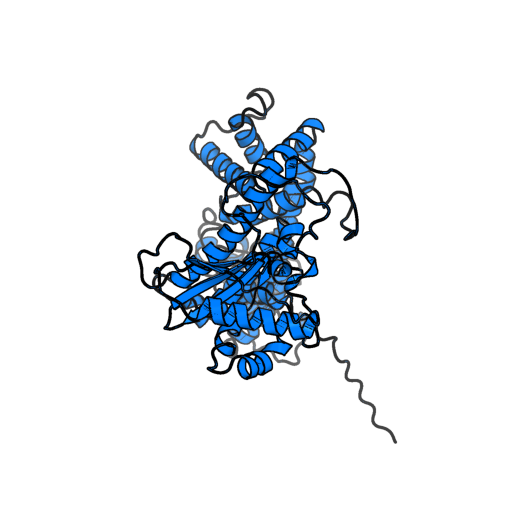12 335 TYR A O 1
ATOM 2722 N N . LEU A 1 336 ? -11.658 -7.485 11.424 1.00 66.69 336 LEU A N 1
ATOM 2723 C CA . LEU A 1 336 ? -10.540 -7.458 12.371 1.00 66.69 336 LEU A CA 1
ATOM 2724 C C . LEU A 1 336 ? -10.859 -8.256 13.641 1.00 66.69 336 LEU A C 1
ATOM 2726 O O . LEU A 1 336 ? -10.017 -9.027 14.080 1.00 66.69 336 LEU A O 1
ATOM 2730 N N . LYS A 1 337 ? -12.064 -8.127 14.215 1.00 72.88 337 LYS A N 1
ATOM 2731 C CA . LYS A 1 337 ? -12.514 -8.932 15.366 1.00 72.88 337 LYS A CA 1
ATOM 2732 C C . LYS A 1 337 ? -12.495 -10.429 15.050 1.00 72.88 337 LYS A C 1
ATOM 2734 O O . LYS A 1 337 ? -12.036 -11.210 15.876 1.00 72.88 337 LYS A O 1
ATOM 2739 N N . ASP A 1 338 ? -12.971 -10.829 13.874 1.00 68.06 338 ASP A N 1
ATOM 2740 C CA . ASP A 1 338 ? -13.052 -12.244 13.499 1.00 68.06 338 ASP A CA 1
ATOM 2741 C C . ASP A 1 338 ? -11.664 -12.885 13.394 1.00 68.06 338 ASP A C 1
ATOM 2743 O O . ASP A 1 338 ? -11.436 -13.989 13.894 1.00 68.06 338 ASP A O 1
ATOM 2747 N N . ILE A 1 339 ? -10.718 -12.177 12.780 1.00 61.91 339 ILE A N 1
ATOM 2748 C CA . ILE A 1 339 ? -9.367 -12.693 12.550 1.00 61.91 339 ILE A CA 1
ATOM 2749 C C . ILE A 1 339 ? -8.448 -12.516 13.761 1.00 61.91 339 ILE A C 1
ATOM 2751 O O . ILE A 1 339 ? -7.651 -13.403 14.036 1.00 61.91 339 ILE A O 1
ATOM 2755 N N . ILE A 1 340 ? -8.552 -11.431 14.539 1.00 66.19 340 ILE A N 1
ATOM 2756 C CA . ILE A 1 340 ? -7.644 -11.186 15.675 1.00 66.19 340 ILE A CA 1
ATOM 2757 C C . ILE A 1 340 ? -7.796 -12.249 16.758 1.00 66.19 340 ILE A C 1
ATOM 2759 O O . ILE A 1 340 ? -6.820 -12.630 17.399 1.00 66.19 340 ILE A O 1
ATOM 2763 N N . LEU A 1 341 ? -9.005 -12.794 16.909 1.00 67.94 341 LEU A N 1
ATOM 2764 C CA . LEU A 1 341 ? -9.286 -13.905 17.814 1.00 67.94 341 LEU A CA 1
ATOM 2765 C C . LEU A 1 341 ? -8.607 -15.212 17.383 1.00 67.94 341 LEU A C 1
ATOM 2767 O O . LEU A 1 341 ? -8.415 -16.087 18.220 1.00 67.94 341 LEU A O 1
ATOM 2771 N N . GLU A 1 342 ? -8.255 -15.371 16.103 1.00 63.97 342 GLU A N 1
ATOM 2772 C CA . GLU A 1 342 ? -7.396 -16.469 15.640 1.00 63.97 342 GLU A CA 1
ATOM 2773 C C . GLU A 1 342 ? -5.945 -16.243 16.069 1.00 63.97 342 GLU A C 1
ATOM 2775 O O . GLU A 1 342 ? -5.345 -17.146 16.640 1.00 63.97 342 GLU A O 1
ATOM 2780 N N . TYR A 1 343 ? -5.424 -15.026 15.898 1.00 61.34 343 TYR A N 1
ATOM 2781 C CA . TYR A 1 343 ? -4.049 -14.679 16.281 1.00 61.34 343 TYR A CA 1
ATOM 2782 C C . TYR A 1 343 ? -3.806 -14.692 17.781 1.00 61.34 343 TYR A C 1
ATOM 2784 O O . TYR A 1 343 ? -2.701 -14.979 18.227 1.00 61.34 343 TYR A O 1
ATOM 2792 N N . THR A 1 344 ? -4.827 -14.371 18.570 1.00 64.19 344 THR A N 1
ATOM 2793 C CA . THR A 1 344 ? -4.678 -14.275 20.022 1.00 64.19 344 THR A CA 1
ATOM 2794 C C . THR A 1 344 ? -4.369 -15.640 20.651 1.00 64.19 344 THR A C 1
ATOM 2796 O O . THR A 1 344 ? -3.611 -15.705 21.613 1.00 64.19 344 THR A O 1
ATOM 2799 N N . GLU A 1 345 ? -4.904 -16.733 20.094 1.00 60.75 345 GLU A N 1
ATOM 2800 C CA . GLU A 1 345 ? -4.586 -18.103 20.532 1.00 60.75 345 GLU A CA 1
ATOM 2801 C C . GLU A 1 345 ? -3.109 -18.438 20.262 1.00 60.75 345 GLU A C 1
ATOM 2803 O O . GLU A 1 345 ? -2.410 -18.906 21.159 1.00 60.75 345 GLU A O 1
ATOM 2808 N N . ASP A 1 346 ? -2.614 -18.110 19.065 1.00 58.25 346 ASP A N 1
ATOM 2809 C CA . ASP A 1 346 ? -1.222 -18.350 18.661 1.00 58.25 346 ASP A CA 1
ATOM 2810 C C . ASP A 1 346 ? -0.221 -17.446 19.406 1.00 58.25 346 ASP A C 1
ATOM 2812 O O . ASP A 1 346 ? 0.900 -17.864 19.692 1.00 58.25 346 ASP A O 1
ATOM 2816 N N . ALA A 1 347 ? -0.615 -16.206 19.716 1.00 56.28 347 ALA A N 1
ATOM 2817 C CA . ALA A 1 347 ? 0.242 -15.215 20.364 1.00 56.28 347 ALA A CA 1
ATOM 2818 C C . ALA A 1 347 ? 0.335 -15.399 21.886 1.00 56.28 347 ALA A C 1
ATOM 2820 O O . ALA A 1 347 ? 1.413 -15.213 22.445 1.00 56.28 347 ALA A O 1
ATOM 2821 N N . LEU A 1 348 ? -0.773 -15.742 22.557 1.00 62.56 348 LEU A N 1
ATOM 2822 C CA . LEU A 1 348 ? -0.794 -15.927 24.015 1.00 62.56 348 LEU A CA 1
ATOM 2823 C C . LEU A 1 348 ? -0.405 -17.349 24.435 1.00 62.56 348 LEU A C 1
ATOM 2825 O O . LEU A 1 348 ? 0.074 -17.536 25.551 1.00 62.56 348 LEU A O 1
ATOM 2829 N N . GLY A 1 349 ? -0.585 -18.349 23.564 1.00 66.81 349 GLY A N 1
ATOM 2830 C CA . GLY A 1 349 ? -0.129 -19.722 23.785 1.00 66.81 349 GLY A CA 1
ATOM 2831 C C . GLY A 1 349 ? -0.500 -20.276 25.166 1.00 66.81 349 GLY A C 1
ATOM 2832 O O . GLY A 1 349 ? -1.671 -20.494 25.481 1.00 66.81 349 GLY A O 1
ATOM 2833 N N . ASP A 1 350 ? 0.518 -20.508 25.997 1.00 65.44 350 ASP A N 1
ATOM 2834 C CA . ASP A 1 350 ? 0.373 -21.100 27.332 1.00 65.44 350 ASP A CA 1
ATOM 2835 C C . ASP A 1 350 ? -0.166 -20.134 28.398 1.00 65.44 350 ASP A C 1
ATOM 2837 O O . ASP A 1 350 ? -0.653 -20.594 29.431 1.00 65.44 350 ASP A O 1
ATOM 2841 N N . GLU A 1 351 ? -0.139 -18.825 28.142 1.00 65.88 351 GLU A N 1
ATOM 2842 C CA . GLU A 1 351 ? -0.659 -17.782 29.040 1.00 65.88 351 GLU A CA 1
ATOM 2843 C C . GLU A 1 351 ? -2.189 -17.621 28.942 1.00 65.88 351 GLU A C 1
ATOM 2845 O O . GLU A 1 351 ? -2.807 -16.880 29.718 1.00 65.88 351 GLU A O 1
ATOM 2850 N N . LEU A 1 352 ? -2.823 -18.332 27.999 1.00 71.19 352 LEU A N 1
ATOM 2851 C CA . LEU A 1 352 ? -4.268 -18.338 27.823 1.00 71.19 352 LEU A CA 1
ATOM 2852 C C . LEU A 1 352 ? -4.955 -19.271 28.839 1.00 71.19 352 LEU A C 1
ATOM 2854 O O . LEU A 1 352 ? -4.774 -20.495 28.853 1.00 71.19 352 LEU A O 1
ATOM 2858 N N . HIS A 1 353 ? -5.788 -18.687 29.690 1.00 69.44 353 HIS A N 1
ATOM 2859 C CA . HIS A 1 353 ? -6.514 -19.308 30.784 1.00 69.44 353 HIS A CA 1
ATOM 2860 C C . HIS A 1 353 ? -7.990 -18.855 30.802 1.00 69.44 353 HIS A C 1
ATOM 2862 O O . HIS A 1 353 ? -8.269 -17.661 30.956 1.00 69.44 353 HIS A O 1
ATOM 2868 N N . PRO A 1 354 ? -8.954 -19.794 30.712 1.00 73.00 354 PRO A N 1
ATOM 2869 C CA . PRO A 1 354 ? -8.780 -21.247 30.588 1.00 73.00 354 PRO A CA 1
ATOM 2870 C C . PRO A 1 354 ? -8.236 -21.684 29.213 1.00 73.00 354 PRO A C 1
ATOM 2872 O O . PRO A 1 354 ? -8.636 -21.182 28.175 1.00 73.00 354 PRO A O 1
ATOM 2875 N N . ARG A 1 355 ? -7.351 -22.686 29.186 1.00 73.00 355 ARG A N 1
ATOM 2876 C CA . ARG A 1 355 ? -6.684 -23.125 27.945 1.00 73.00 355 ARG A CA 1
ATOM 2877 C C . ARG A 1 355 ? -7.696 -23.575 26.878 1.00 73.00 355 ARG A C 1
ATOM 2879 O O . ARG A 1 355 ? -8.542 -24.433 27.150 1.00 73.00 355 ARG A O 1
ATOM 2886 N N . ILE A 1 356 ? -7.568 -23.067 25.650 1.00 73.75 356 ILE A N 1
ATOM 2887 C CA . ILE A 1 356 ? -8.380 -23.510 24.508 1.00 73.75 356 ILE A CA 1
ATOM 2888 C C . ILE A 1 356 ? -7.780 -24.803 23.947 1.00 73.75 356 ILE A C 1
ATOM 2890 O O . ILE A 1 356 ? -6.588 -24.892 23.667 1.00 73.75 356 ILE A O 1
ATOM 2894 N N . LYS A 1 357 ? -8.601 -25.848 23.805 1.00 69.81 357 LYS A N 1
ATOM 2895 C CA . LYS A 1 357 ? -8.189 -27.099 23.155 1.00 69.81 357 LYS A CA 1
ATOM 2896 C C . LYS A 1 357 ? -8.424 -26.977 21.653 1.00 69.81 357 LYS A C 1
ATOM 2898 O O . LYS A 1 357 ? -9.494 -26.539 21.247 1.00 69.81 357 LYS A O 1
ATOM 2903 N N . HIS A 1 358 ? -7.521 -27.506 20.830 1.00 64.31 358 HIS A N 1
ATOM 2904 C CA . HIS A 1 358 ? -7.701 -27.535 19.368 1.00 64.31 358 HIS A CA 1
ATOM 2905 C C . HIS A 1 358 ? -8.973 -28.265 18.893 1.00 64.31 358 HIS A C 1
ATOM 2907 O O . HIS A 1 358 ? -9.416 -28.073 17.765 1.00 64.31 358 HIS A O 1
ATOM 2913 N N . THR A 1 359 ? -9.570 -29.113 19.735 1.00 70.12 359 THR A N 1
ATOM 2914 C CA . THR A 1 359 ? -10.831 -29.817 19.452 1.00 70.12 359 THR A CA 1
ATOM 2915 C C . THR A 1 359 ? -12.080 -29.014 19.823 1.00 70.12 359 THR A C 1
ATOM 2917 O O . THR A 1 359 ? -13.191 -29.465 19.548 1.00 70.12 359 THR A O 1
ATOM 2920 N N . SER A 1 360 ? -11.929 -27.875 20.502 1.00 70.56 360 SER A N 1
ATOM 2921 C CA . SER A 1 360 ? -13.043 -27.026 20.914 1.00 70.56 360 SER A CA 1
ATOM 2922 C C . SER A 1 360 ? -13.668 -26.315 19.716 1.00 70.56 360 SER A C 1
ATOM 2924 O O . SER A 1 360 ? -12.981 -25.897 18.782 1.00 70.56 360 SER A O 1
ATOM 2926 N N . LYS A 1 361 ? -14.994 -26.147 19.735 1.00 73.25 361 LYS A N 1
ATOM 2927 C CA . LYS A 1 361 ? -15.678 -25.339 18.722 1.00 73.25 361 LYS A CA 1
ATOM 2928 C C . LYS A 1 361 ? -15.382 -23.864 18.971 1.00 73.25 361 LYS A C 1
ATOM 2930 O O . LYS A 1 361 ? -15.566 -23.382 20.083 1.00 73.25 361 LYS A O 1
ATOM 2935 N N . LYS A 1 362 ? -15.020 -23.131 17.910 1.00 67.94 362 LYS A N 1
ATOM 2936 C CA . LYS A 1 362 ? -14.768 -21.679 17.972 1.00 67.94 362 LYS A CA 1
ATOM 2937 C C . LYS A 1 362 ? -15.927 -20.900 18.611 1.00 67.94 362 LYS A C 1
ATOM 2939 O O . LYS A 1 362 ? -15.665 -19.936 19.316 1.00 67.94 362 LYS A O 1
ATOM 2944 N N . SER A 1 363 ? -17.173 -21.323 18.380 1.00 69.81 363 SER A N 1
ATOM 2945 C CA . SER A 1 363 ? -18.379 -20.694 18.940 1.00 69.81 363 SER A CA 1
ATOM 2946 C C . SER A 1 363 ? -18.476 -20.786 20.459 1.00 69.81 363 SER A C 1
ATOM 2948 O O . SER A 1 363 ? -19.112 -19.936 21.060 1.00 69.81 363 SER A O 1
ATOM 2950 N N . ASP A 1 364 ? -17.842 -21.787 21.070 1.00 69.38 364 ASP A N 1
ATOM 2951 C CA . ASP A 1 364 ? -18.062 -22.128 22.478 1.00 69.38 364 ASP A CA 1
ATOM 2952 C C . ASP A 1 364 ? -16.877 -21.685 23.357 1.00 69.38 364 ASP A C 1
ATOM 2954 O O . ASP A 1 364 ? -16.949 -21.754 24.580 1.00 69.38 364 ASP A O 1
ATOM 2958 N N . THR A 1 365 ? -15.759 -21.268 22.745 1.00 69.44 365 THR A N 1
ATOM 2959 C CA . THR A 1 365 ? -14.491 -21.010 23.453 1.00 69.44 365 THR A CA 1
ATOM 2960 C C . THR A 1 365 ? -13.767 -19.733 23.026 1.00 69.44 365 THR A C 1
ATOM 2962 O O . THR A 1 365 ? -12.604 -19.558 23.383 1.00 69.44 365 THR A O 1
ATOM 2965 N N . ARG A 1 366 ? -14.396 -18.847 22.240 1.00 75.44 366 ARG A N 1
ATOM 2966 C CA . ARG A 1 366 ? -13.782 -17.588 21.772 1.00 75.44 366 ARG A CA 1
ATOM 2967 C C . ARG A 1 366 ? -14.635 -16.361 22.085 1.00 75.44 366 ARG A C 1
ATOM 2969 O O . ARG A 1 366 ? -15.816 -16.464 22.405 1.00 75.44 366 ARG A O 1
ATOM 2976 N N . GLY A 1 367 ? -14.015 -15.186 21.969 1.00 80.12 367 GLY A N 1
ATOM 2977 C CA . GLY A 1 367 ? -14.663 -13.897 22.205 1.00 80.12 367 GLY A CA 1
ATOM 2978 C C . GLY A 1 367 ? -15.193 -13.781 23.632 1.00 80.12 367 GLY A C 1
ATOM 2979 O O . GLY A 1 367 ? -14.439 -13.995 24.574 1.00 80.12 367 GLY A O 1
ATOM 2980 N N . TYR A 1 368 ? -16.484 -13.483 23.790 1.00 84.19 368 TYR A N 1
ATOM 2981 C CA . TYR A 1 368 ? -17.133 -13.330 25.101 1.00 84.19 368 TYR A CA 1
ATOM 2982 C C . TYR A 1 368 ? -17.393 -14.649 25.846 1.00 84.19 368 TYR A C 1
ATOM 2984 O O . TYR A 1 368 ? -17.832 -14.627 26.988 1.00 84.19 368 TYR A O 1
ATOM 2992 N N . HIS A 1 369 ? -17.065 -15.802 25.254 1.00 81.81 369 HIS A N 1
ATOM 2993 C CA . HIS A 1 369 ? -17.041 -17.085 25.968 1.00 81.81 369 HIS A CA 1
ATOM 2994 C C . HIS A 1 369 ? -15.688 -17.369 26.647 1.00 81.81 369 HIS A C 1
ATOM 2996 O O . HIS A 1 369 ? -15.516 -18.421 27.259 1.00 81.81 369 HIS A O 1
ATOM 3002 N N . HIS A 1 370 ? -14.716 -16.452 26.546 1.00 80.19 370 HIS A N 1
ATOM 3003 C CA . HIS A 1 370 ? -13.405 -16.581 27.180 1.00 80.19 370 HIS A CA 1
ATOM 3004 C C . HIS A 1 370 ? -12.927 -15.229 27.747 1.00 80.19 370 HIS A C 1
ATOM 3006 O O . HIS A 1 370 ? -12.584 -14.352 26.958 1.00 80.19 370 HIS A O 1
ATOM 3012 N N . PRO A 1 371 ? -12.774 -15.051 29.074 1.00 77.50 371 PRO A N 1
ATOM 3013 C CA . PRO A 1 371 ? -12.507 -13.742 29.687 1.00 77.50 371 PRO A CA 1
ATOM 3014 C C . PRO A 1 371 ? -11.300 -12.978 29.112 1.00 77.50 371 PRO A C 1
ATOM 3016 O O . PRO A 1 371 ? -11.427 -11.818 28.735 1.00 77.50 371 PRO A O 1
ATOM 3019 N N . GLN A 1 372 ? -10.136 -13.614 28.941 1.00 76.69 372 GLN A N 1
ATOM 3020 C CA . GLN A 1 372 ? -8.968 -12.914 28.371 1.00 76.69 372 GLN A CA 1
ATOM 3021 C C . GLN A 1 372 ? -9.147 -12.504 26.895 1.00 76.69 372 GLN A C 1
ATOM 3023 O O . GLN A 1 372 ? -8.584 -11.499 26.474 1.00 76.69 372 GLN A O 1
ATOM 3028 N N . LEU A 1 373 ? -9.951 -13.234 26.109 1.00 79.31 373 LEU A N 1
ATOM 3029 C CA . LEU A 1 373 ? -10.275 -12.859 24.727 1.00 79.31 373 LEU A CA 1
ATOM 3030 C C . LEU A 1 373 ? -11.387 -11.806 24.697 1.00 79.31 373 LEU A C 1
ATOM 3032 O O . LEU A 1 373 ? -11.333 -10.867 23.904 1.00 79.31 373 LEU A O 1
ATOM 3036 N N . ALA A 1 374 ? -12.369 -11.929 25.592 1.0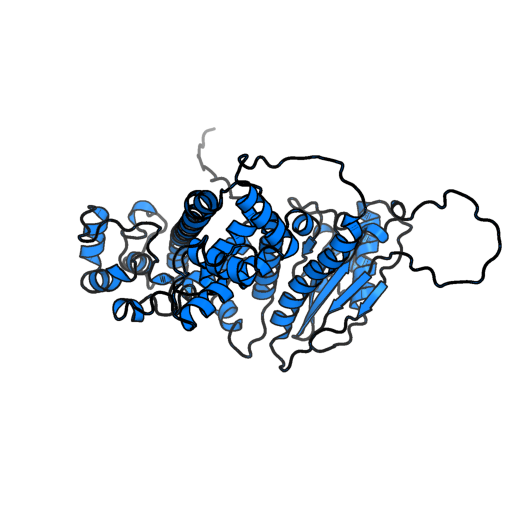0 82.75 374 ALA A N 1
ATOM 3037 C CA . ALA A 1 374 ? -13.430 -10.957 25.801 1.00 82.75 374 ALA A CA 1
ATOM 3038 C C . ALA A 1 374 ? -12.832 -9.581 26.095 1.00 82.75 374 ALA A C 1
ATOM 3040 O O . ALA A 1 374 ? -13.191 -8.619 25.420 1.00 82.75 374 ALA A O 1
ATOM 3041 N N . ARG A 1 375 ? -11.839 -9.507 26.995 1.00 83.31 375 ARG A N 1
ATOM 3042 C CA . ARG A 1 375 ? -11.100 -8.282 27.344 1.00 83.31 375 ARG A CA 1
ATOM 3043 C C . ARG A 1 375 ? -10.641 -7.493 26.123 1.00 83.31 375 ARG A C 1
ATOM 3045 O O . ARG A 1 375 ? -10.712 -6.269 26.150 1.00 83.31 375 ARG A O 1
ATOM 3052 N N . LEU A 1 376 ? -10.181 -8.173 25.072 1.00 78.06 376 LEU A N 1
ATOM 3053 C CA . LEU A 1 376 ? -9.751 -7.529 23.832 1.00 78.06 376 LEU A CA 1
ATOM 3054 C C . LEU A 1 376 ? -10.940 -6.888 23.108 1.00 78.06 376 LEU A C 1
ATOM 3056 O O . LEU A 1 376 ? -10.864 -5.741 22.672 1.00 78.06 376 LEU A O 1
ATOM 3060 N N . LEU A 1 377 ? -12.051 -7.616 23.002 1.00 81.56 377 LEU A N 1
ATOM 3061 C CA . LEU A 1 377 ? -13.243 -7.212 22.255 1.00 81.56 377 LEU A CA 1
ATOM 3062 C C . LEU A 1 377 ? -14.105 -6.163 22.965 1.00 81.56 377 LEU A C 1
ATOM 3064 O O . LEU A 1 377 ? -14.880 -5.474 22.295 1.00 81.56 377 LEU A O 1
ATOM 3068 N N . VAL A 1 378 ? -14.016 -6.059 24.296 1.00 85.25 378 VAL A N 1
ATOM 3069 C CA . VAL A 1 378 ? -14.801 -5.102 25.086 1.00 85.25 378 VAL A CA 1
ATOM 3070 C C . VAL A 1 378 ? -14.526 -3.672 24.605 1.00 85.25 378 VAL A C 1
ATOM 3072 O O . VAL A 1 378 ? -13.361 -3.270 24.535 1.00 85.25 378 VAL A O 1
ATOM 3075 N N . PRO A 1 379 ? -15.573 -2.896 24.264 1.00 84.69 379 PRO A N 1
ATOM 3076 C CA . PRO A 1 379 ? -15.424 -1.481 23.965 1.00 84.69 379 PRO A CA 1
ATOM 3077 C C . PRO A 1 379 ? -14.873 -0.705 25.154 1.00 84.69 379 PRO A C 1
ATOM 3079 O O . PRO A 1 379 ? -15.238 -0.998 26.289 1.00 84.69 379 PRO A O 1
ATOM 3082 N N . THR A 1 380 ? -14.079 0.331 24.899 1.00 76.50 380 THR A N 1
ATOM 3083 C CA . THR A 1 380 ? -13.508 1.195 25.951 1.00 76.50 380 THR A CA 1
ATOM 3084 C C . THR A 1 380 ? -14.563 1.713 26.930 1.00 76.50 380 THR A C 1
ATOM 3086 O O . THR A 1 380 ? -14.362 1.642 28.138 1.00 76.50 380 THR A O 1
ATOM 3089 N N . SER A 1 381 ? -15.742 2.100 26.434 1.00 77.75 381 SER A N 1
ATOM 3090 C CA . SER A 1 381 ? -16.859 2.575 27.264 1.00 77.75 381 SER A CA 1
ATOM 3091 C C . SER A 1 381 ? -17.431 1.545 28.243 1.00 77.75 381 SER A C 1
ATOM 3093 O O . SER A 1 381 ? -18.074 1.927 29.212 1.00 77.75 381 SER A O 1
ATOM 3095 N N . LYS A 1 382 ? -17.209 0.246 28.012 1.00 84.94 382 LYS A N 1
ATOM 3096 C CA . LYS A 1 382 ? -17.638 -0.849 28.900 1.00 84.94 382 LYS A CA 1
ATOM 3097 C C . LYS A 1 382 ? -16.464 -1.525 29.608 1.00 84.94 382 LYS A C 1
ATOM 3099 O O . LYS A 1 382 ? -16.650 -2.529 30.292 1.00 84.94 382 LYS A O 1
ATOM 3104 N N . LEU A 1 383 ? -15.251 -1.007 29.414 1.00 84.25 383 LEU A N 1
ATOM 3105 C CA . LEU A 1 383 ? -14.033 -1.687 29.822 1.00 84.25 383 LEU A CA 1
ATOM 3106 C C . LEU A 1 383 ? -13.865 -1.727 31.336 1.00 84.25 383 LEU A C 1
ATOM 3108 O O . LEU A 1 383 ? -13.454 -2.756 31.858 1.00 84.25 383 LEU A O 1
ATOM 3112 N N . GLN A 1 384 ? -14.237 -0.650 32.031 1.00 83.06 384 GLN A N 1
ATOM 3113 C CA . GLN A 1 384 ? -14.187 -0.617 33.490 1.00 83.06 384 GLN A CA 1
ATOM 3114 C C . GLN A 1 384 ? -15.142 -1.650 34.104 1.00 83.06 384 GLN A C 1
ATOM 3116 O O . GLN A 1 384 ? -14.711 -2.464 34.910 1.00 83.06 384 GLN A O 1
ATOM 3121 N N . VAL A 1 385 ? -16.389 -1.704 33.622 1.00 86.19 385 VAL A N 1
ATOM 3122 C CA . VAL A 1 385 ? -17.391 -2.695 34.060 1.00 86.19 385 VAL A CA 1
ATOM 3123 C C . VAL A 1 385 ? -16.888 -4.125 33.843 1.00 86.19 385 VAL A C 1
ATOM 3125 O O . VAL A 1 385 ? -17.058 -4.984 34.700 1.00 86.19 385 VAL A O 1
ATOM 3128 N N . PHE A 1 386 ? -16.226 -4.382 32.710 1.00 87.94 386 PHE A N 1
ATOM 3129 C CA . PHE A 1 386 ? -15.599 -5.677 32.458 1.00 87.94 386 PHE A CA 1
ATOM 3130 C C . PHE A 1 386 ? -14.438 -5.975 33.417 1.00 87.94 386 PHE A C 1
ATOM 3132 O O . PHE A 1 386 ? -14.268 -7.121 33.808 1.00 87.94 386 PHE A O 1
ATOM 3139 N N . ILE A 1 387 ? -13.603 -4.987 33.754 1.00 84.25 387 ILE A N 1
ATOM 3140 C CA . ILE A 1 387 ? -12.460 -5.178 34.661 1.00 84.25 387 ILE A CA 1
ATOM 3141 C C . ILE A 1 387 ? -12.936 -5.514 36.077 1.00 84.25 387 ILE A C 1
ATOM 3143 O O . ILE A 1 387 ? -12.303 -6.341 36.732 1.00 84.25 387 ILE A O 1
ATOM 3147 N N . ASP A 1 388 ? -14.033 -4.901 36.522 1.00 86.88 388 ASP A N 1
ATOM 3148 C CA . ASP A 1 388 ? -14.580 -5.098 37.864 1.00 86.88 388 ASP A CA 1
ATOM 3149 C C . ASP A 1 388 ? -15.056 -6.547 38.080 1.00 86.88 388 ASP A C 1
ATOM 3151 O O . ASP A 1 388 ? -14.731 -7.151 39.104 1.00 86.88 388 ASP A O 1
ATOM 3155 N N . ASP A 1 389 ? -15.762 -7.132 37.102 1.00 88.69 389 ASP A N 1
ATOM 3156 C CA . ASP A 1 389 ? -16.110 -8.561 37.090 1.00 88.69 389 ASP A CA 1
ATOM 3157 C C . ASP A 1 389 ? -16.159 -9.139 35.655 1.00 88.69 389 ASP A C 1
ATOM 3159 O O . ASP A 1 389 ? -17.201 -9.120 34.984 1.00 88.69 389 ASP A O 1
ATOM 3163 N N . PRO A 1 390 ? -15.036 -9.700 35.161 1.00 87.50 390 PRO A N 1
ATOM 3164 C CA . PRO A 1 390 ? -14.949 -10.242 33.807 1.00 87.50 390 PRO A CA 1
ATOM 3165 C C . PRO A 1 390 ? -15.910 -11.398 33.534 1.00 87.50 390 PRO A C 1
ATOM 3167 O O . PRO A 1 390 ? -16.362 -11.574 32.399 1.00 87.50 390 PRO A O 1
ATOM 3170 N N . GLN A 1 391 ? -16.175 -12.228 34.547 1.00 86.56 391 GLN A N 1
ATOM 3171 C CA . GLN A 1 391 ? -16.971 -13.439 34.381 1.00 86.56 391 GLN A CA 1
ATOM 3172 C C . GLN A 1 391 ? -18.449 -13.080 34.290 1.00 86.56 391 GLN A C 1
ATOM 3174 O O . GLN A 1 391 ? -19.137 -13.554 33.384 1.00 86.56 391 GLN A O 1
ATOM 3179 N N . GLU A 1 392 ? -18.908 -12.208 35.184 1.00 90.00 392 GLU A N 1
ATOM 3180 C CA . GLU A 1 392 ? -20.282 -11.725 35.185 1.00 90.00 392 GLU A CA 1
ATOM 3181 C C . GLU A 1 392 ? -20.598 -10.925 33.918 1.00 90.00 392 GLU A C 1
ATOM 3183 O O . GLU A 1 392 ? -21.617 -11.170 33.273 1.00 90.00 392 GLU A O 1
ATOM 3188 N N . PHE A 1 393 ? -19.678 -10.069 33.458 1.00 90.88 393 PHE A N 1
ATOM 3189 C CA . PHE A 1 393 ? -19.842 -9.358 32.187 1.00 90.88 393 PHE A CA 1
ATOM 3190 C C . PHE A 1 393 ? -20.039 -10.315 31.002 1.00 90.88 393 PHE A C 1
ATOM 3192 O O . PHE A 1 393 ? -20.881 -10.087 30.129 1.00 90.88 393 PHE A O 1
ATOM 3199 N N . CYS A 1 394 ? -19.244 -11.387 30.942 1.00 88.62 394 CYS A N 1
ATOM 3200 C CA . CYS A 1 394 ? -19.357 -12.387 29.882 1.00 88.62 394 CYS A CA 1
ATOM 3201 C C . CYS A 1 394 ? -20.704 -13.122 29.941 1.00 88.62 394 CYS A C 1
ATOM 3203 O O . CYS A 1 394 ? -21.307 -13.359 28.894 1.00 88.62 394 CYS A O 1
ATOM 3205 N N . ASN A 1 395 ? -21.195 -13.449 31.141 1.00 89.25 395 ASN A N 1
ATOM 3206 C CA . ASN A 1 395 ? -22.511 -14.066 31.329 1.00 89.25 395 ASN A CA 1
ATOM 3207 C C . ASN A 1 395 ? -23.628 -13.131 30.835 1.00 89.25 395 ASN A C 1
ATOM 3209 O O . ASN A 1 395 ? -24.396 -13.515 29.956 1.00 89.25 395 ASN A O 1
ATOM 3213 N N . GLN A 1 396 ? -23.628 -11.872 31.286 1.00 89.62 396 GLN A N 1
ATOM 3214 C CA . GLN A 1 396 ? -24.594 -10.849 30.867 1.00 89.62 396 GLN A CA 1
ATOM 3215 C C . GLN A 1 396 ? -24.584 -10.616 29.355 1.00 89.62 396 GLN A C 1
ATOM 3217 O O . GLN A 1 396 ? -25.635 -10.449 28.738 1.00 89.62 396 GLN A O 1
ATOM 3222 N N . TYR A 1 397 ? -23.406 -10.628 28.723 1.00 87.69 397 TYR A N 1
ATOM 3223 C CA . TYR A 1 397 ? -23.312 -10.552 27.268 1.00 87.69 397 TYR A CA 1
ATOM 3224 C C . TYR A 1 397 ? -24.012 -11.738 26.588 1.00 87.69 397 TYR A C 1
ATOM 3226 O O . TYR A 1 397 ? -24.779 -11.534 25.648 1.00 87.69 397 TYR A O 1
ATOM 3234 N N . ASN A 1 398 ? -23.767 -12.964 27.058 1.00 86.19 398 ASN A N 1
ATOM 3235 C CA . ASN A 1 398 ? -24.339 -14.179 26.469 1.00 86.19 398 ASN A CA 1
ATOM 3236 C C . ASN A 1 398 ? -25.862 -14.258 26.650 1.00 86.19 398 ASN A C 1
ATOM 3238 O O . ASN A 1 398 ? -26.558 -14.738 25.754 1.00 86.19 398 ASN A O 1
ATOM 3242 N N . ASP A 1 399 ? -26.370 -13.721 27.757 1.00 87.56 399 ASP A N 1
ATOM 3243 C CA . ASP A 1 399 ? -27.799 -13.662 28.070 1.00 87.56 399 ASP A CA 1
ATOM 3244 C C . ASP A 1 399 ? -28.513 -12.452 27.426 1.00 87.56 399 ASP A C 1
ATOM 3246 O O . ASP A 1 399 ? -29.735 -12.335 27.507 1.00 87.56 399 ASP A O 1
ATOM 3250 N N . ASN A 1 400 ? -27.778 -11.588 26.708 1.00 84.31 400 ASN A N 1
ATOM 3251 C CA . ASN A 1 400 ? -28.243 -10.308 26.151 1.00 84.31 400 ASN A CA 1
ATOM 3252 C C . ASN A 1 400 ? -28.783 -9.315 27.205 1.00 84.31 400 ASN A C 1
ATOM 3254 O O . ASN A 1 400 ? -29.659 -8.509 26.893 1.00 84.31 400 ASN A O 1
ATOM 3258 N N . ASP A 1 401 ? -28.228 -9.329 28.419 1.00 87.00 401 ASP A N 1
ATOM 3259 C CA . ASP A 1 401 ? -28.673 -8.533 29.578 1.00 87.00 401 ASP A CA 1
ATOM 3260 C C . ASP A 1 401 ? -27.669 -7.433 29.985 1.00 87.00 401 ASP A C 1
ATOM 3262 O O . ASP A 1 401 ? -27.540 -7.040 31.140 1.00 87.00 401 ASP A O 1
ATOM 3266 N N . LEU A 1 402 ? -26.891 -6.919 29.029 1.00 84.94 402 LEU A N 1
ATOM 3267 C CA . LEU A 1 402 ? -25.975 -5.810 29.305 1.00 84.94 402 LEU A CA 1
ATOM 3268 C C . LEU A 1 402 ? -26.752 -4.502 29.512 1.00 84.94 402 LEU A C 1
ATOM 3270 O O . LEU A 1 402 ? -27.363 -3.998 28.568 1.00 84.94 402 LEU A O 1
ATOM 3274 N N . ALA A 1 403 ? -26.618 -3.904 30.701 1.00 72.25 403 ALA A N 1
ATOM 3275 C CA . ALA A 1 403 ? -27.323 -2.683 31.116 1.00 72.25 403 ALA A CA 1
ATOM 3276 C C . ALA A 1 403 ? -27.265 -1.530 30.085 1.00 72.25 403 ALA A C 1
ATOM 3278 O O . ALA A 1 403 ? -28.280 -0.901 29.806 1.00 72.25 403 ALA A O 1
ATOM 3279 N N . ASP A 1 404 ? -26.113 -1.314 29.432 1.00 73.31 404 ASP A N 1
ATOM 3280 C CA . ASP A 1 404 ? -25.931 -0.258 28.412 1.00 73.31 404 ASP A CA 1
ATOM 3281 C C . ASP A 1 404 ? -26.103 -0.759 26.962 1.00 73.31 404 ASP A C 1
ATOM 3283 O O . ASP A 1 404 ? -25.352 -0.386 26.046 1.00 73.31 404 ASP A O 1
ATOM 3287 N N . GLY A 1 405 ? -27.002 -1.720 26.755 1.00 80.69 405 GLY A N 1
ATOM 3288 C CA . GLY A 1 405 ? -27.342 -2.286 25.450 1.00 80.69 405 GLY A CA 1
ATOM 3289 C C . GLY A 1 405 ? -26.251 -3.160 24.807 1.00 80.69 405 GLY A C 1
ATOM 3290 O O . GLY A 1 405 ? -25.168 -3.370 25.370 1.00 80.69 405 GLY A O 1
ATOM 3291 N N . PRO A 1 406 ? -26.497 -3.675 23.590 1.00 82.44 406 PRO A N 1
ATOM 3292 C CA . PRO A 1 406 ? -25.615 -4.643 22.949 1.00 82.44 406 PRO A CA 1
ATOM 3293 C C . PRO A 1 406 ? -24.251 -4.051 22.565 1.00 82.44 406 PRO A C 1
ATOM 3295 O O . PRO A 1 406 ? -24.060 -2.834 22.411 1.00 82.44 406 PRO A O 1
ATOM 3298 N N . ILE A 1 407 ? -23.273 -4.940 22.380 1.00 82.38 407 ILE A N 1
ATOM 3299 C CA . ILE A 1 407 ? -21.985 -4.594 21.776 1.00 82.38 407 ILE A CA 1
ATOM 3300 C C . ILE A 1 407 ? -22.109 -4.781 20.268 1.00 82.38 407 ILE A C 1
ATOM 3302 O O . ILE A 1 407 ? -22.227 -5.893 19.762 1.00 82.38 407 ILE A O 1
ATOM 3306 N N . THR A 1 408 ? -22.085 -3.673 19.540 1.00 74.12 408 THR A N 1
ATOM 3307 C CA . THR A 1 408 ? -22.206 -3.646 18.081 1.00 74.12 408 THR A CA 1
ATOM 3308 C C . THR A 1 408 ? -20.834 -3.510 17.418 1.00 74.12 408 THR A C 1
ATOM 3310 O O . THR A 1 408 ? -19.836 -3.153 18.049 1.00 74.12 408 THR A O 1
ATOM 3313 N N . SER A 1 409 ? -20.764 -3.767 16.108 1.00 64.50 409 SER A N 1
ATOM 3314 C CA . SER A 1 409 ? -19.549 -3.536 15.310 1.00 64.50 409 SER A CA 1
ATOM 3315 C C . SER A 1 409 ? -19.181 -2.054 15.159 1.00 64.50 409 SER A C 1
ATOM 3317 O O . SER A 1 409 ? -18.088 -1.761 14.701 1.00 64.50 409 SER A O 1
ATOM 3319 N N . THR A 1 410 ? -20.062 -1.137 15.566 1.00 66.50 410 THR A N 1
ATOM 3320 C CA . THR A 1 410 ? -19.808 0.312 15.585 1.00 66.50 410 THR A CA 1
ATOM 3321 C C . THR A 1 410 ? -19.027 0.772 16.819 1.00 66.50 410 THR A C 1
ATOM 3323 O O . THR A 1 410 ? -18.471 1.863 16.810 1.00 66.50 410 THR A O 1
ATOM 3326 N N . LYS A 1 411 ? -18.960 -0.045 17.882 1.00 76.06 411 LYS A N 1
ATOM 3327 C CA . LYS A 1 411 ? -18.182 0.261 19.089 1.00 76.06 411 LYS A CA 1
ATOM 3328 C C . LYS A 1 411 ? -16.748 -0.254 18.931 1.00 76.06 411 LYS A C 1
ATOM 3330 O O . LYS A 1 411 ? -16.547 -1.445 18.665 1.00 76.06 411 LYS A O 1
ATOM 3335 N N . ILE A 1 412 ? -15.774 0.638 19.119 1.00 74.94 412 ILE A N 1
ATOM 3336 C CA . ILE A 1 412 ? -14.341 0.354 18.988 1.00 74.94 412 ILE A CA 1
ATOM 3337 C C . ILE A 1 412 ? -13.861 -0.508 20.170 1.00 74.94 412 ILE A C 1
ATOM 3339 O O . ILE A 1 412 ? -14.006 -0.092 21.320 1.00 74.94 412 ILE A O 1
ATOM 3343 N N . PRO A 1 413 ? -13.292 -1.698 19.918 1.00 80.50 413 PRO A N 1
ATOM 3344 C CA . PRO A 1 413 ? -12.709 -2.550 20.953 1.00 80.50 413 PRO A CA 1
ATOM 3345 C C . PRO A 1 413 ? -11.442 -1.986 21.581 1.00 80.50 413 PRO A C 1
ATOM 3347 O O . PRO A 1 413 ? -10.640 -1.327 20.925 1.00 80.50 413 PRO A O 1
ATOM 3350 N N . SER A 1 414 ? -11.199 -2.362 22.830 1.00 80.56 414 SER A N 1
ATOM 3351 C CA . SER A 1 414 ? -10.020 -1.942 23.582 1.00 80.56 414 SER A CA 1
ATOM 3352 C C . SER A 1 414 ? -8.687 -2.419 22.981 1.00 80.56 414 SER A C 1
ATOM 3354 O O . SER A 1 414 ? -7.685 -1.721 23.108 1.00 80.56 414 SER A O 1
ATOM 3356 N N . PHE A 1 415 ? -8.655 -3.545 22.252 1.00 77.19 415 PHE A N 1
ATOM 3357 C CA . PHE A 1 415 ? -7.427 -4.015 21.588 1.00 77.19 415 PHE A CA 1
ATOM 3358 C C . PHE A 1 415 ? -6.912 -3.065 20.500 1.00 77.19 415 PHE A C 1
ATOM 3360 O O . PHE A 1 415 ? -5.779 -3.223 20.046 1.00 77.19 415 PHE A O 1
ATOM 3367 N N . PHE A 1 416 ? -7.726 -2.095 20.066 1.00 75.38 416 PHE A N 1
ATOM 3368 C CA . PHE A 1 416 ? -7.298 -1.106 19.086 1.00 75.38 416 PHE A CA 1
ATOM 3369 C C . PHE A 1 416 ? -6.252 -0.130 19.621 1.00 75.38 416 PHE A C 1
ATOM 3371 O O . PHE A 1 416 ? -5.599 0.530 18.819 1.00 75.38 416 PHE A O 1
ATOM 3378 N N . TYR A 1 417 ? -6.050 -0.060 20.933 1.00 74.25 417 TYR A N 1
ATOM 3379 C CA . TYR A 1 417 ? -5.162 0.914 21.551 1.00 74.25 417 TYR A CA 1
ATOM 3380 C C . TYR A 1 417 ? -3.849 0.278 21.994 1.00 74.25 417 TYR A C 1
ATOM 3382 O O . TYR A 1 417 ? -3.820 -0.885 22.405 1.00 74.25 417 TYR A O 1
ATOM 3390 N N . ALA A 1 418 ? -2.761 1.050 21.938 1.00 72.19 418 ALA A N 1
ATOM 3391 C CA . ALA A 1 418 ? -1.427 0.600 22.349 1.00 72.19 418 ALA A CA 1
ATOM 3392 C C . ALA A 1 418 ? -1.399 0.061 23.792 1.00 72.19 418 ALA A C 1
ATOM 3394 O O . ALA A 1 418 ? -0.732 -0.930 24.082 1.00 72.19 418 ALA A O 1
ATOM 3395 N N . ASP A 1 419 ? -2.175 0.678 24.683 1.00 73.25 419 ASP A N 1
ATOM 3396 C CA . ASP A 1 419 ? -2.340 0.297 26.085 1.00 73.25 419 ASP A CA 1
ATOM 3397 C C . ASP A 1 419 ? -3.576 -0.586 26.329 1.00 73.25 419 ASP A C 1
ATOM 3399 O O . ASP A 1 419 ? -4.048 -0.691 27.456 1.00 73.25 419 ASP A O 1
ATOM 3403 N N . LEU A 1 420 ? -4.154 -1.188 25.287 1.00 75.19 420 LEU A N 1
ATOM 3404 C CA . LEU A 1 420 ? -5.386 -1.975 25.375 1.00 75.19 420 LEU A CA 1
ATOM 3405 C C . LEU A 1 420 ? -6.566 -1.203 25.999 1.00 75.19 420 LEU A C 1
ATOM 3407 O O . LEU A 1 420 ? -7.402 -1.799 26.688 1.00 75.19 420 LEU A O 1
ATOM 3411 N N . GLY A 1 421 ? -6.621 0.115 25.789 1.00 74.62 421 GLY A N 1
ATOM 3412 C CA . GLY A 1 421 ? -7.745 0.986 26.124 1.00 74.62 421 GLY A CA 1
ATOM 3413 C C . GLY A 1 421 ? -7.794 1.421 27.587 1.00 74.62 421 GLY A C 1
ATOM 3414 O O . GLY A 1 421 ? -8.813 1.960 28.011 1.00 74.62 421 GLY A O 1
ATOM 3415 N N . PHE A 1 422 ? -6.735 1.179 28.367 1.00 74.81 422 PHE A N 1
ATOM 3416 C CA . PHE A 1 422 ? -6.710 1.477 29.802 1.00 74.81 422 PHE A CA 1
ATOM 3417 C C . PHE A 1 422 ? -6.824 2.973 30.111 1.00 74.81 422 PHE A C 1
ATOM 3419 O O . PHE A 1 422 ? -7.637 3.346 30.950 1.00 74.81 422 PHE A O 1
ATOM 3426 N N . LYS A 1 423 ? -6.073 3.840 29.424 1.00 72.56 423 LYS A N 1
ATOM 3427 C CA . LYS A 1 423 ? -6.184 5.302 29.591 1.00 72.56 423 LYS A CA 1
ATOM 3428 C C . LYS A 1 423 ? -7.595 5.795 29.290 1.00 72.56 423 LYS A C 1
ATOM 3430 O O . LYS A 1 423 ? -8.116 6.667 29.973 1.00 72.56 423 LYS A O 1
ATOM 3435 N N . LEU A 1 424 ? -8.226 5.161 28.312 1.00 70.00 424 LEU A N 1
ATOM 3436 C CA . LEU A 1 424 ? -9.538 5.523 27.808 1.00 70.00 424 LEU A CA 1
ATOM 3437 C C . LEU A 1 424 ? -10.720 5.047 28.642 1.00 70.00 424 LEU A C 1
ATOM 3439 O O . LEU A 1 424 ? -11.804 5.620 28.569 1.00 70.00 424 LEU A O 1
ATOM 3443 N N . ALA A 1 425 ? -10.520 4.010 29.451 1.00 66.19 425 ALA A N 1
ATOM 3444 C CA . ALA A 1 425 ? -11.484 3.656 30.482 1.00 66.19 425 ALA A CA 1
ATOM 3445 C C . ALA A 1 425 ? -11.613 4.771 31.538 1.00 66.19 425 ALA A C 1
ATOM 3447 O O . ALA A 1 425 ? -12.670 4.904 32.150 1.00 66.19 425 ALA A O 1
ATOM 3448 N N . CYS A 1 426 ? -10.556 5.570 31.727 1.00 62.94 426 CYS A N 1
ATOM 3449 C CA . CYS A 1 426 ? -10.474 6.608 32.752 1.00 62.94 426 CYS A CA 1
ATOM 3450 C C . CYS A 1 426 ? -10.780 8.023 32.231 1.00 62.94 426 CYS A C 1
ATOM 3452 O O . CYS A 1 426 ? -11.215 8.861 33.016 1.00 62.94 426 CYS A O 1
ATOM 3454 N N . ASP A 1 427 ? -10.554 8.290 30.942 1.00 64.06 427 ASP A N 1
ATOM 3455 C CA . ASP A 1 427 ? -10.765 9.595 30.306 1.00 64.06 427 ASP A CA 1
ATOM 3456 C C . ASP A 1 427 ? -11.297 9.413 28.872 1.00 64.06 427 ASP A C 1
ATOM 3458 O O . ASP A 1 427 ? -10.582 8.946 27.981 1.00 64.06 427 ASP A O 1
ATOM 3462 N N . GLN A 1 428 ? -12.575 9.745 28.651 1.00 60.00 428 GLN A N 1
ATOM 3463 C CA . GLN A 1 428 ? -13.246 9.547 27.360 1.00 60.00 428 GLN A CA 1
ATOM 3464 C C . GLN A 1 428 ? -12.915 10.632 26.325 1.00 60.00 428 GLN A C 1
ATOM 3466 O O . GLN A 1 428 ? -13.175 10.420 25.137 1.00 60.00 428 GLN A O 1
ATOM 3471 N N . ASP A 1 429 ? -12.299 11.748 26.726 1.00 56.62 429 ASP A N 1
ATOM 3472 C CA . ASP A 1 429 ? -12.021 12.871 25.822 1.00 56.62 429 ASP A CA 1
ATOM 3473 C C . ASP A 1 429 ? -10.873 12.560 24.840 1.00 56.62 429 ASP A C 1
ATOM 3475 O O . ASP A 1 429 ? -10.746 13.192 23.789 1.00 56.62 429 ASP A O 1
ATOM 3479 N N . GLN A 1 430 ? -10.084 11.514 25.117 1.00 60.59 430 GLN A N 1
ATOM 3480 C CA . GLN A 1 430 ? -8.969 11.046 24.283 1.00 60.59 430 GLN A CA 1
ATOM 3481 C C . GLN A 1 430 ? -9.273 9.745 23.523 1.00 60.59 430 GLN A C 1
ATOM 3483 O O . GLN A 1 430 ? -8.378 8.942 23.263 1.00 60.59 430 GLN A O 1
ATOM 3488 N N . ALA A 1 431 ? -10.533 9.522 23.126 1.00 58.19 431 ALA A N 1
ATOM 3489 C CA . ALA A 1 431 ? -11.020 8.253 22.563 1.00 58.19 431 ALA A CA 1
ATOM 3490 C C . ALA A 1 431 ? -10.302 7.680 21.352 1.00 58.19 431 ALA A C 1
ATOM 3492 O O . ALA A 1 431 ? -10.524 6.520 21.027 1.00 58.19 431 ALA A O 1
ATOM 3493 N N . PHE A 1 432 ? -9.441 8.430 20.687 1.00 55.19 432 PHE A N 1
ATOM 3494 C CA . PHE A 1 432 ? -8.744 7.954 19.503 1.00 55.19 432 PHE A CA 1
ATOM 3495 C C . PHE A 1 432 ? -7.227 8.143 19.606 1.00 55.19 432 PHE A C 1
ATOM 3497 O O . PHE A 1 432 ? -6.500 7.725 18.703 1.00 55.19 432 PHE A O 1
ATOM 3504 N N . ASP A 1 433 ? -6.731 8.694 20.718 1.00 56.44 433 ASP A N 1
ATOM 3505 C CA . ASP A 1 433 ? -5.299 8.747 20.990 1.00 56.44 433 ASP A CA 1
ATOM 3506 C C . ASP A 1 433 ? -4.781 7.320 21.190 1.00 56.44 433 ASP A C 1
ATOM 3508 O O . ASP A 1 433 ? -5.278 6.552 22.013 1.00 56.44 433 ASP A O 1
ATOM 3512 N N . GLY A 1 434 ? -3.800 6.927 20.378 1.00 55.41 434 GLY A N 1
ATOM 3513 C CA . GLY A 1 434 ? -3.287 5.557 20.365 1.00 55.41 434 GLY A CA 1
ATOM 3514 C C . GLY A 1 434 ? -4.189 4.536 19.660 1.00 55.41 434 GLY A C 1
ATOM 3515 O O . GLY A 1 434 ? -3.858 3.351 19.668 1.00 55.41 434 GLY A O 1
ATOM 3516 N N . LEU A 1 435 ? -5.298 4.953 19.036 1.00 60.75 435 LEU A N 1
ATOM 3517 C CA . LEU A 1 435 ? -6.166 4.071 18.253 1.00 60.75 435 LEU A CA 1
ATOM 3518 C C . LEU A 1 435 ? -5.439 3.519 17.020 1.00 60.75 435 LEU A C 1
ATOM 3520 O O . LEU A 1 435 ? -4.694 4.233 16.356 1.00 60.75 435 LEU A O 1
ATOM 3524 N N . LEU A 1 436 ? -5.683 2.246 16.700 1.00 60.44 436 LEU A N 1
ATOM 3525 C CA . LEU A 1 436 ? -4.974 1.455 15.685 1.00 60.44 436 LEU A CA 1
ATOM 3526 C C . LEU A 1 436 ? -3.468 1.280 15.956 1.00 60.44 436 LEU A C 1
ATOM 3528 O O . LEU A 1 436 ? -2.783 0.660 15.147 1.00 60.44 436 LEU A O 1
ATOM 3532 N N . GLN A 1 437 ? -2.957 1.756 17.095 1.00 60.31 437 GLN A N 1
ATOM 3533 C CA . GLN A 1 437 ? -1.578 1.526 17.544 1.00 60.31 437 GLN A CA 1
ATOM 3534 C C . GLN A 1 437 ? -1.482 0.324 18.497 1.00 60.31 437 GLN A C 1
ATOM 3536 O O . GLN A 1 437 ? -0.414 0.029 19.029 1.00 60.31 437 GLN A O 1
ATOM 3541 N N . GLY A 1 438 ? -2.594 -0.386 18.723 1.00 63.03 438 GLY A N 1
ATOM 3542 C CA . GLY A 1 438 ? -2.597 -1.664 19.426 1.00 63.03 438 GLY A CA 1
ATOM 3543 C C . GLY A 1 438 ? -1.705 -2.677 18.717 1.00 63.03 438 GLY A C 1
ATOM 3544 O O . GLY A 1 438 ? -1.880 -2.944 17.529 1.00 63.03 438 GLY A O 1
ATOM 3545 N N . TRP A 1 439 ? -0.768 -3.278 19.448 1.00 60.41 439 TRP A N 1
ATOM 3546 C CA . TRP A 1 439 ? 0.212 -4.219 18.893 1.00 60.41 439 TRP A CA 1
ATOM 3547 C C . TRP A 1 439 ? -0.442 -5.381 18.116 1.00 60.41 439 TRP A C 1
ATOM 3549 O O . TRP A 1 439 ? 0.053 -5.782 17.063 1.00 60.41 439 TRP A O 1
ATOM 3559 N N . LEU A 1 440 ? -1.609 -5.856 18.571 1.00 61.38 440 LEU A N 1
ATOM 3560 C CA . LEU A 1 440 ? -2.399 -6.888 17.889 1.00 61.38 440 LEU A CA 1
ATOM 3561 C C . LEU A 1 440 ? -2.975 -6.415 16.543 1.00 61.38 440 LEU A C 1
ATOM 3563 O O . LEU A 1 440 ? -3.084 -7.207 15.612 1.00 61.38 440 LEU A O 1
ATOM 3567 N N . ILE A 1 441 ? -3.336 -5.136 16.404 1.00 62.31 441 ILE A N 1
ATOM 3568 C CA . ILE A 1 441 ? -3.866 -4.582 15.146 1.00 62.31 441 ILE A CA 1
ATOM 3569 C C . ILE A 1 441 ? -2.806 -4.533 14.078 1.00 62.31 441 ILE A C 1
ATOM 3571 O O . ILE A 1 441 ? -3.082 -4.867 12.931 1.00 62.31 441 ILE A O 1
ATOM 3575 N N . ILE A 1 442 ? -1.602 -4.123 14.451 1.00 56.50 442 ILE A N 1
ATOM 3576 C CA . ILE A 1 442 ? -0.495 -4.035 13.513 1.00 56.50 442 ILE A CA 1
ATOM 3577 C C . ILE A 1 442 ? -0.150 -5.445 13.000 1.00 56.50 442 ILE A C 1
ATOM 3579 O O . ILE A 1 442 ? 0.010 -5.645 11.795 1.00 56.50 442 ILE A O 1
ATOM 3583 N N . GLN A 1 443 ? -0.155 -6.445 13.889 1.00 55.09 443 GLN A N 1
ATOM 3584 C CA . GLN A 1 443 ? 0.026 -7.854 13.531 1.00 55.09 443 GLN A CA 1
ATOM 3585 C C . GLN A 1 443 ? -1.071 -8.357 12.571 1.00 55.09 443 GLN A C 1
ATOM 3587 O O . GLN A 1 443 ? -0.784 -9.008 11.566 1.00 55.09 443 GLN A O 1
ATOM 3592 N N . VAL A 1 444 ? -2.330 -7.998 12.833 1.00 53.34 444 VAL A N 1
ATOM 3593 C CA . VAL A 1 444 ? -3.488 -8.434 12.046 1.00 53.34 444 VAL A CA 1
ATOM 3594 C C . VAL A 1 444 ? -3.625 -7.710 10.704 1.00 53.34 444 VAL A C 1
ATOM 3596 O O . VAL A 1 444 ? -3.821 -8.357 9.678 1.00 53.34 444 VAL A O 1
ATOM 3599 N N . GLY A 1 445 ? -3.542 -6.378 10.677 1.00 50.78 445 GLY A N 1
ATOM 3600 C CA . GLY A 1 445 ? -3.756 -5.559 9.480 1.00 50.78 445 GLY A CA 1
ATOM 3601 C C . GLY A 1 445 ? -2.830 -5.955 8.336 1.00 50.78 445 GLY A C 1
ATOM 3602 O O . GLY A 1 445 ? -3.219 -5.934 7.167 1.00 50.78 445 GLY A O 1
ATOM 3603 N N . VAL A 1 446 ? -1.638 -6.434 8.666 1.00 44.91 446 VAL A N 1
ATOM 3604 C CA . VAL A 1 446 ? -0.706 -6.927 7.666 1.00 44.91 446 VAL A CA 1
ATOM 3605 C C . VAL A 1 446 ? -1.041 -8.313 7.156 1.00 44.91 446 VAL A C 1
ATOM 3607 O O . VAL A 1 446 ? -1.005 -8.514 5.945 1.00 44.91 446 VAL A O 1
ATOM 3610 N N . ASP A 1 447 ? -1.442 -9.251 8.005 1.00 38.34 447 ASP A N 1
ATOM 3611 C CA . ASP A 1 447 ? -1.893 -10.548 7.511 1.00 38.34 447 ASP A CA 1
ATOM 3612 C C . ASP A 1 447 ? -3.147 -10.422 6.628 1.00 38.34 447 ASP A C 1
ATOM 3614 O O . ASP A 1 447 ? -3.281 -11.119 5.630 1.00 38.34 447 ASP A O 1
ATOM 3618 N N . VAL A 1 448 ? -4.019 -9.453 6.887 1.00 35.31 448 VAL A N 1
ATOM 3619 C CA . VAL A 1 448 ? -5.183 -9.144 6.041 1.00 35.31 448 VAL A CA 1
ATOM 3620 C C . VAL A 1 448 ? -4.783 -8.581 4.691 1.00 35.31 448 VAL A C 1
ATOM 3622 O O . VAL A 1 448 ? -5.131 -9.137 3.646 1.00 35.31 448 VAL A O 1
ATOM 3625 N N . LEU A 1 449 ? -4.075 -7.452 4.714 1.00 32.22 449 LEU A N 1
ATOM 3626 C CA . LEU A 1 449 ? -3.765 -6.682 3.517 1.00 32.22 449 LEU A CA 1
ATOM 3627 C C . LEU A 1 449 ? -2.712 -7.411 2.668 1.00 32.22 449 LEU A C 1
ATOM 3629 O O . LEU A 1 449 ? -2.704 -7.275 1.446 1.00 32.22 449 LEU A O 1
ATOM 3633 N N . CYS A 1 450 ? -1.890 -8.273 3.281 1.00 34.62 450 CYS A N 1
ATOM 3634 C CA . CYS A 1 450 ? -0.858 -9.055 2.598 1.00 34.62 450 CYS A CA 1
ATOM 3635 C C . CYS A 1 450 ? -1.215 -10.531 2.356 1.00 34.62 450 CYS A C 1
ATOM 3637 O O . CYS A 1 450 ? -0.468 -11.201 1.634 1.00 34.62 450 CYS A O 1
ATOM 3639 N N . ALA A 1 451 ? -2.314 -11.074 2.902 1.00 34.59 451 ALA A N 1
ATOM 3640 C CA . ALA A 1 451 ? -2.773 -12.444 2.616 1.00 34.59 451 ALA A CA 1
ATOM 3641 C C . ALA A 1 451 ? -4.045 -12.548 1.758 1.00 34.59 451 ALA A C 1
ATOM 3643 O O . ALA A 1 451 ? -4.447 -13.674 1.464 1.00 34.59 451 ALA A O 1
ATOM 3644 N N . MET A 1 452 ? -4.603 -11.455 1.217 1.00 31.14 452 MET A N 1
ATOM 3645 C CA . MET A 1 452 ? -5.667 -11.535 0.190 1.00 31.14 452 MET A CA 1
ATOM 3646 C C . MET A 1 452 ? -5.247 -12.244 -1.124 1.00 31.14 452 MET A C 1
ATOM 3648 O O . MET A 1 452 ? -6.081 -12.473 -1.995 1.00 31.14 452 MET A O 1
ATOM 3652 N N . VAL A 1 453 ? -3.990 -12.695 -1.258 1.00 32.22 453 VAL A N 1
ATOM 3653 C CA . VAL A 1 453 ? -3.530 -13.597 -2.340 1.00 32.22 453 VAL A CA 1
ATOM 3654 C C . VAL A 1 453 ? -3.614 -15.090 -1.963 1.00 32.22 453 VAL A C 1
ATOM 3656 O O . VAL A 1 453 ? -3.479 -15.966 -2.822 1.00 32.22 453 VAL A O 1
ATOM 3659 N N . LYS A 1 454 ? -3.915 -15.450 -0.709 1.00 28.89 454 LYS A N 1
ATOM 3660 C CA . LYS A 1 454 ? -4.245 -16.842 -0.380 1.00 28.89 454 LYS A CA 1
ATOM 3661 C C . LYS A 1 454 ? -5.698 -17.111 -0.764 1.00 28.89 454 LYS A C 1
ATOM 3663 O O . LYS A 1 454 ? -6.612 -16.950 0.037 1.00 28.89 454 LYS A O 1
ATOM 3668 N N . ALA A 1 455 ? -5.904 -17.574 -2.000 1.00 29.38 455 ALA A N 1
ATOM 3669 C CA . ALA A 1 455 ? -7.105 -18.324 -2.357 1.00 29.38 455 ALA A CA 1
ATOM 3670 C C . ALA A 1 455 ? -7.406 -19.323 -1.225 1.00 29.38 455 ALA A C 1
ATOM 3672 O O . ALA A 1 455 ? -6.530 -20.125 -0.883 1.00 29.38 455 ALA A O 1
ATOM 3673 N N . LYS A 1 456 ? -8.601 -19.229 -0.624 1.00 26.77 456 LYS A N 1
ATOM 3674 C CA . LYS A 1 456 ? -9.062 -20.131 0.440 1.00 26.77 456 LYS A CA 1
ATOM 3675 C C . LYS A 1 456 ? -8.688 -21.579 0.090 1.00 26.77 456 LYS A C 1
ATOM 3677 O O . LYS A 1 456 ? -9.016 -22.016 -1.017 1.00 26.77 456 LYS A O 1
ATOM 3682 N N . PRO A 1 457 ? -8.077 -22.357 0.998 1.00 30.44 457 PRO A N 1
ATOM 3683 C CA . PRO A 1 457 ? -8.192 -23.797 0.897 1.00 30.44 457 PRO A CA 1
ATOM 3684 C C . PRO A 1 457 ? -9.680 -24.117 1.054 1.00 30.44 457 PRO A C 1
ATOM 3686 O O . PRO A 1 457 ? -10.303 -23.763 2.056 1.00 30.44 457 PRO A O 1
ATOM 3689 N N . THR A 1 458 ? -10.273 -24.746 0.043 1.00 28.45 458 THR A N 1
ATOM 3690 C CA . THR A 1 458 ? -11.536 -25.466 0.214 1.00 28.45 458 THR A CA 1
ATOM 3691 C C . THR A 1 458 ? -11.394 -26.400 1.416 1.00 28.45 458 THR A C 1
ATOM 3693 O O . THR A 1 458 ? -10.366 -27.075 1.519 1.00 28.45 458 THR A O 1
ATOM 3696 N N . PRO A 1 459 ? -12.379 -26.461 2.328 1.00 30.73 459 PRO A N 1
ATOM 3697 C CA . PRO A 1 459 ? -12.325 -27.409 3.425 1.00 30.73 459 PRO A CA 1
ATOM 3698 C C . PRO A 1 459 ? -12.330 -28.819 2.832 1.00 30.73 459 PRO A C 1
ATOM 3700 O O . PRO A 1 459 ? -13.321 -29.256 2.245 1.00 30.73 459 PRO A O 1
ATOM 3703 N N . ASN A 1 460 ? -11.201 -29.520 2.956 1.00 28.77 460 ASN A N 1
ATOM 3704 C CA . ASN A 1 460 ? -11.144 -30.951 2.707 1.00 28.77 460 ASN A CA 1
ATOM 3705 C C . ASN A 1 460 ? -12.066 -31.620 3.724 1.00 28.77 460 ASN A C 1
ATOM 3707 O O . ASN A 1 460 ? -11.738 -31.765 4.900 1.00 28.77 460 ASN A O 1
ATOM 3711 N N . THR A 1 461 ? -13.236 -32.027 3.251 1.00 29.27 461 THR A N 1
ATOM 3712 C CA . THR A 1 461 ? -14.043 -33.033 3.919 1.00 29.27 461 THR A CA 1
ATOM 3713 C C . THR A 1 461 ? -13.309 -34.360 3.770 1.00 29.27 461 THR A C 1
ATOM 3715 O O . THR A 1 461 ? -13.367 -35.023 2.738 1.00 29.27 461 THR A O 1
ATOM 3718 N N . HIS A 1 462 ? -12.585 -34.764 4.811 1.00 30.95 462 HIS A N 1
ATOM 3719 C CA . HIS A 1 462 ? -12.290 -36.176 4.987 1.00 30.95 462 HIS A CA 1
ATOM 3720 C C . HIS A 1 462 ? -13.611 -36.889 5.278 1.00 30.95 462 HIS A C 1
ATOM 3722 O O . HIS A 1 462 ? -14.133 -36.806 6.385 1.00 30.95 462 HIS A O 1
ATOM 3728 N N . ASN A 1 463 ? -14.136 -37.602 4.284 1.00 27.67 463 ASN A N 1
ATOM 3729 C CA . ASN A 1 463 ? -14.970 -38.764 4.542 1.00 27.67 463 ASN A CA 1
ATOM 3730 C C . ASN A 1 463 ? -14.152 -40.003 4.197 1.00 27.67 463 ASN A C 1
ATOM 3732 O O . ASN A 1 463 ? -13.900 -40.331 3.039 1.00 27.67 463 ASN A O 1
ATOM 3736 N N . THR A 1 464 ? -13.710 -40.666 5.255 1.00 33.03 464 THR A N 1
ATOM 3737 C CA . THR A 1 464 ? -13.271 -42.051 5.250 1.00 33.03 464 THR A CA 1
ATOM 3738 C C . THR A 1 464 ? -14.384 -42.944 4.708 1.00 33.03 464 THR A C 1
ATOM 3740 O O . THR A 1 464 ? -15.543 -42.812 5.094 1.00 33.03 464 THR A O 1
ATOM 3743 N N . LYS A 1 465 ? -14.020 -43.917 3.870 1.00 26.62 465 LYS A N 1
ATOM 3744 C CA . LYS A 1 465 ? -14.628 -45.252 3.889 1.00 26.62 465 LYS A CA 1
ATOM 3745 C C . LYS A 1 465 ? -13.667 -46.259 3.265 1.00 26.62 465 LYS A C 1
ATOM 3747 O O . LYS A 1 465 ? -13.551 -46.377 2.053 1.00 26.62 465 LYS A O 1
ATOM 3752 N N . PHE A 1 466 ? -13.003 -46.997 4.150 1.00 30.61 466 PHE A N 1
ATOM 3753 C CA . PHE A 1 466 ? -12.619 -48.380 3.900 1.00 30.61 466 PHE A CA 1
ATOM 3754 C C . PHE A 1 466 ? -13.855 -49.182 3.468 1.00 30.61 466 PHE A C 1
ATOM 3756 O O . PHE A 1 466 ? -14.893 -49.084 4.130 1.00 30.61 466 PHE A O 1
ATOM 3763 N N . LYS A 1 467 ? -13.714 -49.993 2.414 1.00 29.45 467 LYS A N 1
ATOM 3764 C CA . LYS A 1 467 ? -14.288 -51.343 2.260 1.00 29.45 467 LYS A CA 1
ATOM 3765 C C . LYS A 1 467 ? -13.853 -51.934 0.913 1.00 29.45 467 LYS A C 1
ATOM 3767 O O . LYS A 1 467 ? -14.141 -51.327 -0.114 1.00 29.45 467 LYS A O 1
ATOM 3772 N N . GLY A 1 468 ? -13.273 -53.136 0.960 1.00 32.94 468 GLY A N 1
ATOM 3773 C CA . GLY A 1 468 ? -13.010 -54.009 -0.189 1.00 32.94 468 GLY A CA 1
ATOM 3774 C C . GLY A 1 468 ? -11.542 -54.115 -0.522 1.00 32.94 468 GLY A C 1
ATOM 3775 O O . GLY A 1 468 ? -11.146 -53.419 -1.476 1.00 32.94 468 GLY A O 1
#

Mean predicted aligned error: 15.36 Å

pLDDT: mean 72.77, std 19.09, range [25.83, 97.94]

InterPro domains:
  IPR003653 Ulp1 protease family, C-terminal catalytic domain [PF02902] (16-218)
  IPR003653 Ulp1 protease family, C-terminal catalytic domain [PS50600] (1-199)
  IPR038765 Papain-like cysteine peptidase superfamily [SSF54001] (2-209)
  IPR046521 Protein of unknown function DUF6698 [PF20414] (325-462)
  IPR051947 Sentrin-specific protease [PTHR46896] (1-201)

Nearest PDB structures (foldseek):
  7r2e-assembly1_A  TM=8.470E-01  e=1.209E-11  Homo sapiens
  7r2e-assembly2_B  TM=8.014E-01  e=2.238E-11  Homo sapiens
  3eay-assembly1_A  TM=7.963E-01  e=5.934E-11  Homo sapiens
  2hl8-assembly1_A  TM=8.291E-01  e=5.804E-07  Saccharomyces cerevisiae
  1euv-assembly1_A  TM=8.238E-01  e=1.021E-06  Saccharomyces cerevisiae

Solvent-accessible surface area (backbone atoms only — not comparable to full-atom values): 27418 Å² total; per-residue (Å²): 93,78,61,51,70,77,61,55,61,28,72,42,89,86,33,52,58,51,69,67,57,50,50,46,49,50,49,51,51,48,52,51,41,30,64,60,38,48,79,58,32,71,26,50,44,75,55,54,55,61,56,56,67,60,46,70,53,98,45,68,70,62,17,42,67,76,50,62,50,78,44,54,50,99,86,44,80,56,66,71,50,79,22,47,35,39,38,37,45,41,74,56,96,94,41,39,28,30,39,36,38,35,38,51,39,54,30,40,67,89,65,58,80,76,89,85,74,90,76,82,92,84,80,81,92,70,90,76,90,68,88,64,18,35,31,35,40,45,38,36,82,68,72,87,64,88,60,53,52,61,52,52,37,52,48,50,49,53,51,38,33,74,73,67,73,40,86,69,58,58,80,51,42,74,39,82,50,93,58,80,64,59,96,65,94,26,54,37,43,58,49,35,51,49,47,58,56,53,50,59,56,50,57,50,51,66,46,50,69,65,48,74,80,63,77,96,80,86,88,87,84,84,77,90,62,62,98,73,57,72,84,50,41,34,56,46,57,35,54,58,52,40,73,83,77,37,81,83,62,73,60,63,60,61,20,48,54,55,34,33,43,74,70,68,76,47,62,86,84,84,53,78,90,70,72,88,47,66,69,57,48,52,50,30,40,52,53,31,52,48,43,34,61,64,43,35,55,75,56,35,54,51,52,51,50,56,34,58,77,65,73,36,55,65,54,45,35,55,74,41,43,52,47,48,33,50,49,48,52,22,48,49,45,42,52,49,54,64,52,44,64,58,50,47,55,74,73,44,54,88,78,42,71,82,70,82,56,93,88,58,56,69,88,69,58,38,46,58,61,25,57,72,50,21,59,37,60,36,29,27,95,52,35,56,65,32,70,77,38,42,67,61,45,30,49,28,55,76,72,72,62,43,91,87,55,84,91,52,53,80,55,64,34,9,38,33,18,59,70,50,26,56,69,37,50,77,39,69,91,51,74,61,71,50,52,66,52,3,67,65,39,57,40,41,56,40,34,53,74,50,33,77,79,59,74,76,78,73,84,80,77,86,75,86,76,91,84,135